Protein 6BEA (pdb70)

B-factor: mean 30.95, std 13.61, range [14.64, 114.34]

Foldseek 3Di:
DAEAQAAEEDEPVHQEQDHAYEHEEADEDARYEYEYAPPPAEGEHEDPLHEFEWEHQHAPYEWEQYEYAHAHHYEYEQANYEQEFEYEYADEYESYEYQYNYEYEYEEYEFEYEYAHAAYERYEYRHLAEYEYHYHNYEFHFYYHVVDLQRGADYHYEHQDPVAFRADEHEYEYAYALYEYAAHEHEQEGGHELHEYEYAYEYHYEHAYEYYDPVGAYEHYYEYEYEDNYETEYHYEYEHYLYEHRYEYEYEYAYYNQHATEYEYEYEHANYEYEYEYEYEYHDDRTAYEHEAEYEHQYEYEEEYDYDHAYEYEYYHAYEYEYAEEHEHAYYEEECYEYEQQHAAYEYQEYEYEVYEYEHAQQDLHAHEHAEEYEYEYEYDHEEELAAGDQPRQNYHYHPPHHYHYWYWYHHNPWIWIFDQDPNRTTGTHTDD

Sequence (433 aa):
STVSTDPVTLNTEKTTLDQDVVINGDNKITAVTIETSDSDKDLNVTFGGHDITATSTVNQDFVEGVKVSGNKNVVINATDSTITAQGEGTYVRTAMVIDSTGDVVVNGGNNFVAKNEKGSATGISLEATTGNNLTLNGTTINAQGNKSYSNGSTAIFAQKGNLLQGFDGDATDNITLADSNIINGGIETIVTAGNKTGIHTVNLNIIKDGSVIGAANNKQTIYASASAQGAGSATQNLNLSVADSTIYSDVLALSESENNSASTTTNVNMNVARSYWEGNAYTFNSGDKAGSDLDINNLSDSSVWKGKVSGAGDASVSLQNGSVWNVTGSSTVDALAVKDSTVNITKATVNTGTFASQNGTLIVDASSENTLDISGKASGDLRRVYSAGSLDLINEQTAFISTGKDSTLKATGTTEGGLYQYDLTQGADGNFYFVKNT

Organism: Escherichia coli O6:H1 (strain CFT073 / ATCC 700928 / UPEC) (NCBI:txid199310)

Nearest PDB structures (foldseek):
  6bea-assembly1_A  TM=1.002E+00  e=1.146E-70  Escherichia coli CFT073
  5awf-assembly2_E  TM=3.133E-01  e=4.970E+00  Escherichia coli K-12
  8e7f-assembly1_A  TM=2.300E-01  e=4.735E+00  Serratia marcescens

Radius of gyration: 25.15 Å; Cα contacts (8 Å, |Δi|>4): 1638; chains: 1; bounding box: 43×46×83 Å

Secondary structure (DSSP, 8-state):
--EESS-EEEBTTB-B--SEEEEEESS-EEEEEEE-TT-SS-EEEE-TT--EEEEE--SSS-EEEEEEESSS-EEEE-TT-EEEEE---SSPEEEEEE--SS-EEEES-EEEEE-SSS-EEEEEE--TT--EEEEES-EEEEE--TTSTTSEEEEEEEE--SSS---EEEEEEEEEES-EEEE-EEEEEEE-TTSEEEEEEEEEEESS-EESBTTB-EEEEEEEEEETT-EEEEEEEEEEES-EEEEEEEEEEEEETT-EEEEEEEEEEES-EEES-EEEEEESTTEEEEEEEEEESS-EEEE-EEESSEEEEEE-SS-EEEE-S-EEEEEEEEES-EEE-SS--EEEEEEEEEEEEEE--TTS---EEESS-EEEEEEEE---BSSPP-TT-EEEE--TT---EEE-EEEETTEEEEEEE-TTS-EEEEEE-

Solvent-accessible surface area: 17460 Å² total; per-residue (Å²): 129,117,67,14,98,98,86,19,69,0,39,60,155,70,44,70,5,89,38,42,0,66,19,119,32,97,103,98,11,23,0,0,33,0,62,0,52,115,10,139,170,86,6,86,0,49,1,60,37,47,53,0,30,0,35,0,91,21,59,129,47,85,0,15,0,0,49,0,15,23,73,64,51,1,42,0,38,0,84,126,1,39,0,13,0,46,9,78,0,70,79,40,0,7,0,0,8,0,58,0,64,6,54,1,41,0,43,10,9,46,0,13,0,80,0,138,102,2,26,0,8,0,0,3,0,86,0,86,78,8,3,62,0,36,0,56,40,1,31,2,27,0,78,15,33,199,101,107,126,86,1,30,5,0,0,54,0,43,6,20,62,170,168,128,17,27,96,31,104,4,60,0,52,0,26,0,13,90,5,53,0,74,28,0,8,0,23,0,29,0,15,0,16,85,81,68,0,68,0,28,0,56,1,44,0,70,80,40,0,51,0,8,42,75,145,50,92,17,51,1,53,0,6,0,26,5,85,34,100,4,37,2,38,0,33,0,59,3,48,4,19,58,6,40,5,40,0,20,0,47,1,30,0,73,9,93,117,75,1,61,0,43,0,44,0,49,3,69,0,19,124,8,64,2,40,3,21,0,62,6,113,45,43,43,123,113,12,27,3,39,2,70,0,26,0,19,54,80,0,51,0,76,2,61,0,34,38,93,14,87,6,39,1,34,1,62,71,42,0,44,0,30,0,55,15,84,1,75,7,72,32,2,40,4,91,60,3,28,2,33,0,35,100,5,26,0,60,4,21,65,3,47,6,104,66,0,19,1,44,1,50,2,72,23,136,35,15,0,45,4,93,23,101,0,31,33,43,1,69,1,102,17,90,56,22,176,102,100,8,80,74,158,14,21,0,0,28,26,18,184,109,40,88,10,103,7,60,18,83,9,104,0,24,177,83,88,1,43,15,58,99,25,125,86,18,24,6,38,0,60,62,70,144

Structure (mmCIF, N/CA/C/O backbone):
data_6BEA
#
_entry.id   6BEA
#
_cell.length_a   68.611
_cell.length_b   68.611
_cell.length_c   165.568
_cell.angle_alpha   90.000
_cell.angle_beta   90.000
_cell.angle_gamma   120.000
#
_symmetry.space_group_name_H-M   'P 31 2 1'
#
loop_
_entity.id
_entity.type
_entity.pdbx_description
1 polymer 'Autotransporter protein UpaB'
2 non-polymer GLYCEROL
3 non-polymer 'HEXAETHYLENE GLYCOL'
4 non-polymer 'SULFATE ION'
5 non-polymer 'CALCIUM ION'
6 non-polymer 'CHLORIDE ION'
7 non-polymer 'SODIUM ION'
8 water water
#
loop_
_atom_site.group_PDB
_atom_site.id
_atom_site.type_symbol
_atom_site.label_atom_id
_atom_site.label_alt_id
_atom_site.label_comp_id
_atom_site.label_asym_id
_atom_site.label_entity_id
_atom_site.label_seq_id
_atom_site.pdbx_PDB_ins_code
_atom_site.Cartn_x
_atom_site.Cartn_y
_atom_site.Cartn_z
_atom_site.occupancy
_atom_site.B_iso_or_equiv
_atom_site.auth_seq_id
_atom_site.auth_comp_id
_atom_site.auth_asym_id
_atom_site.auth_atom_id
_atom_site.pdbx_PDB_model_num
ATOM 1 N N . SER A 1 6 ? -9.486 30.465 -25.614 1.00 58.03 40 SER A N 1
ATOM 2 C CA . SER A 1 6 ? -8.351 29.651 -25.189 1.00 53.59 40 SER A CA 1
ATOM 3 C C . SER A 1 6 ? -7.870 30.001 -23.793 1.00 42.73 40 SER A C 1
ATOM 4 O O . SER A 1 6 ? -7.926 31.157 -23.383 1.00 47.06 40 SER A O 1
ATOM 7 N N . THR A 1 7 ? -7.330 29.000 -23.096 1.00 34.68 41 THR A N 1
ATOM 8 C CA . THR A 1 7 ? -7.104 29.144 -21.662 1.00 35.72 41 THR A CA 1
ATOM 9 C C . THR A 1 7 ? -5.985 30.133 -21.335 1.00 33.07 41 THR A C 1
ATOM 10 O O . THR A 1 7 ? -6.016 30.768 -20.273 1.00 39.89 41 THR A O 1
ATOM 14 N N . VAL A 1 8 ? -4.979 30.269 -22.201 1.00 29.14 42 VAL A N 1
ATOM 15 C CA . VAL A 1 8 ? -3.793 31.061 -21.872 1.00 28.01 42 VAL A CA 1
ATOM 16 C C . VAL A 1 8 ? -3.382 31.905 -23.070 1.00 30.84 42 VAL A C 1
ATOM 17 O O . VAL A 1 8 ? -3.137 31.372 -24.158 1.00 26.69 42 VAL A O 1
ATOM 21 N N . SER A 1 9 ? -3.246 33.212 -22.854 1.00 21.52 43 SER A N 1
ATOM 22 C CA . SER A 1 9 ? -2.685 34.097 -23.860 1.00 27.91 43 SER A CA 1
ATOM 23 C C . SER A 1 9 ? -1.170 34.171 -23.700 1.00 27.63 43 SER A C 1
ATOM 24 O O . SER A 1 9 ? -0.670 34.436 -22.605 1.00 23.32 43 SER A O 1
ATOM 27 N N . THR A 1 10 ? -0.439 33.943 -24.791 1.00 20.61 44 THR A N 1
ATOM 28 C CA . THR A 1 10 ? 0.990 34.219 -24.802 1.00 21.74 44 THR A CA 1
ATOM 29 C C . THR A 1 10 ? 1.304 35.557 -25.446 1.00 21.51 44 THR A C 1
ATOM 30 O O . THR A 1 10 ? 2.472 35.862 -25.694 1.00 26.54 44 THR A O 1
ATOM 34 N N . ASP A 1 11 ? 0.300 36.363 -25.689 1.00 24.86 45 ASP A N 1
ATOM 35 C CA . ASP A 1 11 ? 0.443 37.726 -26.139 1.00 24.52 45 ASP A CA 1
ATOM 36 C C . ASP A 1 11 ? -0.001 38.706 -25.054 1.00 25.25 45 ASP A C 1
ATOM 37 O O . ASP A 1 11 ? -0.921 38.408 -24.284 1.00 23.95 45 ASP A O 1
ATOM 42 N N . PRO A 1 12 ? 0.625 39.882 -24.974 1.00 24.95 46 PRO A N 1
ATOM 43 C CA . PRO A 1 12 ? 0.166 40.900 -24.019 1.00 26.48 46 PRO A CA 1
ATOM 44 C C . PRO A 1 12 ? -1.277 41.296 -24.282 1.00 23.74 46 PRO A C 1
ATOM 45 O O . PRO A 1 12 ? -1.764 41.245 -25.416 1.00 21.66 46 PRO A O 1
ATOM 49 N N . VAL A 1 13 ? -1.952 41.720 -23.212 1.00 24.55 47 VAL A N 1
ATOM 50 C CA . VAL A 1 13 ? -3.384 41.992 -23.215 1.00 31.05 47 VAL A CA 1
ATOM 51 C C . VAL A 1 13 ? -3.602 43.420 -22.736 1.00 31.55 47 VAL A C 1
ATOM 52 O O . VAL A 1 13 ? -2.964 43.865 -21.777 1.00 28.32 47 VAL A O 1
ATOM 56 N N . THR A 1 14 ? -4.523 44.129 -23.379 1.00 23.72 48 THR A N 1
ATOM 57 C CA . THR A 1 14 ? -4.937 45.450 -22.925 1.00 24.31 48 THR A CA 1
ATOM 58 C C . THR A 1 14 ? -6.362 45.394 -22.385 1.00 24.80 48 THR A C 1
ATOM 59 O O . THR A 1 14 ? -7.257 44.834 -23.028 1.00 24.77 48 THR A O 1
ATOM 63 N N . LEU A 1 15 ? -6.564 45.943 -21.190 1.00 20.86 49 LEU A N 1
ATOM 64 C CA . LEU A 1 15 ? -7.891 46.141 -20.628 1.00 20.69 49 LEU A CA 1
ATOM 65 C C . LEU A 1 15 ? -8.197 47.631 -20.663 1.00 29.43 49 LEU A C 1
ATOM 66 O O . LEU A 1 15 ? -7.301 48.459 -20.445 1.00 26.91 49 LEU A O 1
ATOM 71 N N . ASN A 1 16 ? -9.455 47.967 -20.931 1.00 24.07 50 ASN A N 1
ATOM 72 C CA . ASN A 1 16 ? -9.889 49.358 -21.043 1.00 25.56 50 ASN A CA 1
ATOM 73 C C . ASN A 1 16 ? -11.413 49.391 -20.948 1.00 28.11 50 ASN A C 1
ATOM 74 O O . ASN A 1 16 ? -12.056 48.395 -20.594 1.00 31.60 50 ASN A O 1
ATOM 79 N N . THR A 1 17 ? -11.995 50.537 -21.297 1.00 31.81 51 THR A N 1
ATOM 80 C CA . THR A 1 17 ? -13.441 50.699 -21.185 1.00 39.41 51 THR A CA 1
ATOM 81 C C . THR A 1 17 ? -14.205 49.709 -22.068 1.00 39.27 51 THR A C 1
ATOM 82 O O . THR A 1 17 ? -15.317 49.295 -21.712 1.00 35.25 51 THR A O 1
ATOM 86 N N . GLU A 1 18 ? -13.611 49.284 -23.186 1.00 32.88 52 GLU A N 1
ATOM 87 C CA . GLU A 1 18 ? -14.250 48.331 -24.083 1.00 41.46 52 GLU A CA 1
ATOM 88 C C . GLU A 1 18 ? -14.048 46.883 -23.667 1.00 37.34 52 GLU A C 1
ATOM 89 O O . GLU A 1 18 ? -14.754 46.006 -24.181 1.00 35.06 52 GLU A O 1
ATOM 95 N N . LYS A 1 19 ? -13.083 46.606 -22.793 1.00 30.65 53 LYS A N 1
ATOM 96 C CA . LYS A 1 19 ? -12.833 45.243 -22.331 1.00 27.82 53 LYS A CA 1
ATOM 97 C C . LYS A 1 19 ? -12.336 45.333 -20.886 1.00 27.29 53 LYS A C 1
ATOM 98 O O . LYS A 1 19 ? -11.152 45.591 -20.653 1.00 23.49 53 LYS A O 1
ATOM 104 N N . THR A 1 20 ? -13.243 45.128 -19.935 1.00 26.38 54 THR A N 1
ATOM 105 C CA . THR A 1 20 ? -12.925 45.290 -18.519 1.00 29.80 54 THR A CA 1
ATOM 106 C C . THR A 1 20 ? -12.650 43.965 -17.827 1.00 26.67 54 THR A C 1
ATOM 107 O O . THR A 1 20 ? -12.310 43.960 -16.644 1.00 23.36 54 THR A O 1
ATOM 111 N N . THR A 1 21 ? -12.776 42.845 -18.539 1.00 27.45 55 THR A N 1
ATOM 112 C CA . THR A 1 21 ? -12.591 41.520 -17.962 1.00 27.91 55 THR A CA 1
ATOM 113 C C . THR A 1 21 ? -11.386 40.846 -18.591 1.00 27.24 55 THR A C 1
ATOM 114 O O . THR A 1 21 ? -11.321 40.701 -19.818 1.00 27.19 55 THR A O 1
ATOM 118 N N . LEU A 1 22 ? -10.450 40.412 -17.761 1.00 20.80 56 LEU A N 1
ATOM 119 C CA . LEU A 1 22 ? -9.424 39.491 -18.218 1.00 24.35 56 LEU A CA 1
ATOM 120 C C . LEU A 1 22 ? -10.053 38.106 -18.298 1.00 29.90 56 LEU A C 1
ATOM 121 O O . LEU A 1 22 ? -10.701 37.668 -17.349 1.00 37.32 56 LEU A O 1
ATOM 126 N N . ASP A 1 23 ? -9.923 37.430 -19.443 1.00 27.72 57 ASP A N 1
ATOM 127 C CA . ASP A 1 23 ? -10.641 36.170 -19.612 1.00 37.98 57 ASP A CA 1
ATOM 128 C C . ASP A 1 23 ? -9.732 34.972 -19.856 1.00 32.03 57 ASP A C 1
ATOM 129 O O . ASP A 1 23 ? -10.238 33.865 -20.103 1.00 29.81 57 ASP A O 1
ATOM 134 N N . GLN A 1 24 ? -8.418 35.147 -19.747 1.00 24.44 58 GLN A N 1
ATOM 135 C CA . GLN A 1 24 ? -7.494 34.029 -19.822 1.00 26.82 58 GLN A CA 1
ATOM 136 C C . GLN A 1 24 ? -6.283 34.358 -18.963 1.00 28.57 58 GLN A C 1
ATOM 137 O O . GLN A 1 24 ? -6.011 35.525 -18.669 1.00 27.72 58 GLN A O 1
ATOM 143 N N . ASP A 1 25 ? -5.563 33.322 -18.550 1.00 24.26 59 ASP A N 1
ATOM 144 C CA . ASP A 1 25 ? -4.241 33.554 -17.994 1.00 23.67 59 ASP A CA 1
ATOM 145 C C . ASP A 1 25 ? -3.355 34.194 -19.055 1.00 23.91 59 ASP A C 1
ATOM 146 O O . ASP A 1 25 ? -3.536 33.983 -20.260 1.00 26.39 59 ASP A O 1
ATOM 151 N N . VAL A 1 26 ? -2.403 35.001 -18.610 1.00 18.90 60 VAL A N 1
ATOM 152 C CA . VAL A 1 26 ? -1.452 35.645 -19.505 1.00 22.76 60 VAL A CA 1
ATOM 153 C C . VAL A 1 26 ? -0.067 35.188 -19.083 1.00 24.96 60 VAL A C 1
ATOM 154 O O . VAL A 1 26 ? 0.311 35.346 -17.915 1.00 21.04 60 VAL A O 1
ATOM 158 N N . VAL A 1 27 ? 0.689 34.625 -20.027 1.00 20.70 61 VAL A N 1
ATOM 159 C CA . VAL A 1 27 ? 2.022 34.091 -19.742 1.00 19.58 61 VAL A CA 1
ATOM 160 C C . VAL A 1 27 ? 2.927 34.539 -20.880 1.00 20.37 61 VAL A C 1
ATOM 161 O O . VAL A 1 27 ? 2.813 34.029 -21.997 1.00 21.40 61 VAL A O 1
ATOM 165 N N . ILE A 1 28 ? 3.823 35.483 -20.603 1.00 20.68 62 ILE A N 1
ATOM 166 C CA . ILE A 1 28 ? 4.756 36.018 -21.591 1.00 23.13 62 ILE A CA 1
ATOM 167 C C . ILE A 1 28 ? 6.160 35.636 -21.144 1.00 22.74 62 ILE A C 1
ATOM 168 O O . ILE A 1 28 ? 6.535 35.891 -19.994 1.00 23.15 62 ILE A O 1
ATOM 173 N N . ASN A 1 29 ? 6.937 35.039 -22.047 1.00 24.05 63 ASN A N 1
ATOM 174 C CA . ASN A 1 29 ? 8.325 34.677 -21.791 1.00 20.42 63 ASN A CA 1
ATOM 175 C C . ASN A 1 29 ? 9.192 35.259 -22.897 1.00 23.49 63 ASN A C 1
ATOM 176 O O . ASN A 1 29 ? 8.751 35.334 -24.046 1.00 30.61 63 ASN A O 1
ATOM 181 N N . GLY A 1 30 ? 10.409 35.690 -22.578 1.00 20.25 64 GLY A N 1
ATOM 182 C CA . GLY A 1 30 ? 11.283 36.148 -23.652 1.00 23.24 64 GLY A CA 1
ATOM 183 C C . GLY A 1 30 ? 12.602 36.708 -23.171 1.00 24.68 64 GLY A C 1
ATOM 184 O O . GLY A 1 30 ? 13.041 36.458 -22.046 1.00 21.82 64 GLY A O 1
ATOM 185 N N . ASP A 1 31 ? 13.240 37.467 -24.058 1.00 19.77 65 ASP A N 1
ATOM 186 C CA . ASP A 1 31 ? 14.504 38.120 -23.741 1.00 24.44 65 ASP A CA 1
ATOM 187 C C . ASP A 1 31 ? 14.435 39.606 -24.045 1.00 21.41 65 ASP A C 1
ATOM 188 O O . ASP A 1 31 ? 15.470 40.256 -24.194 1.00 24.55 65 ASP A O 1
ATOM 193 N N . ASN A 1 32 ? 13.234 40.151 -24.118 1.00 26.41 66 ASN A N 1
ATOM 194 C CA . ASN A 1 32 ? 12.992 41.557 -24.377 1.00 27.24 66 ASN A CA 1
ATOM 195 C C . ASN A 1 32 ? 12.148 42.148 -23.254 1.00 28.29 66 ASN A 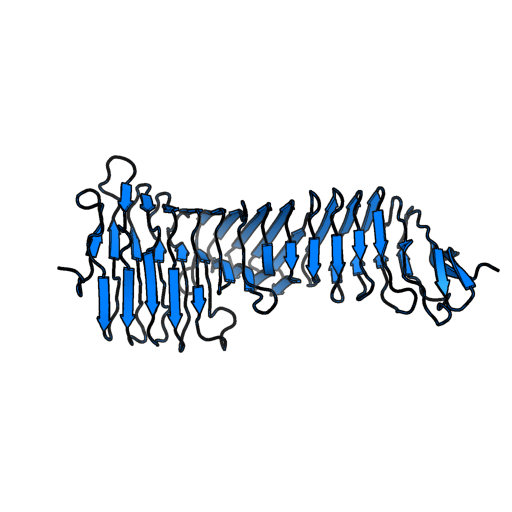C 1
ATOM 196 O O . ASN A 1 32 ? 11.742 41.461 -22.314 1.00 24.64 66 ASN A O 1
ATOM 201 N N . LYS A 1 33 ? 11.913 43.451 -23.366 1.00 25.33 67 LYS A N 1
ATOM 202 C CA . LYS A 1 33 ? 10.973 44.153 -22.511 1.00 27.11 67 LYS A CA 1
ATOM 203 C C . LYS A 1 33 ? 9.600 43.488 -22.568 1.00 25.54 67 LYS A C 1
ATOM 204 O O . LYS A 1 33 ? 9.166 43.007 -23.616 1.00 25.25 67 LYS A O 1
ATOM 210 N N . ILE A 1 34 ? 8.919 43.425 -21.423 1.00 21.92 68 ILE A N 1
ATOM 211 C CA . ILE A 1 34 ? 7.564 42.879 -21.359 1.00 24.95 68 ILE A CA 1
ATOM 212 C C . ILE A 1 34 ? 6.694 43.768 -20.476 1.00 25.21 68 ILE A C 1
ATOM 213 O O . ILE A 1 34 ? 7.133 44.226 -19.416 1.00 23.82 68 ILE A O 1
ATOM 218 N N . THR A 1 35 ? 5.462 44.017 -20.931 1.00 26.13 69 THR A N 1
ATOM 219 C CA . THR A 1 35 ? 4.352 44.475 -20.092 1.00 29.24 69 THR A CA 1
ATOM 220 C C . THR A 1 35 ? 3.210 43.519 -20.433 1.00 32.20 69 THR A C 1
ATOM 221 O O . THR A 1 35 ? 2.659 43.572 -21.537 1.00 31.61 69 THR A O 1
ATOM 225 N N . ALA A 1 36 ? 2.872 42.625 -19.503 1.00 25.84 70 ALA A N 1
ATOM 226 C CA . ALA A 1 36 ? 1.976 41.530 -19.856 1.00 25.71 70 ALA A CA 1
ATOM 227 C C . ALA A 1 36 ? 0.541 42.017 -20.010 1.00 24.38 70 ALA A C 1
ATOM 228 O O . ALA A 1 36 ? -0.169 41.605 -20.934 1.00 26.22 70 ALA A O 1
ATOM 230 N N . VAL A 1 37 ? 0.091 42.891 -19.116 1.00 21.92 71 VAL A N 1
ATOM 231 C CA . VAL A 1 37 ? -1.274 43.402 -19.143 1.00 25.92 71 VAL A CA 1
ATOM 232 C C . VAL A 1 37 ? -1.217 44.908 -18.940 1.00 24.71 71 VAL A C 1
ATOM 233 O O . VAL A 1 37 ? -0.573 45.384 -18.003 1.00 25.03 71 VAL A O 1
ATOM 237 N N . THR A 1 38 ? -1.867 45.656 -19.823 1.00 22.50 72 THR A N 1
ATOM 238 C CA . THR A 1 38 ? -1.941 47.109 -19.718 1.00 22.98 72 THR A CA 1
ATOM 239 C C . THR A 1 38 ? -3.381 47.482 -19.417 1.00 23.41 72 THR A C 1
ATOM 240 O O . THR A 1 38 ? -4.295 47.001 -20.093 1.00 25.91 72 THR A O 1
ATOM 244 N N . ILE A 1 39 ? -3.583 48.304 -18.391 1.00 25.10 73 ILE A N 1
ATOM 245 C CA . ILE A 1 39 ? -4.898 48.841 -18.052 1.00 22.25 73 ILE A CA 1
ATOM 246 C C . ILE A 1 39 ? -4.907 50.311 -18.454 1.00 25.83 73 ILE A C 1
ATOM 247 O O . ILE A 1 39 ? -4.212 51.134 -17.846 1.00 25.66 73 ILE A O 1
ATOM 252 N N . GLU A 1 40 ? -5.695 50.650 -19.481 1.00 24.87 74 GLU A N 1
ATOM 253 C CA . GLU A 1 40 ? -5.803 52.021 -19.984 1.00 30.80 74 GLU A CA 1
ATOM 254 C C . GLU A 1 40 ? -7.131 52.607 -19.521 1.00 31.83 74 GLU A C 1
ATOM 255 O O . GLU A 1 40 ? -8.200 52.131 -19.917 1.00 31.87 74 GLU A O 1
ATOM 261 N N . THR A 1 41 ? -7.063 53.655 -18.704 1.00 31.87 75 THR A N 1
ATOM 262 C CA . THR A 1 41 ? -8.255 54.196 -18.068 1.00 34.12 75 THR A CA 1
ATOM 263 C C . THR A 1 41 ? -8.823 55.422 -18.767 1.00 36.64 75 THR A C 1
ATOM 264 O O . THR A 1 41 ? -9.927 55.847 -18.418 1.00 45.39 75 THR A O 1
ATOM 268 N N . SER A 1 42 ? -8.118 55.993 -19.746 1.00 40.89 76 SER A N 1
ATOM 269 C CA . SER A 1 42 ? -8.347 57.398 -20.068 1.00 49.29 76 SER A CA 1
ATOM 270 C C . SER A 1 42 ? -9.645 57.633 -20.844 1.00 62.21 76 SER A C 1
ATOM 271 O O . SER A 1 42 ? -10.229 58.719 -20.743 1.00 56.75 76 SER A O 1
ATOM 274 N N . ASP A 1 43 ? -10.138 56.644 -21.589 1.00 64.61 77 ASP A N 1
ATOM 275 C CA . ASP A 1 43 ? -11.385 56.828 -22.326 1.00 73.43 77 ASP A CA 1
ATOM 276 C C . ASP A 1 43 ? -12.623 56.455 -21.518 1.00 77.20 77 ASP A C 1
ATOM 277 O O . ASP A 1 43 ? -13.742 56.661 -22.000 1.00 75.38 77 ASP A O 1
ATOM 282 N N . SER A 1 44 ? -12.450 55.919 -20.311 1.00 80.57 78 SER A N 1
ATOM 283 C CA . SER A 1 44 ? -13.558 55.753 -19.375 1.00 83.51 78 SER A CA 1
ATOM 284 C C . SER A 1 44 ? -14.264 57.085 -19.136 1.00 87.13 78 SER A C 1
ATOM 285 O O . SER A 1 44 ? -13.620 58.097 -18.841 1.00 82.77 78 SER A O 1
ATOM 288 N N . ASP A 1 45 ? -15.595 57.091 -19.269 1.00 101.64 79 ASP A N 1
ATOM 289 C CA . ASP A 1 45 ? -16.334 58.317 -18.973 1.00 110.70 79 ASP A CA 1
ATOM 290 C C . ASP A 1 45 ? -16.453 58.538 -17.467 1.00 112.10 79 ASP A C 1
ATOM 291 O O . ASP A 1 45 ? -16.344 59.675 -16.994 1.00 114.34 79 ASP A O 1
ATOM 296 N N . LYS A 1 46 ? -16.647 57.472 -16.690 1.00 105.75 80 LYS A N 1
ATOM 297 C CA . LYS A 1 46 ? -16.439 57.606 -15.251 1.00 99.04 80 LYS A CA 1
ATOM 298 C C . LYS A 1 46 ? -15.243 56.765 -14.841 1.00 87.34 80 LYS A C 1
ATOM 299 O O . LYS A 1 46 ? -14.297 56.591 -15.614 1.00 101.16 80 LYS A O 1
ATOM 305 N N . ASP A 1 47 ? -15.282 56.233 -13.628 1.00 75.02 81 ASP A N 1
ATOM 306 C CA . ASP A 1 47 ? -14.243 55.319 -13.203 1.00 58.00 81 ASP A CA 1
ATOM 307 C C . ASP A 1 47 ? -14.299 54.034 -14.036 1.00 54.27 81 ASP A C 1
ATOM 308 O O . ASP A 1 47 ? -15.300 53.724 -14.693 1.00 56.02 81 ASP A O 1
ATOM 313 N N . LEU A 1 48 ? -13.188 53.302 -14.038 1.00 40.49 82 LEU A N 1
ATOM 314 C CA . LEU A 1 48 ? -13.087 52.017 -14.715 1.00 32.97 82 LEU A CA 1
ATOM 315 C C . LEU A 1 48 ? -13.047 50.914 -13.660 1.00 33.63 82 LEU A C 1
ATOM 316 O O . LEU A 1 48 ? -12.295 51.014 -12.687 1.00 37.04 82 LEU A O 1
ATOM 321 N N . ASN A 1 49 ? -13.868 49.878 -13.839 1.00 24.26 83 ASN A N 1
ATOM 322 C CA . ASN A 1 49 ? -13.909 48.727 -12.938 1.00 26.75 83 ASN A CA 1
ATOM 323 C C . ASN A 1 49 ? -13.466 47.494 -13.719 1.00 25.26 83 ASN A C 1
ATOM 324 O O . ASN A 1 49 ? -14.149 47.072 -14.659 1.00 31.09 83 ASN A O 1
ATOM 329 N N . VAL A 1 50 ? -12.327 46.925 -13.339 1.00 22.43 84 VAL A N 1
ATOM 330 C CA . VAL A 1 50 ? -11.690 45.833 -14.065 1.00 24.56 84 VAL A CA 1
ATOM 331 C C . VAL A 1 50 ? -11.678 44.567 -13.210 1.00 24.90 84 VAL A C 1
ATOM 332 O O . VAL A 1 50 ? -11.457 44.616 -11.995 1.00 19.60 84 VAL A O 1
ATOM 336 N N . THR A 1 51 ? -11.911 43.420 -13.845 1.00 21.87 85 THR A N 1
ATOM 337 C CA . THR A 1 51 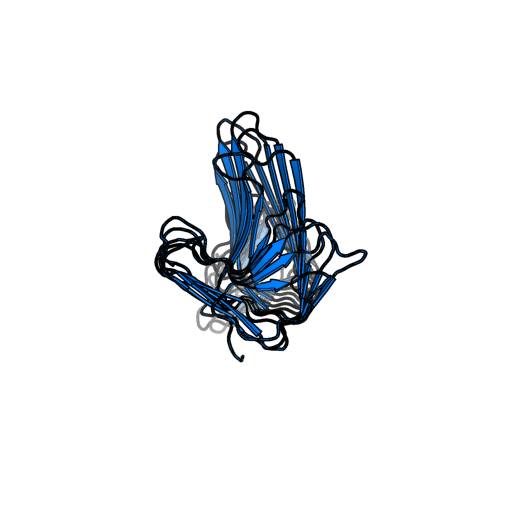? -11.862 42.149 -13.127 1.00 24.71 85 THR A CA 1
ATOM 338 C C . THR A 1 51 ? -10.855 41.232 -13.795 1.00 24.90 85 THR A C 1
ATOM 339 O O . THR A 1 51 ? -10.863 41.080 -15.024 1.00 23.44 85 THR A O 1
ATOM 343 N N . PHE A 1 52 ? -9.994 40.609 -12.982 1.00 22.30 86 PHE A N 1
ATOM 344 C CA . PHE A 1 52 ? -9.055 39.620 -13.501 1.00 23.67 86 PHE A CA 1
ATOM 345 C C . PHE A 1 52 ? -9.650 38.219 -13.536 1.00 26.48 86 PHE A C 1
ATOM 346 O O . PHE A 1 52 ? -8.998 37.301 -14.046 1.00 27.43 86 PHE A O 1
ATOM 354 N N . GLY A 1 53 ? -10.856 38.031 -13.002 1.00 25.35 87 GLY A N 1
ATOM 355 C CA . GLY A 1 53 ? -11.537 36.746 -13.070 1.00 31.76 87 GLY A CA 1
ATOM 356 C C . GLY A 1 53 ? -10.796 35.574 -12.458 1.00 39.12 87 GLY A C 1
ATOM 357 O O . GLY A 1 53 ? -11.029 34.425 -12.858 1.00 32.29 87 GLY A O 1
ATOM 358 N N . GLY A 1 54 ? -9.898 35.827 -11.507 1.00 28.59 88 GLY A N 1
ATOM 359 C CA . GLY A 1 54 ? -9.063 34.782 -10.952 1.00 25.62 88 GLY A CA 1
ATOM 360 C C . GLY A 1 54 ? -7.908 34.349 -11.827 1.00 25.39 88 GLY A C 1
ATOM 361 O O . GLY A 1 54 ? -7.177 33.424 -11.453 1.00 27.23 88 GLY A O 1
ATOM 362 N N . HIS A 1 55 ? -7.704 34.994 -12.971 1.00 21.72 89 HIS A N 1
ATOM 363 C CA . HIS A 1 55 ? -6.644 34.593 -13.879 1.00 22.13 89 HIS A CA 1
ATOM 364 C C . HIS A 1 55 ? -5.292 35.123 -13.428 1.00 23.19 89 HIS A C 1
ATOM 365 O O . HIS A 1 55 ? -5.182 36.214 -12.860 1.00 22.47 89 HIS A O 1
ATOM 372 N N . ASP A 1 56 ? -4.255 34.337 -13.691 1.00 22.04 90 ASP A N 1
ATOM 373 C CA . ASP A 1 56 ? -2.902 34.743 -13.358 1.00 17.58 90 ASP A CA 1
ATOM 374 C C . ASP A 1 56 ? -2.252 35.470 -14.526 1.00 20.63 90 ASP A C 1
ATOM 375 O O . ASP A 1 56 ? -2.653 35.323 -15.686 1.00 20.19 90 ASP A O 1
ATOM 380 N N . ILE A 1 57 ? -1.243 36.271 -14.198 1.00 20.40 91 ILE A N 1
ATOM 381 C CA . ILE A 1 57 ? -0.540 37.124 -15.144 1.00 19.92 91 ILE A CA 1
ATOM 382 C C . ILE A 1 57 ? 0.943 36.966 -14.840 1.00 25.09 91 ILE A C 1
ATOM 383 O O . ILE A 1 57 ? 1.363 37.187 -13.700 1.00 21.70 91 ILE A O 1
ATOM 388 N N . THR A 1 58 ? 1.731 36.570 -15.837 1.00 20.43 92 THR A N 1
ATOM 389 C CA . THR A 1 58 ? 3.145 36.273 -15.611 1.00 21.32 92 THR A CA 1
ATOM 390 C C . THR A 1 58 ? 3.987 36.829 -16.749 1.00 26.35 92 THR A C 1
ATOM 391 O O . THR A 1 58 ? 3.765 36.489 -17.919 1.00 27.10 92 THR A O 1
ATOM 395 N N . ALA A 1 59 ? 4.953 37.674 -16.399 1.00 20.83 93 ALA A N 1
ATOM 396 C CA . ALA A 1 59 ? 5.929 38.213 -17.334 1.00 23.31 93 ALA A CA 1
ATOM 397 C C . ALA A 1 59 ? 7.309 37.760 -16.876 1.00 20.67 93 ALA A C 1
ATOM 398 O O . ALA A 1 59 ? 7.716 38.052 -15.747 1.00 23.03 93 ALA A O 1
ATOM 400 N N . THR A 1 60 ? 8.016 37.041 -17.744 1.00 16.96 94 THR A N 1
ATOM 401 C CA . THR A 1 60 ? 9.341 36.501 -17.451 1.00 18.10 94 THR A CA 1
ATOM 402 C C . THR A 1 60 ? 10.276 36.883 -18.582 1.00 20.72 94 THR A C 1
ATOM 403 O O . THR A 1 60 ? 10.000 36.559 -19.742 1.00 21.67 94 THR A O 1
ATOM 407 N N . SER A 1 61 ? 11.379 37.557 -18.262 1.00 23.07 95 SER A N 1
ATOM 408 C CA . SER A 1 61 ? 12.315 37.917 -19.317 1.00 24.10 95 SER A CA 1
ATOM 409 C C . SER A 1 61 ? 13.738 37.906 -18.787 1.00 27.46 95 SER A C 1
ATOM 410 O O . SER A 1 61 ? 13.988 38.219 -17.616 1.00 27.39 95 SER A O 1
ATOM 413 N N . THR A 1 62 ? 14.670 37.564 -19.675 1.00 21.94 96 THR A N 1
ATOM 414 C CA . THR A 1 62 ? 16.091 37.660 -19.385 1.00 25.16 96 THR A CA 1
ATOM 415 C C . THR A 1 62 ? 16.693 38.958 -19.900 1.00 22.31 96 THR A C 1
ATOM 416 O O . THR A 1 62 ? 17.917 39.087 -19.934 1.00 26.11 96 THR A O 1
ATOM 420 N N . VAL A 1 63 ? 15.866 39.933 -20.272 1.00 22.00 97 VAL A N 1
ATOM 421 C CA . VAL A 1 63 ? 16.395 41.174 -20.821 1.00 22.68 97 VAL A CA 1
ATOM 422 C C . VAL A 1 63 ? 17.182 41.901 -19.737 1.00 25.87 97 VAL A C 1
ATOM 423 O O . VAL A 1 63 ? 16.743 42.000 -18.584 1.00 24.37 97 VAL A O 1
ATOM 427 N N . ASN A 1 64 ? 18.370 42.388 -20.095 1.00 26.22 98 ASN A N 1
ATOM 428 C CA . ASN A 1 64 ? 19.254 42.971 -19.085 1.00 29.60 98 ASN A CA 1
ATOM 429 C C . ASN A 1 64 ? 18.912 44.436 -18.816 1.00 29.22 98 ASN A C 1
ATOM 430 O O . ASN A 1 64 ? 18.682 44.834 -17.664 1.00 31.39 98 ASN A O 1
ATOM 435 N N . GLN A 1 65 ? 18.866 45.248 -19.867 1.00 26.77 99 GLN A N 1
ATOM 436 C CA . GLN A 1 65 ? 18.663 46.683 -19.717 1.00 33.24 99 GLN A CA 1
ATOM 437 C C . GLN A 1 65 ? 17.327 47.114 -20.303 1.00 34.34 99 GLN A C 1
ATOM 438 O O . GLN A 1 65 ? 17.253 48.087 -21.060 1.00 34.88 99 GLN A O 1
ATOM 444 N N . ASP A 1 66 ? 16.270 46.390 -19.960 1.00 31.94 100 ASP A N 1
ATOM 445 C CA . ASP A 1 66 ? 14.923 46.883 -20.163 1.00 29.17 100 ASP A CA 1
ATOM 446 C C . ASP A 1 66 ? 14.035 46.268 -19.096 1.00 29.43 100 ASP A C 1
ATOM 447 O O . ASP A 1 66 ? 14.444 45.365 -18.365 1.00 26.16 100 ASP A O 1
ATOM 452 N N . PHE A 1 67 ? 12.803 46.757 -19.036 1.00 29.89 101 PHE A N 1
ATOM 453 C CA . PHE A 1 67 ? 11.929 46.523 -17.899 1.00 37.17 101 PHE A CA 1
ATOM 454 C C . PHE A 1 67 ? 11.012 45.326 -18.129 1.00 30.61 101 PHE A C 1
ATOM 455 O O . PHE A 1 67 ? 10.647 44.997 -19.262 1.00 26.09 101 PHE A O 1
ATOM 463 N N . VAL A 1 68 ? 10.683 44.647 -17.034 1.00 22.81 102 VAL A N 1
ATOM 464 C CA . VAL A 1 68 ? 9.750 43.528 -17.037 1.00 23.53 102 VAL A CA 1
ATOM 465 C C . VAL A 1 68 ? 8.608 43.910 -16.114 1.00 21.43 102 VAL A C 1
ATOM 466 O O . VAL A 1 68 ? 8.826 44.147 -14.920 1.00 20.02 102 VAL A O 1
ATOM 470 N N . GLU A 1 69 ? 7.400 43.986 -16.665 1.00 21.32 103 GLU A N 1
ATOM 471 C CA . GLU A 1 69 ? 6.242 44.479 -15.933 1.00 25.43 103 GLU A CA 1
ATOM 472 C C . GLU A 1 69 ? 5.099 43.485 -16.072 1.00 21.56 103 GLU A C 1
ATOM 473 O O . GLU A 1 69 ? 4.813 43.011 -17.181 1.00 20.71 103 GLU A O 1
ATOM 479 N N . GLY A 1 70 ? 4.462 43.160 -14.943 1.00 18.67 104 GLY A N 1
ATOM 480 C CA . GLY A 1 70 ? 3.275 42.326 -14.960 1.00 22.50 104 GLY A CA 1
ATOM 481 C C . GLY A 1 70 ? 2.067 43.091 -15.457 1.00 22.09 104 GLY A C 1
ATOM 482 O O . GLY A 1 70 ? 1.481 42.751 -16.491 1.00 22.57 104 GLY A O 1
ATOM 483 N N . VAL A 1 71 ? 1.728 44.168 -14.752 1.00 21.33 105 VAL A N 1
ATOM 484 C CA . VAL A 1 71 ? 0.582 45.013 -15.063 1.00 22.47 105 VAL A CA 1
ATOM 485 C C . VAL A 1 71 ? 1.055 46.459 -15.124 1.00 23.01 105 VAL A C 1
ATOM 486 O O . VAL A 1 71 ? 1.830 46.901 -14.268 1.00 22.93 105 VAL A O 1
ATOM 490 N N . LYS A 1 72 ? 0.606 47.203 -16.135 1.00 21.29 106 LYS A N 1
ATOM 491 C CA . LYS A 1 72 ? 0.822 48.644 -16.131 1.00 21.38 106 LYS A CA 1
ATOM 492 C C . LYS A 1 72 ? -0.529 49.331 -16.170 1.00 24.19 106 LYS A C 1
ATOM 493 O O . LYS A 1 72 ? -1.396 48.946 -16.957 1.00 27.77 106 LYS A O 1
ATOM 499 N N . VAL A 1 73 ? -0.708 50.336 -15.315 1.00 23.85 107 VAL A N 1
ATOM 500 C CA . VAL A 1 73 ? -1.949 51.098 -15.213 1.00 23.92 107 VAL A CA 1
ATOM 501 C C . VAL A 1 73 ? -1.651 52.509 -15.699 1.00 29.05 107 VAL A C 1
ATOM 502 O O . VAL A 1 73 ? -0.826 53.212 -15.106 1.00 29.43 107 VAL A O 1
ATOM 506 N N . SER A 1 74 ? -2.309 52.922 -16.782 1.00 26.49 108 SER A N 1
ATOM 507 C CA . SER A 1 74 ? -2.063 54.224 -17.385 1.00 27.30 108 SER A CA 1
ATOM 508 C C . SER A 1 74 ? -3.381 54.958 -17.592 1.00 29.49 108 SER A C 1
ATOM 509 O O . SER A 1 74 ? -4.470 54.391 -17.448 1.00 29.19 108 SER A O 1
ATOM 512 N N . GLY A 1 75 ? -3.267 56.239 -17.939 1.00 31.22 109 GLY A N 1
ATOM 513 C CA . GLY A 1 75 ? -4.433 57.065 -18.180 1.00 32.79 109 GLY A CA 1
ATOM 514 C C . GLY A 1 75 ? -4.676 58.099 -17.104 1.00 34.95 109 GLY A C 1
ATOM 515 O O . GLY A 1 75 ? -3.769 58.446 -16.340 1.00 34.82 109 GLY A O 1
ATOM 516 N N . ASN A 1 76 ? -5.913 58.594 -17.024 1.00 34.06 110 ASN A N 1
ATOM 517 C CA . ASN A 1 76 ? -6.224 59.688 -16.116 1.00 32.34 110 ASN A CA 1
ATOM 518 C C . ASN A 1 76 ? -7.574 59.529 -15.424 1.00 33.08 110 ASN A C 1
ATOM 519 O O . ASN A 1 76 ? -8.064 60.495 -14.827 1.00 34.68 110 ASN A O 1
ATOM 523 N N . LYS A 1 77 ? -8.183 58.351 -15.462 1.00 31.42 111 LYS A N 1
ATOM 524 C CA . LYS A 1 77 ? -9.411 58.095 -14.727 1.00 30.40 111 LYS A CA 1
ATOM 525 C C . LYS A 1 77 ? -9.134 57.135 -13.573 1.00 30.62 111 LYS A C 1
ATOM 526 O O . LYS A 1 77 ? -8.134 56.414 -13.564 1.00 32.04 111 LYS A O 1
ATOM 532 N N . ASN A 1 78 ? -10.028 57.144 -12.587 1.00 26.62 112 ASN A N 1
ATOM 533 C CA . ASN A 1 78 ? -9.927 56.214 -11.470 1.00 26.26 112 ASN A CA 1
ATOM 534 C C . ASN A 1 78 ? -10.200 54.795 -11.953 1.00 27.74 112 ASN A C 1
ATOM 535 O O . ASN A 1 78 ? -11.011 54.574 -12.859 1.00 28.96 112 ASN A O 1
ATOM 540 N N . VAL A 1 79 ? -9.518 53.824 -11.345 1.00 25.82 113 VAL A N 1
ATOM 541 C CA . VAL A 1 79 ? -9.729 52.416 -11.661 1.00 26.06 113 VAL A CA 1
ATOM 542 C C . VAL A 1 79 ? -9.815 51.598 -10.379 1.00 26.90 113 VAL A C 1
ATOM 543 O O . VAL A 1 79 ? -9.146 51.894 -9.380 1.00 25.32 113 VAL A O 1
ATOM 547 N N . VAL A 1 80 ? -10.682 50.590 -10.397 1.00 23.62 114 VAL A N 1
ATOM 548 C CA . VAL A 1 80 ? -10.747 49.574 -9.354 1.00 20.70 114 VAL A CA 1
ATOM 549 C C . VAL A 1 80 ? -10.326 48.271 -10.007 1.00 24.51 114 VAL A C 1
ATOM 550 O O . VAL A 1 80 ? -10.881 47.887 -11.041 1.00 25.86 114 VAL A O 1
ATOM 554 N N . ILE A 1 81 ? -9.326 47.614 -9.438 1.00 22.16 115 ILE A N 1
ATOM 555 C CA . ILE A 1 81 ? -8.816 46.365 -9.984 1.00 18.53 115 ILE A CA 1
ATOM 556 C C . ILE A 1 81 ? -9.262 45.250 -9.066 1.00 17.68 115 ILE A C 1
ATOM 557 O O . ILE A 1 81 ? -8.857 45.191 -7.897 1.00 21.71 115 ILE A O 1
ATOM 562 N N . ASN A 1 82 ? -10.092 44.375 -9.580 1.00 18.46 116 ASN A N 1
ATOM 563 C CA . ASN A 1 82 ? -10.583 43.246 -8.808 1.00 19.58 116 ASN A CA 1
ATOM 564 C C . ASN A 1 82 ? -9.697 42.058 -9.157 1.00 22.30 116 ASN A C 1
ATOM 565 O O . ASN A 1 82 ? -9.868 41.429 -10.207 1.00 19.48 116 ASN A O 1
ATOM 570 N N . ALA A 1 83 ? -8.738 41.775 -8.270 1.00 19.20 117 ALA A N 1
ATOM 571 C CA . ALA A 1 83 ? -7.669 40.809 -8.496 1.00 19.58 117 ALA A CA 1
ATOM 572 C C . ALA A 1 83 ? -7.752 39.593 -7.582 1.00 21.44 117 ALA A C 1
ATOM 573 O O . ALA A 1 83 ? -6.770 38.853 -7.459 1.00 20.27 117 ALA A O 1
ATOM 575 N N . THR A 1 84 ? -8.894 39.370 -6.935 1.00 20.57 118 THR A N 1
ATOM 576 C CA . THR A 1 84 ? -9.020 38.282 -5.975 1.00 28.96 118 THR A CA 1
ATOM 577 C C . THR A 1 84 ? -8.631 36.946 -6.603 1.00 24.92 118 THR A C 1
ATOM 578 O O . THR A 1 84 ? -9.103 36.599 -7.687 1.00 27.54 118 THR A O 1
ATOM 582 N N . ASP A 1 85 ? -7.753 36.213 -5.916 1.00 24.45 119 ASP A N 1
ATOM 583 C CA . ASP A 1 85 ? -7.240 34.902 -6.313 1.00 31.38 119 ASP A CA 1
ATOM 584 C C . ASP A 1 85 ? -6.341 34.961 -7.544 1.00 27.92 119 ASP A C 1
ATOM 585 O O . ASP A 1 85 ? -6.010 33.916 -8.101 1.00 29.00 119 ASP A O 1
ATOM 590 N N . SER A 1 86 ? -5.934 36.145 -7.983 1.00 19.44 120 SER A N 1
ATOM 591 C CA . SER A 1 86 ? -5.003 36.283 -9.094 1.00 24.52 120 SER A CA 1
ATOM 592 C C . SER A 1 86 ? -3.588 36.499 -8.569 1.00 23.89 120 SER A C 1
ATOM 593 O O . SER A 1 86 ? -3.386 37.166 -7.549 1.00 22.27 120 SER A O 1
ATOM 596 N N . THR A 1 87 ? -2.614 35.903 -9.244 1.00 21.52 121 THR A N 1
ATOM 597 C CA . THR A 1 87 ? -1.206 36.163 -8.975 1.00 19.26 121 THR A CA 1
ATOM 598 C C . THR A 1 87 ? -0.604 36.880 -10.172 1.00 21.13 121 THR A C 1
ATOM 599 O O . THR A 1 87 ? -0.722 36.414 -11.309 1.00 22.78 121 THR A O 1
ATOM 603 N N . ILE A 1 88 ? 0.020 38.016 -9.911 1.00 18.98 122 ILE A N 1
ATOM 604 C CA . ILE A 1 88 ? 0.580 38.883 -10.930 1.00 22.81 122 ILE A CA 1
ATOM 605 C C . ILE A 1 88 ? 2.081 38.845 -10.694 1.00 24.62 122 ILE A C 1
ATOM 606 O O . ILE A 1 88 ? 2.545 39.263 -9.624 1.00 20.80 122 ILE A O 1
ATOM 611 N N . THR A 1 89 ? 2.832 38.299 -11.652 1.00 17.72 123 THR A N 1
ATOM 612 C CA . THR A 1 89 ? 4.252 38.014 -11.471 1.00 18.88 123 THR A CA 1
ATOM 613 C C . THR A 1 89 ? 5.087 38.716 -12.531 1.00 21.88 123 THR A C 1
ATOM 614 O O . THR A 1 89 ? 4.772 38.638 -13.728 1.00 21.46 123 THR A O 1
ATOM 618 N N . ALA A 1 90 ? 6.154 39.387 -12.093 1.00 18.16 124 ALA A N 1
ATOM 619 C CA . ALA A 1 90 ? 7.213 39.874 -12.978 1.00 20.81 124 ALA A CA 1
ATOM 620 C C . ALA A 1 90 ? 8.526 39.258 -12.510 1.00 22.49 124 ALA A C 1
ATOM 621 O O . ALA A 1 90 ? 8.883 39.391 -11.336 1.00 19.13 124 ALA A O 1
ATOM 623 N N . GLN A 1 91 ? 9.243 38.581 -13.408 1.00 22.08 125 GLN A N 1
ATOM 624 C CA . GLN A 1 91 ? 10.432 37.847 -12.986 1.00 21.16 125 GLN A CA 1
ATOM 625 C C . GLN A 1 91 ? 11.388 37.646 -14.161 1.00 23.94 125 GLN A C 1
ATOM 626 O O . GLN A 1 91 ? 11.120 38.043 -15.301 1.00 23.22 125 GLN A O 1
ATOM 632 N N . GLY A 1 92 ? 12.487 36.976 -13.873 1.00 27.86 126 GLY A N 1
ATOM 633 C CA . GLY A 1 92 ? 13.574 36.760 -14.796 1.00 26.38 126 GLY A CA 1
ATOM 634 C C . GLY A 1 92 ? 14.777 37.595 -14.400 1.00 25.08 126 GLY A C 1
ATOM 635 O O . GLY A 1 92 ? 14.650 38.723 -13.913 1.00 24.01 126 GLY A O 1
ATOM 636 N N . GLU A 1 93 ? 15.958 37.036 -14.616 1.00 23.37 127 GLU A N 1
ATOM 637 C CA . GLU A 1 93 ? 17.194 37.679 -14.180 1.00 23.39 127 GLU A CA 1
ATOM 638 C C . GLU A 1 93 ? 17.612 38.759 -15.174 1.00 29.06 127 GLU A C 1
ATOM 639 O O . GLU A 1 93 ? 17.771 38.488 -16.370 1.00 28.98 127 GLU A O 1
ATOM 645 N N . GLY A 1 94 ? 17.780 39.982 -14.678 1.00 26.01 128 GLY A N 1
ATOM 646 C CA . GLY A 1 94 ? 18.261 41.082 -15.492 1.00 24.91 128 GLY A CA 1
ATOM 647 C C . GLY A 1 94 ? 18.671 42.216 -14.583 1.00 30.62 128 GLY A C 1
ATOM 648 O O . GLY A 1 94 ? 18.284 42.262 -13.413 1.00 31.70 128 GLY A O 1
ATOM 649 N N . THR A 1 95 ? 19.472 43.135 -15.126 1.00 30.97 129 THR A N 1
ATOM 650 C CA . THR A 1 95 ? 19.937 44.265 -14.325 1.00 32.59 129 THR A CA 1
ATOM 651 C C . THR A 1 95 ? 18.793 45.208 -13.971 1.00 31.49 129 THR A C 1
ATOM 652 O O . THR A 1 95 ? 18.701 45.682 -12.830 1.00 29.33 129 THR A O 1
ATOM 656 N N . TYR A 1 96 ? 17.914 45.491 -14.930 1.00 30.07 130 TYR A N 1
ATOM 657 C CA . TYR A 1 96 ? 16.816 46.421 -14.707 1.00 28.26 130 TYR A CA 1
ATOM 658 C C . TYR A 1 96 ? 15.714 45.772 -13.873 1.00 30.00 130 TYR A C 1
ATOM 659 O O . TYR A 1 96 ? 15.554 44.545 -13.856 1.00 24.76 130 TYR A O 1
ATOM 668 N N . VAL A 1 97 ? 14.944 46.620 -13.180 1.00 26.98 131 VAL A N 1
ATOM 669 C CA . VAL A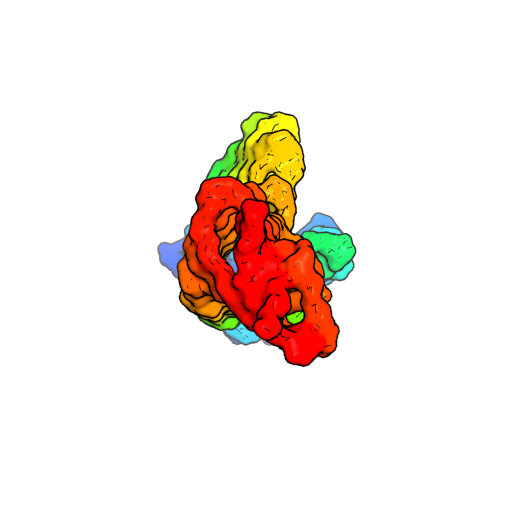 1 97 ? 14.025 46.123 -12.161 1.00 20.38 131 VAL A CA 1
ATOM 670 C C . VAL A 1 97 ? 12.888 45.345 -12.810 1.00 18.53 131 VAL A C 1
ATOM 671 O O . VAL A 1 97 ? 12.444 45.651 -13.932 1.00 17.75 131 VAL A O 1
ATOM 675 N N . ARG A 1 98 ? 12.446 44.300 -12.116 1.00 23.75 132 ARG A N 1
ATOM 676 C CA . ARG A 1 98 ? 11.221 43.580 -12.436 1.00 20.43 132 ARG A CA 1
ATOM 677 C C . ARG A 1 98 ? 10.125 44.111 -11.523 1.00 20.19 132 ARG A C 1
ATOM 678 O O . ARG A 1 98 ? 10.297 44.125 -10.298 1.00 21.42 132 ARG A O 1
ATOM 686 N N . THR A 1 99 ? 9.009 44.553 -12.102 1.00 20.61 133 THR A N 1
ATOM 687 C CA . THR A 1 99 ? 7.945 45.169 -11.313 1.00 19.73 133 THR A CA 1
ATOM 688 C C . THR A 1 99 ? 6.629 44.464 -11.590 1.00 18.82 133 THR A C 1
ATOM 689 O O . THR A 1 99 ? 6.206 44.360 -12.749 1.00 17.93 133 THR A O 1
ATOM 693 N N . ALA A 1 100 ? 5.975 43.992 -10.527 1.00 18.05 134 ALA A N 1
ATOM 694 C CA . ALA A 1 100 ? 4.723 43.268 -10.726 1.00 17.10 134 ALA A CA 1
ATOM 695 C C . ALA A 1 100 ? 3.643 44.196 -11.258 1.00 18.75 134 ALA A C 1
ATOM 696 O O . ALA A 1 100 ? 2.900 43.828 -12.174 1.00 22.61 134 ALA A O 1
ATOM 698 N N . MET A 1 101 ? 3.553 45.417 -10.727 1.00 18.23 135 MET A N 1
ATOM 699 C CA . MET A 1 101 ? 2.585 46.373 -11.254 1.00 18.37 135 MET A CA 1
ATOM 700 C C . MET A 1 101 ? 3.156 47.778 -11.210 1.00 19.29 135 MET A C 1
ATOM 701 O O . MET A 1 101 ? 3.607 48.234 -10.152 1.00 19.64 135 MET A O 1
ATOM 706 N N . VAL A 1 102 ? 3.111 48.462 -12.353 1.00 18.57 136 VAL A N 1
ATOM 707 C CA . VAL A 1 102 ? 3.548 49.849 -12.479 1.00 22.72 136 VAL A CA 1
ATOM 708 C C . VAL A 1 102 ? 2.310 50.717 -12.655 1.00 26.46 136 VAL A C 1
ATOM 709 O O . VAL A 1 102 ? 1.430 50.401 -13.466 1.00 27.05 136 VAL A O 1
ATOM 713 N N . ILE A 1 103 ? 2.237 51.807 -11.901 1.00 23.34 137 ILE A N 1
ATOM 714 C CA . ILE A 1 103 ? 1.129 52.745 -12.009 1.00 20.92 137 ILE A CA 1
ATOM 715 C C . ILE A 1 103 ? 1.695 54.097 -12.415 1.00 24.44 137 ILE A C 1
ATOM 716 O O . ILE A 1 103 ? 2.358 54.764 -11.613 1.00 26.31 137 ILE A O 1
ATOM 721 N N . ASP A 1 104 ? 1.427 54.519 -13.652 1.00 26.08 138 ASP A N 1
ATOM 722 C CA . ASP A 1 104 ? 1.662 55.910 -14.009 1.00 33.67 138 ASP A CA 1
ATOM 723 C C . ASP A 1 104 ? 0.374 56.654 -14.330 1.00 34.73 138 ASP A C 1
ATOM 724 O O . ASP A 1 104 ? 0.430 57.818 -14.744 1.00 43.28 138 ASP A O 1
ATOM 729 N N . SER A 1 105 ? -0.778 56.010 -14.153 1.00 27.60 139 SER A N 1
ATOM 730 C CA . SER A 1 105 ? -2.060 56.697 -14.182 1.00 27.73 139 SER A CA 1
ATOM 731 C C . SER A 1 105 ? -2.100 57.837 -13.171 1.00 32.05 139 SER A C 1
ATOM 732 O O . SER A 1 105 ? -1.582 57.725 -12.057 1.00 32.51 139 SER A O 1
ATOM 735 N N . THR A 1 106 ? -2.728 58.940 -13.563 1.00 33.43 140 THR A N 1
ATOM 736 C CA . THR A 1 106 ? -2.984 60.023 -12.628 1.00 32.46 140 THR A CA 1
ATOM 737 C C . THR A 1 106 ? -4.271 59.834 -11.841 1.00 36.20 140 THR A C 1
ATOM 738 O O . THR A 1 106 ? -4.523 60.600 -10.906 1.00 40.80 140 THR A O 1
ATOM 742 N N . GLY A 1 107 ? -5.087 58.835 -12.179 1.00 34.03 141 GLY A N 1
ATOM 743 C CA . GLY A 1 107 ? -6.287 58.578 -11.410 1.00 33.30 141 GLY A CA 1
ATOM 744 C C . GLY A 1 107 ? -6.024 57.703 -10.186 1.00 28.21 141 GLY A C 1
ATOM 745 O O . GLY A 1 107 ? -4.943 57.143 -10.014 1.00 31.42 141 GLY A O 1
ATOM 746 N N . ASP A 1 108 ? -7.044 57.593 -9.333 1.00 28.39 142 ASP A N 1
ATOM 747 C CA . ASP A 1 108 ? -6.974 56.686 -8.189 1.00 26.80 142 ASP A CA 1
ATOM 748 C C . ASP A 1 108 ? -6.851 55.241 -8.656 1.00 28.05 142 ASP A C 1
ATOM 749 O O . ASP A 1 108 ? -7.297 54.879 -9.748 1.00 26.65 142 ASP A O 1
ATOM 754 N N . VAL A 1 109 ? -6.259 54.401 -7.806 1.00 20.23 143 VAL A N 1
ATOM 755 C CA . VAL A 1 109 ? -6.182 52.962 -8.051 1.00 20.80 143 VAL A CA 1
ATOM 756 C C . VAL A 1 109 ? -6.575 52.246 -6.765 1.00 24.94 143 VAL A C 1
ATOM 757 O O . VAL A 1 109 ? -5.910 52.407 -5.732 1.00 22.03 143 VAL A O 1
ATOM 761 N N . VAL A 1 110 ? -7.657 51.470 -6.816 1.00 22.54 144 VAL A N 1
ATOM 762 C CA . VAL A 1 110 ? -8.058 50.589 -5.727 1.00 16.02 144 VAL A CA 1
ATOM 763 C C . VAL A 1 110 ? -7.801 49.166 -6.194 1.00 20.67 144 VAL A C 1
ATOM 764 O O . VAL A 1 110 ? -8.249 48.788 -7.278 1.00 23.22 144 VAL A O 1
ATOM 768 N N . VAL A 1 111 ? -7.083 48.381 -5.392 1.00 18.99 145 VAL A N 1
ATOM 769 C CA . VAL A 1 111 ? -6.835 46.971 -5.696 1.00 18.05 145 VAL A CA 1
ATOM 770 C C . VAL A 1 111 ? -7.562 46.125 -4.663 1.00 18.89 145 VAL A C 1
ATOM 771 O O . VAL A 1 111 ? -7.293 46.227 -3.459 1.00 19.69 145 VAL A O 1
ATOM 775 N N . ASN A 1 112 ? -8.465 45.275 -5.124 1.00 18.36 146 ASN A N 1
ATOM 776 C CA . ASN A 1 112 ? -9.145 44.325 -4.251 1.00 19.99 146 ASN A CA 1
ATOM 777 C C . ASN A 1 112 ? -8.502 42.949 -4.443 1.00 20.46 146 ASN A C 1
ATOM 778 O O . ASN A 1 112 ? -8.582 42.366 -5.531 1.00 21.38 146 ASN A O 1
ATOM 783 N N . GLY A 1 113 ? -7.845 42.438 -3.390 1.00 18.19 147 GLY A N 1
ATOM 784 C CA . GLY A 1 113 ? -7.203 41.138 -3.492 1.00 16.27 147 GLY A CA 1
ATOM 785 C C . GLY A 1 113 ? -5.956 41.172 -4.374 1.00 19.57 147 GLY A C 1
ATOM 786 O O . GLY A 1 113 ? -5.337 42.221 -4.610 1.00 20.89 147 GLY A O 1
ATOM 787 N N . GLY A 1 114 ? -5.571 39.990 -4.839 1.00 24.43 148 GLY A N 1
ATOM 788 C CA . GLY A 1 114 ? -4.377 39.891 -5.678 1.00 21.50 148 GLY A CA 1
ATOM 789 C C . GLY A 1 114 ? -3.130 39.514 -4.899 1.00 25.27 148 GLY A C 1
ATOM 790 O O . GLY A 1 114 ? -2.964 39.833 -3.717 1.00 23.65 148 GLY A O 1
ATOM 791 N N A ASN A 1 115 ? -2.247 38.791 -5.576 0.58 20.82 149 ASN A N 1
ATOM 792 N N B ASN A 1 115 ? -2.211 38.835 -5.596 0.42 19.05 149 ASN A N 1
ATOM 793 C CA A ASN A 1 115 ? -0.937 38.433 -5.051 0.58 19.02 149 ASN A CA 1
ATOM 794 C CA B ASN A 1 115 ? -0.924 38.393 -5.050 0.42 18.91 149 ASN A CA 1
ATOM 795 C C A ASN A 1 115 ? 0.074 38.966 -6.054 0.58 24.46 149 ASN A C 1
ATOM 796 C C B ASN A 1 115 ? 0.183 38.868 -5.990 0.42 23.41 149 ASN A C 1
ATOM 797 O O A ASN A 1 115 ? 0.128 38.493 -7.197 0.58 20.00 149 ASN A O 1
ATOM 798 O O B ASN A 1 115 ? 0.469 38.209 -6.995 0.42 23.48 149 ASN A O 1
ATOM 807 N N . PHE A 1 116 ? 0.827 39.987 -5.660 1.00 20.81 150 PHE A N 1
ATOM 808 C CA . PHE A 1 116 ? 1.802 40.609 -6.546 1.00 19.48 150 PHE A CA 1
ATOM 809 C C . PHE A 1 116 ? 3.200 40.105 -6.206 1.00 22.93 150 PHE A C 1
ATOM 810 O O . PHE A 1 116 ? 3.676 40.271 -5.078 1.00 23.35 150 PHE A O 1
ATOM 818 N N . VAL A 1 117 ? 3.843 39.474 -7.180 1.00 19.30 151 VAL A N 1
ATOM 819 C CA . VAL A 1 117 ? 5.106 38.770 -6.988 1.00 18.72 151 VAL A CA 1
ATOM 820 C C . VAL A 1 117 ? 6.128 39.363 -7.945 1.00 21.06 151 VAL A C 1
ATOM 821 O O . VAL A 1 117 ? 5.849 39.524 -9.141 1.00 21.72 151 VAL A O 1
ATOM 825 N N . ALA A 1 118 ? 7.303 39.701 -7.427 1.00 24.21 152 ALA A N 1
ATOM 826 C CA . ALA A 1 118 ? 8.397 40.135 -8.282 1.00 23.39 152 ALA A CA 1
ATOM 827 C C . ALA A 1 118 ? 9.650 39.391 -7.856 1.00 23.34 152 ALA A C 1
ATOM 828 O O . ALA A 1 118 ? 9.956 39.335 -6.666 1.00 21.71 152 ALA A O 1
ATOM 830 N N . LYS A 1 119 ? 10.362 38.814 -8.819 1.00 20.36 153 LYS A N 1
ATOM 831 C CA . LYS A 1 119 ? 11.586 38.072 -8.549 1.00 22.39 153 LYS A CA 1
ATOM 832 C C . LYS A 1 119 ? 12.670 38.512 -9.518 1.00 26.70 153 LYS A C 1
ATOM 833 O O . LYS A 1 119 ? 12.419 38.647 -10.720 1.00 25.04 153 LYS A O 1
ATOM 839 N N . ASN A 1 120 ? 13.877 38.726 -8.998 1.00 26.99 154 ASN A N 1
ATOM 840 C CA . ASN A 1 120 ? 15.016 39.053 -9.857 1.00 27.72 154 ASN A CA 1
ATOM 841 C C . ASN A 1 120 ? 16.270 38.747 -9.056 1.00 32.68 154 ASN A C 1
ATOM 842 O O . ASN A 1 120 ? 16.617 39.495 -8.134 1.00 28.82 154 ASN A O 1
ATOM 847 N N . GLU A 1 121 ? 16.938 37.648 -9.393 1.00 27.61 155 GLU A N 1
ATOM 848 C CA . GLU A 1 121 ? 18.120 37.299 -8.626 1.00 32.30 155 GLU A CA 1
ATOM 849 C C . GLU A 1 121 ? 19.333 38.136 -8.995 1.00 32.59 155 GLU A C 1
ATOM 850 O O . GLU A 1 121 ? 20.317 38.124 -8.249 1.00 37.60 155 GLU A O 1
ATOM 856 N N . LYS A 1 122 ? 19.272 38.897 -10.085 1.00 28.06 156 LYS A N 1
ATOM 857 C CA . LYS A 1 122 ? 20.406 39.683 -10.547 1.00 25.07 156 LYS A CA 1
ATOM 858 C C . LYS A 1 122 ? 20.269 41.159 -10.211 1.00 29.42 156 LYS A C 1
ATOM 859 O O . LYS A 1 122 ? 21.201 41.755 -9.657 1.00 31.05 156 LYS A O 1
ATOM 865 N N . GLY A 1 123 ? 19.120 41.763 -10.515 1.00 28.40 157 GLY A N 1
ATOM 866 C CA . GLY A 1 123 ? 18.862 43.144 -10.144 1.00 23.77 157 GLY A CA 1
ATOM 867 C C . GLY A 1 123 ? 17.756 43.279 -9.113 1.00 28.89 157 GLY A C 1
ATOM 868 O O . GLY A 1 123 ? 17.561 42.386 -8.284 1.00 28.11 157 GLY A O 1
ATOM 869 N N . SER A 1 124 ? 17.021 44.387 -9.159 1.00 28.19 158 SER A N 1
ATOM 870 C CA . SER A 1 124 ? 15.980 44.686 -8.188 1.00 26.91 158 SER A CA 1
ATOM 871 C C . SER A 1 124 ? 14.660 44.024 -8.564 1.00 22.77 158 SER A C 1
ATOM 872 O O . SER A 1 124 ? 14.394 43.716 -9.732 1.00 19.81 158 SER A O 1
ATOM 875 N N . ALA A 1 125 ? 13.811 43.851 -7.553 1.00 21.35 159 ALA A N 1
ATOM 876 C CA . ALA A 1 125 ? 12.438 43.422 -7.753 1.00 21.22 159 ALA A CA 1
ATOM 877 C C . ALA A 1 125 ? 11.518 44.320 -6.935 1.00 23.40 159 ALA A C 1
ATOM 878 O O . ALA A 1 125 ? 11.774 44.577 -5.749 1.00 20.98 159 ALA A O 1
ATOM 880 N N . THR A 1 126 ? 10.434 44.767 -7.562 1.00 22.84 160 THR A N 1
ATOM 881 C CA . THR A 1 126 ? 9.504 45.697 -6.931 1.00 24.06 160 THR A CA 1
ATOM 882 C C . THR A 1 126 ? 8.083 45.191 -7.110 1.00 20.98 160 THR A C 1
ATOM 883 O O . THR A 1 126 ? 7.717 44.762 -8.206 1.00 17.31 160 THR A O 1
ATOM 887 N N . GLY A 1 127 ? 7.293 45.217 -6.034 1.00 16.79 161 GLY A N 1
ATOM 888 C CA . GLY A 1 127 ? 5.912 44.780 -6.119 1.00 21.70 161 GLY A CA 1
ATOM 889 C C . GLY A 1 127 ? 5.038 45.764 -6.878 1.00 25.01 161 GLY A C 1
ATOM 890 O O . GLY A 1 127 ? 4.479 45.454 -7.945 1.00 18.37 161 GLY A O 1
ATOM 891 N N . ILE A 1 128 ? 4.922 46.973 -6.341 1.00 21.12 162 ILE A N 1
ATOM 892 C CA . ILE A 1 128 ? 4.092 48.008 -6.949 1.00 21.81 162 ILE A CA 1
ATOM 893 C C . ILE A 1 128 ? 4.892 49.299 -6.980 1.00 23.05 162 ILE A C 1
ATOM 894 O O . ILE A 1 128 ? 5.450 49.707 -5.958 1.00 21.09 162 ILE A O 1
ATOM 899 N N . SER A 1 129 ? 4.951 49.944 -8.146 1.00 20.45 163 SER A N 1
ATOM 900 C CA . SER A 1 129 ? 5.639 51.219 -8.282 1.00 27.50 163 SER A CA 1
ATOM 901 C C . SER A 1 129 ? 4.619 52.301 -8.621 1.00 25.18 163 SER A C 1
ATOM 902 O O . SER A 1 129 ? 3.800 52.129 -9.534 1.00 25.79 163 SER A O 1
ATOM 905 N N . LEU A 1 130 ? 4.674 53.406 -7.892 1.00 18.43 164 LEU A N 1
ATOM 906 C CA . LEU A 1 130 ? 3.784 54.546 -8.084 1.00 23.12 164 LEU A CA 1
ATOM 907 C C . LEU A 1 130 ? 4.553 55.629 -8.821 1.00 25.74 164 LEU A C 1
ATOM 908 O O . LEU A 1 130 ? 5.435 56.274 -8.241 1.00 27.32 164 LEU A O 1
ATOM 913 N N . GLU A 1 131 ? 4.219 55.839 -10.095 1.00 25.24 165 GLU A N 1
ATOM 914 C CA . GLU A 1 131 ? 5.039 56.687 -10.947 1.00 32.94 165 GLU A CA 1
ATOM 915 C C . GLU A 1 131 ? 4.280 57.817 -11.624 1.00 34.58 165 GLU A C 1
ATOM 916 O O . GLU A 1 131 ? 4.839 58.460 -12.515 1.00 40.04 165 GLU A O 1
ATOM 922 N N . ALA A 1 132 ? 3.037 58.086 -11.237 1.00 39.41 166 ALA A N 1
ATOM 923 C CA . ALA A 1 132 ? 2.360 59.267 -11.763 1.00 41.37 166 ALA A CA 1
ATOM 924 C C . ALA A 1 132 ? 3.124 60.524 -11.371 1.00 45.00 166 ALA A C 1
ATOM 925 O O . ALA A 1 132 ? 3.506 60.692 -10.209 1.00 51.62 166 ALA A O 1
ATOM 927 N N . THR A 1 133 ? 3.339 61.408 -12.347 1.00 39.13 167 THR A N 1
ATOM 928 C CA . THR A 1 133 ? 4.095 62.634 -12.107 1.00 40.04 167 THR A CA 1
ATOM 929 C C . THR A 1 133 ? 3.552 63.391 -10.905 1.00 40.07 167 THR A C 1
ATOM 930 O O . THR A 1 133 ? 4.313 63.917 -10.082 1.00 40.44 167 THR A O 1
ATOM 933 N N . THR A 1 134 ? 2.236 63.425 -10.769 1.00 36.74 168 THR A N 1
ATOM 934 C CA . THR A 1 134 ? 1.576 64.240 -9.767 1.00 50.48 168 THR A CA 1
ATOM 935 C C . THR A 1 134 ? 1.223 63.478 -8.493 1.00 49.00 168 THR A C 1
ATOM 936 O O . THR A 1 134 ? 0.688 64.082 -7.557 1.00 57.86 168 THR A O 1
ATOM 940 N N . GLY A 1 135 ? 1.510 62.185 -8.420 1.00 34.37 169 GLY A N 1
ATOM 941 C CA . GLY A 1 135 ? 1.136 61.420 -7.249 1.00 33.37 169 GLY A CA 1
ATOM 942 C C . GLY A 1 135 ? -0.171 60.674 -7.456 1.00 39.15 169 GLY A C 1
ATOM 943 O O . GLY A 1 135 ? -1.013 61.042 -8.276 1.00 39.37 169 GLY A O 1
ATOM 944 N N . ASN A 1 136 ? -0.337 59.597 -6.693 1.00 38.82 170 ASN A N 1
ATOM 945 C CA . ASN A 1 136 ? -1.470 58.692 -6.825 1.00 35.11 170 ASN A CA 1
ATOM 946 C C . ASN A 1 136 ? -2.114 58.475 -5.467 1.00 34.38 170 ASN A C 1
ATOM 947 O O . ASN A 1 136 ? -1.471 58.602 -4.424 1.00 26.31 170 ASN A O 1
ATOM 952 N N . ASN A 1 137 ? -3.382 58.084 -5.493 1.00 26.55 171 ASN A N 1
ATOM 953 C CA . ASN A 1 137 ? -4.013 57.417 -4.363 1.00 25.62 171 ASN A CA 1
ATOM 954 C C . ASN A 1 137 ? -4.029 55.932 -4.697 1.00 26.18 171 ASN A C 1
ATOM 955 O O . ASN A 1 137 ? -4.536 55.542 -5.755 1.00 25.52 171 ASN A O 1
ATOM 960 N N . LEU A 1 138 ? -3.432 55.117 -3.834 1.00 19.12 172 LEU A N 1
ATOM 961 C CA . LEU A 1 138 ? -3.384 53.673 -4.022 1.00 15.87 172 LEU A CA 1
ATOM 962 C C . LEU A 1 138 ? -3.988 53.017 -2.793 1.00 21.10 172 LEU A C 1
ATOM 963 O O . LEU A 1 138 ? -3.581 53.316 -1.661 1.00 19.74 172 LEU A O 1
ATOM 968 N N . THR A 1 139 ? -4.971 52.149 -3.002 1.00 21.45 173 THR A N 1
ATOM 969 C CA . THR A 1 139 ? -5.572 51.414 -1.900 1.00 25.15 173 THR A CA 1
ATOM 970 C C . THR A 1 139 ? -5.489 49.922 -2.184 1.00 21.67 173 THR A C 1
ATOM 971 O O . THR A 1 139 ? -5.862 49.473 -3.271 1.00 21.74 173 THR A O 1
ATOM 975 N N . LEU A 1 140 ? -5.002 49.163 -1.202 1.00 17.96 174 LEU A N 1
ATOM 976 C CA . LEU A 1 140 ? -4.824 47.717 -1.315 1.00 16.74 174 LEU A CA 1
ATOM 977 C C . LEU A 1 140 ? -5.718 47.066 -0.273 1.00 21.42 174 LEU A C 1
ATOM 978 O O . LEU A 1 140 ? -5.443 47.170 0.928 1.00 20.36 174 LEU A O 1
ATOM 983 N N . ASN A 1 141 ? -6.781 46.393 -0.723 1.00 19.09 175 ASN A N 1
ATOM 984 C CA . ASN A 1 141 ? -7.736 45.730 0.165 1.00 19.01 175 ASN A CA 1
ATOM 985 C C . ASN A 1 141 ? -7.552 44.216 0.053 1.00 21.50 175 ASN A C 1
ATOM 986 O O . ASN A 1 141 ? -7.972 43.610 -0.940 1.00 21.57 175 ASN A O 1
ATOM 991 N N . GLY A 1 142 ? -6.968 43.601 1.080 1.00 21.01 176 GLY A N 1
ATOM 992 C CA . GLY A 1 142 ? -6.781 42.160 1.044 1.00 19.45 176 GLY A CA 1
ATOM 993 C C . GLY A 1 142 ? -5.734 41.680 0.063 1.00 21.36 176 GLY A C 1
ATOM 994 O O . GLY A 1 142 ? -5.811 40.544 -0.415 1.00 20.31 176 GLY A O 1
ATOM 995 N N . THR A 1 143 ? -4.741 42.508 -0.224 1.00 22.10 177 THR A N 1
ATOM 996 C CA . THR A 1 143 ? -3.718 42.259 -1.225 1.00 19.60 177 THR A CA 1
ATOM 997 C C . THR A 1 143 ? -2.463 41.690 -0.571 1.00 21.62 177 THR A C 1
ATOM 998 O O . THR A 1 143 ? -2.195 41.926 0.612 1.00 23.66 177 THR A O 1
ATOM 1002 N N . THR A 1 144 ? -1.709 40.910 -1.337 1.00 20.03 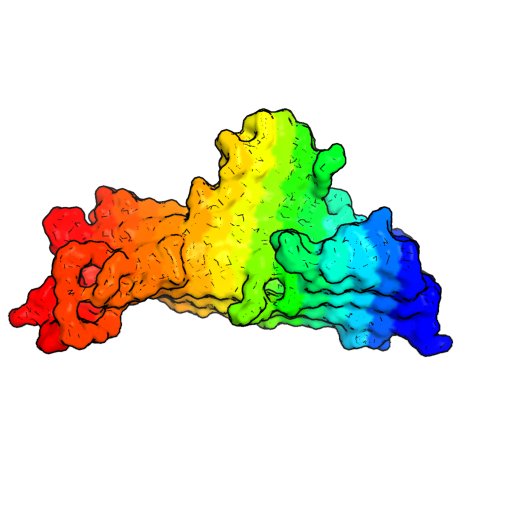178 THR A N 1
ATOM 1003 C CA . THR A 1 144 ? -0.434 40.363 -0.897 1.00 16.06 178 THR A CA 1
ATOM 1004 C C . THR A 1 144 ? 0.677 40.811 -1.837 1.00 19.73 178 THR A C 1
ATOM 1005 O O . THR A 1 144 ? 0.503 40.794 -3.060 1.00 17.58 178 THR A O 1
ATOM 1009 N N . ILE A 1 145 ? 1.822 41.206 -1.274 1.00 20.03 179 ILE A N 1
ATOM 1010 C CA . ILE A 1 145 ? 2.982 41.613 -2.066 1.00 22.82 179 ILE A CA 1
ATOM 1011 C C . ILE A 1 145 ? 4.203 40.798 -1.641 1.00 23.53 179 ILE A C 1
ATOM 1012 O O . ILE A 1 145 ? 4.474 40.647 -0.444 1.00 17.31 179 ILE A O 1
ATOM 1017 N N . ASN A 1 146 ? 4.958 40.308 -2.630 1.00 18.47 180 ASN A N 1
ATOM 1018 C CA . ASN A 1 146 ? 6.105 39.425 -2.400 1.00 22.30 180 ASN A CA 1
ATOM 1019 C C . ASN A 1 146 ? 7.197 39.791 -3.408 1.00 23.48 180 ASN A C 1
ATOM 1020 O O . ASN A 1 146 ? 7.209 39.292 -4.537 1.00 19.82 180 ASN A O 1
ATOM 1025 N N . ALA A 1 147 ? 8.103 40.678 -3.000 1.00 25.06 181 ALA A N 1
ATOM 1026 C CA . ALA A 1 147 ? 9.175 41.179 -3.855 1.00 21.73 181 ALA A CA 1
ATOM 1027 C C . ALA A 1 147 ? 10.516 40.624 -3.383 1.00 22.74 181 ALA A C 1
ATOM 1028 O O . ALA A 1 147 ? 10.879 40.787 -2.212 1.00 19.67 181 ALA A O 1
ATOM 1030 N N . GLN A 1 148 ? 11.257 39.981 -4.300 1.00 21.23 182 GLN A N 1
ATOM 1031 C CA . GLN A 1 148 ? 12.530 39.325 -3.960 1.00 24.90 182 GLN A CA 1
ATOM 1032 C C . GLN A 1 148 ? 13.555 39.642 -5.043 1.00 19.79 182 GLN A C 1
ATOM 1033 O O . GLN A 1 148 ? 13.643 38.976 -6.081 1.00 21.27 182 GLN A O 1
ATOM 1039 N N . GLY A 1 149 ? 14.345 40.674 -4.804 1.00 23.26 183 GLY A N 1
ATOM 1040 C CA . GLY A 1 149 ? 15.481 40.963 -5.648 1.00 23.08 183 GLY A CA 1
ATOM 1041 C C . GLY A 1 149 ? 16.768 40.397 -5.067 1.00 28.96 183 GLY A C 1
ATOM 1042 O O . GLY A 1 149 ? 16.781 39.604 -4.123 1.00 28.38 183 GLY A O 1
ATOM 1043 N N . ASN A 1 150 ? 17.875 40.863 -5.633 1.00 28.42 184 ASN A N 1
ATOM 1044 C CA . ASN A 1 150 ? 19.209 40.598 -5.102 1.00 36.94 184 ASN A CA 1
ATOM 1045 C C . ASN A 1 150 ? 19.405 41.264 -3.735 1.00 27.50 184 ASN A C 1
ATOM 1046 O O . ASN A 1 150 ? 19.305 42.495 -3.619 1.00 37.95 184 ASN A O 1
ATOM 1051 N N . LYS A 1 151 ? 19.634 40.425 -2.715 1.00 44.46 185 LYS A N 1
ATOM 1052 C CA . LYS A 1 151 ? 19.841 40.853 -1.326 1.00 58.27 185 LYS A CA 1
ATOM 1053 C C . LYS A 1 151 ? 21.240 41.447 -1.101 1.00 52.81 185 LYS A C 1
ATOM 1054 O O . LYS A 1 151 ? 21.461 42.245 -0.173 1.00 58.93 185 LYS A O 1
ATOM 1060 N N . SER A 1 152 ? 22.165 41.172 -2.020 1.00 46.76 186 SER A N 1
ATOM 1061 C CA . SER A 1 152 ? 23.391 41.967 -2.052 1.00 49.32 186 SER A CA 1
ATOM 1062 C C . SER A 1 152 ? 23.112 43.464 -2.153 1.00 56.22 186 SER A C 1
ATOM 1063 O O . SER A 1 152 ? 23.984 44.274 -1.815 1.00 59.19 186 SER A O 1
ATOM 1066 N N . TYR A 1 153 ? 21.908 43.842 -2.560 1.00 53.83 187 TYR A N 1
ATOM 1067 C CA . TYR A 1 153 ? 21.478 45.228 -2.634 1.00 60.16 187 TYR A CA 1
ATOM 1068 C C . TYR A 1 153 ? 20.583 45.533 -1.439 1.00 55.86 187 TYR A C 1
ATOM 1069 O O . TYR A 1 153 ? 19.654 44.773 -1.139 1.00 51.21 187 TYR A O 1
ATOM 1078 N N . SER A 1 154 ? 20.848 46.654 -0.763 1.00 56.78 188 SER A N 1
ATOM 1079 C CA . SER A 1 154 ? 19.987 47.039 0.355 1.00 62.00 188 SER A CA 1
ATOM 1080 C C . SER A 1 154 ? 18.587 47.375 -0.133 1.00 52.21 188 SER A C 1
ATOM 1081 O O . SER A 1 154 ? 17.595 47.062 0.532 1.00 60.93 188 SER A O 1
ATOM 1084 N N . ASN A 1 155 ? 18.497 48.000 -1.304 1.00 41.08 189 ASN A N 1
ATOM 1085 C CA . ASN A 1 155 ? 17.244 48.436 -1.897 1.00 43.98 189 ASN A CA 1
ATOM 1086 C C . ASN A 1 155 ? 16.691 47.416 -2.887 1.00 35.83 189 ASN A C 1
ATOM 1087 O O . ASN A 1 155 ? 15.865 47.769 -3.732 1.00 40.20 189 ASN A O 1
ATOM 1092 N N . GLY A 1 156 ? 17.140 46.159 -2.810 1.00 28.72 190 GLY A N 1
ATOM 1093 C CA . GLY A 1 156 ? 16.892 45.216 -3.891 1.00 31.35 190 GLY A CA 1
ATOM 1094 C C . GLY A 1 156 ? 15.480 44.672 -3.970 1.00 24.89 190 GLY A C 1
ATOM 1095 O O . GLY A 1 156 ? 15.018 44.301 -5.053 1.00 23.39 190 GLY A O 1
ATOM 1096 N N . SER A 1 157 ? 14.788 44.599 -2.843 1.00 19.48 191 SER A N 1
ATOM 1097 C CA . SER A 1 157 ? 13.468 43.984 -2.740 1.00 21.66 191 SER A CA 1
ATOM 1098 C C . SER A 1 157 ? 12.547 45.051 -2.163 1.00 22.55 191 SER A C 1
ATOM 1099 O O . SER A 1 157 ? 12.637 45.370 -0.972 1.00 25.60 191 SER A O 1
ATOM 1102 N N . THR A 1 158 ? 11.666 45.608 -2.982 1.00 22.64 192 THR A N 1
ATOM 1103 C CA . THR A 1 158 ? 10.805 46.705 -2.553 1.00 20.32 192 THR A CA 1
ATOM 1104 C C . THR A 1 158 ? 9.364 46.325 -2.853 1.00 22.35 192 THR A C 1
ATOM 1105 O O . THR A 1 158 ? 8.983 46.217 -4.020 1.00 22.99 192 THR A O 1
ATOM 1109 N N . ALA A 1 159 ? 8.571 46.116 -1.803 1.00 17.02 193 ALA A N 1
ATOM 1110 C CA . ALA A 1 159 ? 7.149 45.834 -1.980 1.00 16.57 193 ALA A CA 1
ATOM 1111 C C . ALA A 1 159 ? 6.433 47.002 -2.644 1.00 17.69 193 ALA A C 1
ATOM 1112 O O . ALA A 1 159 ? 5.635 46.821 -3.568 1.00 21.63 193 ALA A O 1
ATOM 1114 N N . ILE A 1 160 ? 6.675 48.211 -2.157 1.00 18.49 194 ILE A N 1
ATOM 1115 C CA . ILE A 1 160 ? 5.973 49.384 -2.657 1.00 20.84 194 ILE A CA 1
ATOM 1116 C C . ILE A 1 160 ? 7.000 50.486 -2.826 1.00 23.42 194 ILE A C 1
ATOM 1117 O O . ILE A 1 160 ? 7.636 50.891 -1.851 1.00 18.57 194 ILE A O 1
ATOM 1122 N N . PHE A 1 161 ? 7.155 50.967 -4.063 1.00 19.16 195 PHE A N 1
ATOM 1123 C CA . PHE A 1 161 ? 8.177 51.937 -4.433 1.00 22.31 195 PHE A CA 1
ATOM 1124 C C . PHE A 1 161 ? 7.479 53.223 -4.852 1.00 21.21 195 PHE A C 1
ATOM 1125 O O . PHE A 1 161 ? 6.732 53.230 -5.834 1.00 25.33 195 PHE A O 1
ATOM 1133 N N . ALA A 1 162 ? 7.722 54.308 -4.115 1.00 19.72 196 ALA A N 1
ATOM 1134 C CA . ALA A 1 162 ? 7.082 55.605 -4.377 1.00 22.17 196 ALA A CA 1
ATOM 1135 C C . ALA A 1 162 ? 8.183 56.656 -4.446 1.00 21.91 196 ALA A C 1
ATOM 1136 O O . ALA A 1 162 ? 8.502 57.301 -3.449 1.00 22.64 196 ALA A O 1
ATOM 1138 N N . GLN A 1 163 ? 8.776 56.832 -5.627 1.00 19.76 197 GLN A N 1
ATOM 1139 C CA . GLN A 1 163 ? 9.851 57.797 -5.795 1.00 28.01 197 GLN A CA 1
ATOM 1140 C C . GLN A 1 163 ? 9.413 58.927 -6.711 1.00 27.43 197 GLN A C 1
ATOM 1141 O O . GLN A 1 163 ? 8.793 58.693 -7.750 1.00 25.67 197 GLN A O 1
ATOM 1147 N N . LYS A 1 164 ? 9.765 60.149 -6.334 1.00 23.55 198 LYS A N 1
ATOM 1148 C CA . LYS A 1 164 ? 9.573 61.313 -7.183 1.00 22.84 198 LYS A CA 1
ATOM 1149 C C . LYS A 1 164 ? 10.944 61.825 -7.601 1.00 26.17 198 LYS A C 1
ATOM 1150 O O . LYS A 1 164 ? 11.826 62.007 -6.758 1.00 24.29 198 LYS A O 1
ATOM 1156 N N . GLY A 1 165 ? 11.139 61.994 -8.906 1.00 27.06 199 GLY A N 1
ATOM 1157 C CA . GLY A 1 165 ? 12.430 62.370 -9.438 1.00 31.17 199 GLY A CA 1
ATOM 1158 C C . GLY A 1 165 ? 13.375 61.191 -9.604 1.00 32.68 199 GLY A C 1
ATOM 1159 O O . GLY A 1 165 ? 13.081 60.048 -9.246 1.00 30.65 199 GLY A O 1
ATOM 1160 N N . ASN A 1 166 ? 14.531 61.482 -10.198 1.00 35.49 200 ASN A N 1
ATOM 1161 C CA . ASN A 1 166 ? 15.605 60.505 -10.334 1.00 42.77 200 ASN A CA 1
ATOM 1162 C C . ASN A 1 166 ? 16.920 61.253 -10.520 1.00 40.64 200 ASN A C 1
ATOM 1163 O O . ASN A 1 166 ? 16.956 62.487 -10.542 1.00 38.43 200 ASN A O 1
ATOM 1168 N N . LEU A 1 167 ? 18.011 60.492 -10.643 1.00 50.22 201 LEU A N 1
ATOM 1169 C CA . LEU A 1 167 ? 19.336 61.102 -10.743 1.00 56.82 201 LEU A CA 1
ATOM 1170 C C . LEU A 1 167 ? 19.466 61.959 -11.998 1.00 55.93 201 LEU A C 1
ATOM 1171 O O . LEU A 1 167 ? 20.081 63.031 -11.965 1.00 53.19 201 LEU A O 1
ATOM 1176 N N . LEU A 1 168 ? 18.895 61.499 -13.116 1.00 57.08 202 LEU A N 1
ATOM 1177 C CA . LEU A 1 168 ? 18.975 62.252 -14.366 1.00 67.46 202 LEU A CA 1
ATOM 1178 C C . LEU A 1 168 ? 18.262 63.593 -14.251 1.00 63.64 202 LEU A C 1
ATOM 1179 O O . LEU A 1 168 ? 18.843 64.650 -14.525 1.00 64.36 202 LEU A O 1
ATOM 1184 N N . GLN A 1 169 ? 16.987 63.566 -13.872 1.00 49.74 203 GLN A N 1
ATOM 1185 C CA . GLN A 1 169 ? 16.179 64.768 -13.731 1.00 49.19 203 GLN A CA 1
ATOM 1186 C C . GLN A 1 169 ? 15.628 64.821 -12.316 1.00 47.32 203 GLN A C 1
ATOM 1187 O O . GLN A 1 169 ? 14.811 63.976 -11.932 1.00 55.14 203 GLN A O 1
ATOM 1193 N N . GLY A 1 170 ? 16.057 65.817 -11.553 1.00 35.60 204 GLY A N 1
ATOM 1194 C CA . GLY A 1 170 ? 15.431 66.070 -10.272 1.00 33.30 204 GLY A CA 1
ATOM 1195 C C . GLY A 1 170 ? 13.937 66.278 -10.412 1.00 33.87 204 GLY A C 1
ATOM 1196 O O . GLY A 1 170 ? 13.404 66.530 -11.496 1.00 46.26 204 GLY A O 1
ATOM 1197 N N . PHE A 1 171 ? 13.240 66.152 -9.298 1.00 28.46 205 PHE A N 1
ATOM 1198 C CA . PHE A 1 171 ? 11.800 66.330 -9.296 1.00 25.66 205 PHE A CA 1
ATOM 1199 C C . PHE A 1 171 ? 11.501 67.775 -8.932 1.00 27.57 205 PHE A C 1
ATOM 1200 O O . PHE A 1 171 ? 11.900 68.240 -7.863 1.00 26.09 205 PHE A O 1
ATOM 1208 N N . ASP A 1 172 ? 10.834 68.491 -9.833 1.00 29.42 206 ASP A N 1
ATOM 1209 C CA . ASP A 1 172 ? 10.462 69.883 -9.600 1.00 28.61 206 ASP A CA 1
ATOM 1210 C C . ASP A 1 172 ? 8.962 69.924 -9.377 1.00 29.54 206 ASP A C 1
ATOM 1211 O O . ASP A 1 172 ? 8.189 69.714 -10.317 1.00 33.68 206 ASP A O 1
ATOM 1216 N N . GLY A 1 173 ? 8.555 70.195 -8.142 1.00 23.09 207 GLY A N 1
ATOM 1217 C CA . GLY A 1 173 ? 7.159 70.343 -7.824 1.00 28.13 207 GLY A CA 1
ATOM 1218 C C . GLY A 1 173 ? 6.809 69.620 -6.549 1.00 31.21 207 GLY A C 1
ATOM 1219 O O . GLY A 1 173 ? 7.669 69.271 -5.736 1.00 29.61 207 GLY A O 1
ATOM 1220 N N . ASP A 1 174 ? 5.521 69.382 -6.370 1.00 29.03 208 ASP A N 1
ATOM 1221 C CA . ASP A 1 174 ? 5.026 68.753 -5.163 1.00 28.02 208 ASP A CA 1
ATOM 1222 C C . ASP A 1 174 ? 4.057 67.658 -5.567 1.00 36.53 208 ASP A C 1
ATOM 1223 O O . ASP A 1 174 ? 3.347 67.779 -6.566 1.00 44.45 208 ASP A O 1
ATOM 1228 N N . ALA A 1 175 ? 4.057 66.574 -4.799 1.00 31.19 209 ALA A N 1
ATOM 1229 C CA . ALA A 1 175 ? 3.212 65.432 -5.098 1.00 27.76 209 ALA A CA 1
ATOM 1230 C C . ALA A 1 175 ? 2.838 64.770 -3.788 1.00 28.04 209 ALA A C 1
ATOM 1231 O O . ALA A 1 175 ? 3.622 64.773 -2.838 1.00 23.47 209 ALA A O 1
ATOM 1233 N N . THR A 1 176 ? 1.630 64.223 -3.741 1.00 25.14 210 THR A N 1
ATOM 1234 C CA . THR A 1 176 ? 1.153 63.470 -2.590 1.00 25.81 210 THR A CA 1
ATOM 1235 C C . THR A 1 176 ? 0.753 62.083 -3.071 1.00 33.76 210 THR A C 1
ATOM 1236 O O . THR A 1 176 ? -0.014 61.954 -4.038 1.00 29.77 210 THR A O 1
ATOM 1240 N N . ASP A 1 177 ? 1.322 61.057 -2.443 1.00 24.34 211 ASP A N 1
ATOM 1241 C CA . ASP A 1 177 ? 0.905 59.676 -2.639 1.00 25.93 211 ASP A CA 1
ATOM 1242 C C . ASP A 1 177 ? 0.194 59.223 -1.372 1.00 30.28 211 ASP A C 1
ATOM 1243 O O . ASP A 1 177 ? 0.783 59.228 -0.287 1.00 21.07 211 ASP A O 1
ATOM 1248 N N . ASN A 1 178 ? -1.071 58.853 -1.507 1.00 24.20 212 ASN A N 1
ATOM 1249 C CA . ASN A 1 178 ? -1.851 58.329 -0.401 1.00 26.65 212 ASN A CA 1
ATOM 1250 C C . ASN A 1 178 ? -1.905 56.818 -0.585 1.00 22.82 212 ASN A C 1
ATOM 1251 O O . ASN A 1 178 ? -2.487 56.326 -1.553 1.00 26.29 212 ASN A O 1
ATOM 1256 N N . ILE A 1 179 ? -1.245 56.090 0.307 1.00 18.29 213 ILE A N 1
ATOM 1257 C CA . ILE A 1 179 ? -1.087 54.645 0.186 1.00 19.70 213 ILE A CA 1
ATOM 1258 C C . ILE A 1 179 ? -1.754 54.005 1.392 1.00 24.50 213 ILE A C 1
ATOM 1259 O O . ILE A 1 179 ? -1.389 54.300 2.538 1.00 21.98 213 ILE A O 1
ATOM 1264 N N . THR A 1 180 ? -2.733 53.143 1.139 1.00 20.87 214 THR A N 1
ATOM 1265 C CA . THR A 1 180 ? -3.482 52.478 2.195 1.00 20.53 214 THR A CA 1
ATOM 1266 C C . THR A 1 180 ? -3.347 50.976 2.012 1.00 21.50 214 THR A C 1
ATOM 1267 O O . THR A 1 180 ? -3.609 50.453 0.926 1.00 18.73 214 THR A O 1
ATOM 1271 N N . LEU A 1 181 ? -2.921 50.297 3.069 1.00 15.95 215 LEU A N 1
ATOM 1272 C CA . LEU A 1 181 ? -2.936 48.843 3.146 1.00 19.64 215 LEU A CA 1
ATOM 1273 C C . LEU A 1 181 ? -4.024 48.487 4.137 1.00 21.76 215 LEU A C 1
ATOM 1274 O O . LEU A 1 181 ? -3.909 48.805 5.325 1.00 22.21 215 LEU A O 1
ATOM 1279 N N . ALA A 1 182 ? -5.084 47.851 3.654 1.00 21.81 216 ALA A N 1
ATOM 1280 C CA . ALA A 1 182 ? -6.203 47.450 4.497 1.00 21.40 216 ALA A CA 1
ATOM 1281 C C . ALA A 1 182 ? -6.306 45.934 4.424 1.00 23.57 216 ALA A C 1
ATOM 1282 O O . ALA A 1 182 ? -6.615 45.384 3.360 1.00 21.18 216 ALA A O 1
ATOM 1284 N N . ASP A 1 183 ? -6.033 45.269 5.552 1.00 24.31 217 ASP A N 1
ATOM 1285 C CA . ASP A 1 183 ? -5.985 43.810 5.614 1.00 25.45 217 ASP A CA 1
ATOM 1286 C C . ASP A 1 183 ? -5.110 43.246 4.494 1.00 22.71 217 ASP A C 1
ATOM 1287 O O . ASP A 1 183 ? -5.467 42.288 3.815 1.00 23.33 217 ASP A O 1
ATOM 1292 N N . SER A 1 184 ? -3.944 43.848 4.302 1.00 22.47 218 SER A N 1
ATOM 1293 C CA . SER A 1 184 ? -3.017 43.413 3.273 1.00 22.56 218 SER A CA 1
ATOM 1294 C C . SER A 1 184 ? -1.720 42.910 3.904 1.00 23.20 218 SER A C 1
ATOM 1295 O O . SER A 1 184 ? -1.405 43.205 5.064 1.00 23.92 218 SER A O 1
ATOM 1298 N N . ASN A 1 185 ? -0.958 42.140 3.127 1.00 20.98 219 ASN A N 1
ATOM 1299 C CA . ASN A 1 185 ? 0.206 41.423 3.641 1.00 20.95 219 ASN A CA 1
ATOM 1300 C C . ASN A 1 185 ? 1.399 41.652 2.731 1.00 23.50 219 ASN A C 1
ATOM 1301 O O . ASN A 1 185 ? 1.388 41.232 1.569 1.00 22.36 219 ASN A O 1
ATOM 1306 N N . ILE A 1 186 ? 2.437 42.286 3.258 1.00 22.34 220 ILE A N 1
ATOM 1307 C CA . ILE A 1 186 ? 3.712 42.345 2.561 1.00 19.41 220 ILE A CA 1
ATOM 1308 C C . ILE A 1 186 ? 4.556 41.187 3.075 1.00 21.51 220 ILE A C 1
ATOM 1309 O O . ILE A 1 186 ? 5.030 41.199 4.214 1.00 22.65 220 ILE A O 1
ATOM 1314 N N . ILE A 1 187 ? 4.715 40.171 2.238 1.00 19.22 221 ILE A N 1
ATOM 1315 C CA . ILE A 1 187 ? 5.474 38.988 2.621 1.00 21.47 221 ILE A CA 1
ATOM 1316 C C . ILE A 1 187 ? 6.966 39.263 2.537 1.00 20.85 221 ILE A C 1
ATOM 1317 O O . ILE A 1 187 ? 7.744 38.816 3.392 1.00 24.42 221 ILE A O 1
ATOM 1322 N N . ASN A 1 188 ? 7.385 40.016 1.525 1.00 20.05 222 ASN A N 1
ATOM 1323 C CA . ASN A 1 188 ? 8.781 40.391 1.368 1.00 27.02 222 ASN A CA 1
ATOM 1324 C C . ASN A 1 188 ? 8.888 41.684 0.573 1.00 20.62 222 ASN A C 1
ATOM 1325 O O . ASN A 1 188 ? 8.057 41.968 -0.294 1.00 24.30 222 ASN A O 1
ATOM 1330 N N . GLY A 1 189 ? 9.941 42.435 0.848 1.00 20.92 223 GLY A N 1
ATOM 1331 C CA . GLY A 1 189 ? 10.170 43.740 0.263 1.00 20.20 223 GLY A CA 1
ATOM 1332 C C . GLY A 1 189 ? 9.768 44.851 1.210 1.00 18.38 223 GLY A C 1
ATOM 1333 O O . GLY A 1 189 ? 8.828 44.729 2.003 1.00 19.01 223 GLY A O 1
ATOM 1334 N N . GLY A 1 190 ? 10.501 45.962 1.147 1.00 22.48 224 GLY A N 1
ATOM 1335 C CA . GLY A 1 190 ? 10.237 47.109 1.974 1.00 24.69 224 GLY A CA 1
ATOM 1336 C C . GLY A 1 190 ? 9.346 48.126 1.282 1.00 26.33 224 GLY A C 1
ATOM 1337 O O . GLY A 1 190 ? 8.733 47.870 0.242 1.00 22.23 224 GLY A O 1
ATOM 1338 N N . ILE A 1 191 ? 9.277 49.305 1.885 1.00 18.53 225 ILE A N 1
ATOM 1339 C CA . ILE A 1 191 ? 8.511 50.414 1.346 1.00 19.53 225 ILE A CA 1
ATOM 1340 C C . ILE A 1 191 ? 9.436 51.608 1.266 1.00 20.32 225 ILE A C 1
ATOM 1341 O O . ILE A 1 191 ? 10.075 51.970 2.264 1.00 23.99 225 ILE A O 1
ATOM 1346 N N . GLU A 1 192 ? 9.518 52.213 0.084 1.00 21.06 226 GLU A N 1
ATOM 1347 C CA . GLU A 1 192 ? 10.398 53.342 -0.155 1.00 23.22 226 GLU A CA 1
ATOM 1348 C C . GLU A 1 192 ? 9.574 54.544 -0.585 1.00 21.79 226 GLU A C 1
ATOM 1349 O O . GLU A 1 192 ? 8.821 54.482 -1.567 1.00 20.73 226 GLU A O 1
ATOM 1355 N N . THR A 1 193 ? 9.749 55.637 0.139 1.00 21.17 227 THR A N 1
ATOM 1356 C CA . THR A 1 193 ? 9.065 56.900 -0.114 1.00 22.51 227 THR A CA 1
ATOM 1357 C C . THR A 1 193 ? 10.201 57.909 -0.218 1.00 21.95 227 THR A C 1
ATOM 1358 O O . THR A 1 193 ? 10.802 58.290 0.790 1.00 21.70 227 THR A O 1
ATOM 1362 N N . ILE A 1 194 ? 10.509 58.327 -1.437 1.00 19.54 228 ILE A N 1
ATOM 1363 C CA . ILE A 1 194 ? 11.742 59.045 -1.721 1.00 21.53 228 ILE A CA 1
ATOM 1364 C C . ILE A 1 194 ? 11.444 60.185 -2.685 1.00 23.55 228 ILE A C 1
ATOM 1365 O O . ILE A 1 194 ? 10.600 60.066 -3.578 1.00 23.28 228 ILE A O 1
ATOM 1370 N N . VAL A 1 195 ? 12.159 61.295 -2.505 1.00 22.23 229 VAL A N 1
ATOM 1371 C CA . VAL A 1 195 ? 12.189 62.369 -3.490 1.00 19.57 229 VAL A CA 1
ATOM 1372 C C . VAL A 1 195 ? 13.648 62.674 -3.825 1.00 20.65 229 VAL A C 1
ATOM 1373 O O . VAL A 1 195 ? 14.484 62.821 -2.929 1.00 23.32 229 VAL A O 1
ATOM 1377 N N . THR A 1 196 ? 13.955 62.711 -5.117 1.00 20.20 230 THR A N 1
ATOM 1378 C CA . THR A 1 196 ? 15.273 63.081 -5.618 1.00 27.63 230 THR A CA 1
ATOM 1379 C C . THR A 1 196 ? 15.072 64.387 -6.377 1.00 26.61 230 THR A C 1
ATOM 1380 O O . THR A 1 196 ? 14.626 64.375 -7.531 1.00 24.59 230 THR A O 1
ATOM 1384 N N . ALA A 1 197 ? 15.366 65.510 -5.727 1.00 23.81 231 ALA A N 1
ATOM 1385 C CA . ALA A 1 197 ? 15.057 66.808 -6.314 1.00 24.86 231 ALA A CA 1
ATOM 1386 C C . ALA A 1 197 ? 16.141 67.336 -7.244 1.00 25.29 231 ALA A C 1
ATOM 1387 O O . ALA A 1 197 ? 15.867 68.258 -8.021 1.00 25.50 231 ALA A O 1
ATOM 1389 N N . GLY A 1 198 ? 17.353 66.796 -7.170 1.00 26.32 232 GLY A N 1
ATOM 1390 C CA . GLY A 1 198 ? 18.454 67.392 -7.906 1.00 28.11 232 GLY A CA 1
ATOM 1391 C C . GLY A 1 198 ? 18.576 68.853 -7.536 1.00 26.02 232 GLY A C 1
ATOM 1392 O O . GLY A 1 198 ? 18.579 69.222 -6.355 1.00 22.94 232 GLY A O 1
ATOM 1393 N N . ASN A 1 199 ? 18.644 69.711 -8.548 1.00 23.35 233 ASN A N 1
ATOM 1394 C CA . ASN A 1 199 ? 18.686 71.146 -8.332 1.00 26.11 233 ASN A CA 1
ATOM 1395 C C . ASN A 1 199 ? 17.304 71.778 -8.382 1.00 26.56 233 ASN A C 1
ATOM 1396 O O . ASN A 1 199 ? 17.192 73.005 -8.346 1.00 26.38 233 ASN A O 1
ATOM 1401 N N . LYS A 1 200 ? 16.255 70.971 -8.474 1.00 22.17 234 LYS A N 1
ATOM 1402 C CA . LYS A 1 200 ? 14.886 71.465 -8.477 1.00 24.45 234 LYS A CA 1
ATOM 1403 C C . LYS A 1 200 ? 14.353 71.587 -7.043 1.00 25.36 234 LYS A C 1
ATOM 1404 O O . LYS A 1 200 ? 15.035 71.265 -6.073 1.00 26.52 234 LYS A O 1
ATOM 1410 N N . THR A 1 201 ? 13.108 72.052 -6.911 1.00 23.64 235 THR A N 1
ATOM 1411 C CA . THR A 1 201 ? 12.393 72.055 -5.633 1.00 23.58 235 THR A CA 1
ATOM 1412 C C . THR A 1 201 ? 11.435 70.873 -5.638 1.00 28.53 235 THR A C 1
ATOM 1413 O O . THR A 1 201 ? 10.391 70.920 -6.294 1.00 27.38 235 THR A O 1
ATOM 1417 N N . GLY A 1 202 ? 11.787 69.818 -4.906 1.00 24.19 236 GLY A N 1
ATOM 1418 C CA . GLY A 1 202 ? 10.966 68.627 -4.884 1.00 23.28 236 GLY A CA 1
ATOM 1419 C C . GLY A 1 202 ? 10.325 68.408 -3.534 1.00 28.07 236 GLY A C 1
ATOM 1420 O O . GLY A 1 202 ? 11.009 68.410 -2.507 1.00 22.40 236 GLY A O 1
ATOM 1421 N N . ILE A 1 203 ? 9.007 68.251 -3.509 1.00 23.62 237 ILE A N 1
ATOM 1422 C CA . ILE A 1 203 ? 8.270 68.083 -2.263 1.00 22.36 237 ILE A CA 1
ATOM 1423 C C . ILE A 1 203 ? 7.406 66.849 -2.435 1.00 23.88 237 ILE A C 1
ATOM 1424 O O . ILE A 1 203 ? 6.613 66.773 -3.377 1.00 22.61 237 ILE A O 1
ATOM 1429 N N . HIS A 1 204 ? 7.586 65.869 -1.562 1.00 20.77 238 HIS A N 1
ATOM 1430 C CA . HIS A 1 204 ? 6.882 64.599 -1.676 1.00 20.47 238 HIS A CA 1
ATOM 1431 C C . HIS A 1 204 ? 6.286 64.270 -0.317 1.00 21.19 238 HIS A C 1
ATOM 1432 O O . HIS A 1 204 ? 7.021 64.141 0.662 1.00 21.45 238 HIS A O 1
ATOM 1439 N N . THR A 1 205 ? 4.964 64.140 -0.247 1.00 19.93 239 THR A N 1
ATOM 1440 C CA . THR A 1 205 ? 4.297 63.731 0.988 1.00 18.60 239 THR A CA 1
ATOM 1441 C C . THR A 1 205 ? 3.654 62.377 0.747 1.00 21.23 239 THR A C 1
ATOM 1442 O O . THR A 1 205 ? 2.954 62.188 -0.253 1.00 20.22 239 THR A O 1
ATOM 1446 N N . VAL A 1 206 ? 3.928 61.415 1.616 1.00 19.90 240 VAL A N 1
ATOM 1447 C CA . VAL A 1 206 ? 3.283 60.114 1.514 1.00 22.41 240 VAL A CA 1
ATOM 1448 C C . VAL A 1 206 ? 2.492 59.903 2.789 1.00 23.28 240 VAL A C 1
ATOM 1449 O O . VAL A 1 206 ? 3.047 59.986 3.893 1.00 21.24 240 VAL A O 1
ATOM 1453 N N . ASN A 1 207 ? 1.190 59.690 2.646 1.00 20.23 241 ASN A N 1
ATOM 1454 C CA . ASN A 1 207 ? 0.348 59.300 3.767 1.00 19.95 241 ASN A CA 1
ATOM 1455 C C . ASN A 1 207 ? 0.165 57.791 3.679 1.00 21.35 241 ASN A C 1
ATOM 1456 O O . ASN A 1 207 ? -0.586 57.297 2.831 1.00 24.54 241 ASN A O 1
ATOM 1461 N N . LEU A 1 208 ? 0.879 57.066 4.531 1.00 19.04 242 LEU A N 1
ATOM 1462 C CA . LEU A 1 208 ? 0.932 55.612 4.475 1.00 15.27 242 LEU A CA 1
ATOM 1463 C C . LEU A 1 208 ? 0.090 55.078 5.623 1.00 20.15 242 LEU A C 1
ATOM 1464 O O . LEU A 1 208 ? 0.448 55.248 6.795 1.00 21.24 242 LEU A O 1
ATOM 1469 N N . ASN A 1 209 ? -1.029 54.449 5.282 1.00 17.68 243 ASN A N 1
ATOM 1470 C CA . ASN A 1 209 ? -2.009 53.971 6.247 1.00 22.99 243 ASN A CA 1
ATOM 1471 C C . ASN A 1 209 ? -1.987 52.448 6.208 1.00 25.39 243 ASN A C 1
ATOM 1472 O O . ASN A 1 209 ? -2.318 51.845 5.183 1.00 23.96 243 ASN A O 1
ATOM 1477 N N . ILE A 1 210 ? -1.557 51.836 7.304 1.00 20.14 244 ILE A N 1
ATOM 1478 C CA A ILE A 1 210 ? -1.457 50.386 7.436 0.50 20.18 244 ILE A CA 1
ATOM 1479 C CA B ILE A 1 210 ? -1.459 50.385 7.434 0.50 20.14 244 ILE A CA 1
ATOM 1480 C C . ILE A 1 210 ? -2.502 49.990 8.469 1.00 24.67 244 ILE A C 1
ATOM 1481 O O . ILE A 1 210 ? -2.311 50.222 9.672 1.00 24.12 244 ILE A O 1
ATOM 1490 N N . LYS A 1 211 ? -3.610 49.398 8.024 1.00 17.06 245 LYS A N 1
ATOM 1491 C CA . LYS A 1 211 ? -4.736 49.231 8.934 1.00 17.78 245 LYS A CA 1
ATOM 1492 C C . LYS A 1 211 ? -5.451 47.897 8.735 1.00 21.07 245 LYS A C 1
ATOM 1493 O O . LYS A 1 211 ? -5.159 47.124 7.816 1.00 18.86 245 LYS A O 1
ATOM 1499 N N . ASP A 1 212 ? -6.383 47.635 9.654 1.00 17.48 246 ASP A N 1
ATOM 1500 C CA . ASP A 1 212 ? -7.346 46.535 9.566 1.00 21.86 246 ASP A CA 1
ATOM 1501 C C . ASP A 1 212 ? -6.675 45.179 9.335 1.00 26.75 246 ASP A C 1
ATOM 1502 O O . ASP A 1 212 ? -6.995 44.452 8.391 1.00 21.76 246 ASP A O 1
ATOM 1507 N N . GLY A 1 213 ? -5.753 44.822 10.231 1.00 23.04 247 GLY A N 1
ATOM 1508 C CA . GLY A 1 213 ? -5.164 43.492 10.204 1.00 21.18 247 GLY A CA 1
ATOM 1509 C C . GLY A 1 213 ? -4.047 43.301 9.200 1.00 24.97 247 GLY A C 1
ATOM 1510 O O . GLY A 1 213 ? -3.752 42.164 8.821 1.00 21.71 247 GLY A O 1
ATOM 1511 N N . SER A 1 214 ? -3.408 44.377 8.762 1.00 21.04 248 SER A N 1
ATOM 1512 C CA . SER A 1 214 ? -2.318 44.242 7.809 1.00 23.52 248 SER A CA 1
ATOM 1513 C C . SER A 1 214 ? -1.078 43.674 8.502 1.00 21.57 248 SER A C 1
ATOM 1514 O O . SER A 1 214 ? -0.931 43.737 9.728 1.00 19.28 248 SER A O 1
ATOM 1517 N N . VAL A 1 215 ? -0.191 43.093 7.703 1.00 18.23 249 VAL A N 1
ATOM 1518 C CA . VAL A 1 215 ? 1.052 42.507 8.200 1.00 22.68 249 VAL A CA 1
ATOM 1519 C C . VAL A 1 215 ? 2.173 42.919 7.264 1.00 25.18 249 VAL A C 1
ATOM 1520 O O . VAL A 1 215 ? 2.036 42.819 6.038 1.00 20.67 249 VAL A O 1
ATOM 1524 N N . ILE A 1 216 ? 3.304 43.332 7.836 1.00 22.56 250 ILE A N 1
ATOM 1525 C CA . ILE A 1 216 ? 4.524 43.524 7.061 1.00 26.04 250 ILE A CA 1
ATOM 1526 C C . ILE A 1 216 ? 5.601 42.592 7.605 1.00 22.91 250 ILE A C 1
ATOM 1527 O O . ILE A 1 216 ? 5.960 42.668 8.786 1.00 20.38 250 ILE A O 1
ATOM 1532 N N . GLY A 1 217 ? 6.115 41.721 6.743 1.00 22.01 251 GLY A N 1
ATOM 1533 C CA . GLY A 1 217 ? 7.245 40.913 7.169 1.00 21.12 251 GLY A CA 1
ATOM 1534 C C . GLY A 1 217 ? 6.871 39.828 8.171 1.00 22.06 251 GLY A C 1
ATOM 1535 O O . GLY A 1 217 ? 5.713 39.433 8.328 1.00 22.12 251 GLY A O 1
ATOM 1536 N N . ALA A 1 218 ? 7.899 39.328 8.843 1.00 25.60 252 ALA A N 1
ATOM 1537 C CA . ALA A 1 218 ? 7.729 38.340 9.900 1.00 22.90 252 ALA A CA 1
ATOM 1538 C C . ALA A 1 218 ? 8.884 38.492 10.874 1.00 23.29 252 ALA A C 1
ATOM 1539 O O . ALA A 1 218 ? 9.839 39.234 10.621 1.00 22.57 252 ALA A O 1
ATOM 1541 N N . ALA A 1 219 ? 8.778 37.777 12.008 1.00 24.86 253 ALA A N 1
ATOM 1542 C CA . ALA A 1 219 ? 9.800 37.846 13.050 1.00 25.84 253 ALA A CA 1
ATOM 1543 C C . ALA A 1 219 ? 11.191 37.557 12.505 1.00 26.13 253 ALA A C 1
ATOM 1544 O O . ALA A 1 219 ? 12.159 38.240 12.854 1.00 29.91 253 ALA A O 1
ATOM 1546 N N . ASN A 1 220 ? 11.316 36.550 11.648 1.00 25.73 254 ASN A N 1
ATOM 1547 C CA . ASN A 1 220 ? 12.598 36.203 11.048 1.00 31.54 254 ASN A CA 1
ATOM 1548 C C . ASN A 1 220 ? 12.788 36.836 9.675 1.00 33.24 254 ASN A C 1
ATOM 1549 O O . ASN A 1 220 ? 13.666 36.408 8.923 1.00 29.83 254 ASN A O 1
ATOM 1554 N N . ASN A 1 221 ? 11.982 37.843 9.336 1.00 26.03 255 ASN A N 1
ATOM 1555 C CA . ASN A 1 221 ? 12.023 38.469 8.020 1.00 24.07 255 ASN A CA 1
ATOM 1556 C C . ASN A 1 221 ? 11.611 39.930 8.137 1.00 27.30 255 ASN A C 1
ATOM 1557 O O . ASN A 1 221 ? 10.550 40.328 7.642 1.00 23.33 255 ASN A O 1
ATOM 1562 N N . LYS A 1 222 ? 12.441 40.727 8.805 1.00 23.12 256 LYS A N 1
ATOM 1563 C CA . LYS A 1 222 ? 12.156 42.137 9.022 1.00 24.26 256 LYS A CA 1
ATOM 1564 C C . LYS A 1 222 ? 12.430 42.927 7.748 1.00 24.37 256 LYS A C 1
ATOM 1565 O O . LYS A 1 222 ? 13.433 42.703 7.069 1.00 22.55 256 LYS A O 1
ATOM 1571 N N . GLN A 1 223 ? 11.535 43.854 7.429 1.00 18.03 257 GLN A N 1
ATOM 1572 C CA . GLN A 1 223 ? 11.658 44.683 6.242 1.00 19.42 257 GLN A CA 1
ATOM 1573 C C . GLN A 1 223 ? 12.191 46.055 6.629 1.00 22.79 257 GLN A C 1
ATOM 1574 O O . GLN A 1 223 ? 12.577 46.292 7.780 1.00 21.03 257 GLN A O 1
ATOM 1580 N N . THR A 1 224 ? 12.224 46.972 5.660 1.00 19.91 258 THR A N 1
ATOM 1581 C CA . THR A 1 224 ? 12.620 48.354 5.912 1.00 23.72 258 THR A CA 1
ATOM 1582 C C . THR A 1 224 ? 11.595 49.287 5.288 1.00 22.39 258 THR A C 1
ATOM 1583 O O . THR A 1 224 ? 11.253 49.137 4.116 1.00 22.97 258 THR A O 1
ATOM 1587 N N . ILE A 1 225 ? 11.091 50.233 6.070 1.00 22.24 259 ILE A N 1
ATOM 1588 C CA . ILE A 1 225 ? 10.339 51.355 5.532 1.00 21.56 259 ILE A CA 1
ATOM 1589 C C . ILE A 1 225 ? 11.313 52.520 5.449 1.00 25.19 259 ILE A C 1
ATOM 1590 O O . ILE A 1 225 ? 11.882 52.939 6.465 1.00 22.66 259 ILE A O 1
ATOM 1595 N N . TYR A 1 226 ? 11.525 53.022 4.237 1.00 17.73 260 TYR A N 1
ATOM 1596 C CA . TYR A 1 226 ? 12.665 53.862 3.908 1.00 25.36 260 TYR A CA 1
ATOM 1597 C C . TYR A 1 226 ? 12.155 55.188 3.356 1.00 26.46 260 TYR A C 1
ATOM 1598 O O . TYR A 1 226 ? 11.554 55.219 2.276 1.00 28.49 260 TYR A O 1
ATOM 1607 N N . ALA A 1 227 ? 12.385 56.277 4.086 1.00 20.65 261 ALA A N 1
ATOM 1608 C CA . ALA A 1 227 ? 12.000 57.605 3.620 1.00 19.77 261 ALA A CA 1
ATOM 1609 C C . ALA A 1 227 ? 13.255 58.433 3.399 1.00 22.93 261 ALA A C 1
ATOM 1610 O O . ALA A 1 227 ? 14.113 58.512 4.282 1.00 20.80 261 ALA A O 1
ATOM 1612 N N . SER A 1 228 ? 13.364 59.050 2.221 1.00 22.29 262 SER A N 1
ATOM 1613 C CA . SER A 1 228 ? 14.612 59.702 1.862 1.00 23.42 262 SER A CA 1
ATOM 1614 C C . SER A 1 228 ? 14.356 60.943 1.012 1.00 25.94 262 SER A C 1
ATOM 1615 O O . SER A 1 228 ? 13.508 60.938 0.123 1.00 17.81 262 SER A O 1
ATOM 1618 N N . ALA A 1 229 ? 15.137 61.991 1.275 1.00 19.85 263 ALA A N 1
ATOM 1619 C CA . ALA A 1 229 ? 15.120 63.227 0.508 1.00 20.80 263 ALA A CA 1
ATOM 1620 C C . ALA A 1 229 ? 16.548 63.581 0.115 1.00 25.84 263 ALA A C 1
ATOM 1621 O O . ALA A 1 229 ? 17.446 63.548 0.963 1.00 29.46 263 ALA A O 1
ATOM 1623 N N . SER A 1 230 ? 16.757 63.959 -1.150 1.00 19.07 264 SER A N 1
ATOM 1624 C CA . SER A 1 230 ? 18.069 64.428 -1.564 1.00 22.01 264 SER A CA 1
ATOM 1625 C C . SER A 1 230 ? 17.937 65.608 -2.518 1.00 21.47 264 SER A C 1
ATOM 1626 O O . SER A 1 230 ? 16.962 65.723 -3.268 1.00 23.15 264 SER A O 1
ATOM 1629 N N . ALA A 1 231 ? 18.936 66.483 -2.493 1.00 20.61 265 ALA A N 1
ATOM 1630 C CA . ALA A 1 231 ? 18.919 67.648 -3.364 1.00 24.76 265 ALA A CA 1
ATOM 1631 C C . ALA A 1 231 ? 20.331 68.200 -3.448 1.00 21.85 265 ALA A C 1
ATOM 1632 O O . ALA A 1 231 ? 21.169 67.927 -2.591 1.00 26.39 265 ALA A O 1
ATOM 1634 N N . GLN A 1 232 ? 20.591 68.989 -4.491 1.00 25.23 266 GLN A N 1
ATOM 1635 C CA . GLN A 1 232 ? 21.908 69.593 -4.619 1.00 32.54 266 GLN A CA 1
ATOM 1636 C C . GLN A 1 232 ? 21.792 71.042 -5.065 1.00 33.94 266 GLN A C 1
ATOM 1637 O O . GLN A 1 232 ? 20.843 71.426 -5.755 1.00 30.50 266 GLN A O 1
ATOM 1643 N N . GLY A 1 233 ? 22.761 71.843 -4.618 1.00 37.64 267 GLY A N 1
ATOM 1644 C CA . GLY A 1 233 ? 22.905 73.236 -4.995 1.00 36.03 267 GLY A CA 1
ATOM 1645 C C . GLY A 1 233 ? 21.703 74.103 -4.693 1.00 36.85 267 GLY A C 1
ATOM 1646 O O . GLY A 1 233 ? 21.304 74.266 -3.531 1.00 41.54 267 GLY A O 1
ATOM 1647 N N . ALA A 1 234 ? 21.118 74.666 -5.748 1.00 35.08 268 ALA A N 1
ATOM 1648 C CA . ALA A 1 234 ? 19.920 75.481 -5.622 1.00 36.22 268 ALA A CA 1
ATOM 1649 C C . ALA A 1 234 ? 18.687 74.655 -5.293 1.00 33.84 268 ALA A C 1
ATOM 1650 O O . ALA A 1 234 ? 17.650 75.228 -4.942 1.00 27.28 268 ALA A O 1
ATOM 1652 N N . GLY A 1 235 ? 18.771 73.338 -5.410 1.00 30.61 269 GLY A N 1
ATOM 1653 C CA . GLY A 1 235 ? 17.621 72.499 -5.184 1.00 26.75 269 GLY A CA 1
ATOM 1654 C C . GLY A 1 235 ? 17.239 72.453 -3.719 1.00 28.81 269 GLY A C 1
ATOM 1655 O O . GLY A 1 235 ? 17.943 72.939 -2.840 1.00 23.71 269 GLY A O 1
ATOM 1656 N N . SER A 1 236 ? 16.075 71.869 -3.469 1.00 22.48 270 SER A N 1
ATOM 1657 C CA . SER A 1 236 ? 15.546 71.692 -2.123 1.00 22.14 270 SER A CA 1
ATOM 1658 C C . SER A 1 236 ? 14.686 70.443 -2.126 1.00 20.60 270 SER A C 1
ATOM 1659 O O . SER A 1 236 ? 14.000 70.171 -3.110 1.00 19.27 270 SER A O 1
ATOM 1662 N N . ALA A 1 237 ? 14.685 69.701 -1.013 1.00 20.73 271 ALA A N 1
ATOM 1663 C CA . ALA A 1 237 ? 13.909 68.466 -0.977 1.00 24.59 271 ALA A CA 1
ATOM 1664 C C . ALA A 1 237 ? 13.244 68.284 0.378 1.00 17.31 271 ALA A C 1
ATOM 1665 O O . ALA A 1 237 ? 13.898 68.393 1.416 1.00 20.25 271 ALA A O 1
ATOM 1667 N N . THR A 1 238 ? 11.951 67.976 0.350 1.00 21.35 272 THR A N 1
ATOM 1668 C CA . THR A 1 238 ? 11.184 67.666 1.548 1.00 20.85 272 THR A CA 1
ATOM 1669 C C . THR A 1 238 ? 10.507 66.326 1.320 1.00 19.10 272 THR A C 1
ATOM 1670 O O . THR A 1 238 ? 9.716 66.186 0.385 1.00 21.51 272 THR A O 1
ATOM 1674 N N . GLN A 1 239 ? 10.819 65.338 2.154 1.00 20.02 273 GLN A N 1
ATOM 1675 C CA . GLN A 1 239 ? 10.110 64.065 2.116 1.00 19.44 273 GLN A CA 1
ATOM 1676 C C . GLN A 1 239 ? 9.315 63.941 3.400 1.00 24.49 273 GLN A C 1
ATOM 1677 O O . GLN A 1 239 ? 9.898 63.869 4.489 1.00 22.65 273 GLN A O 1
ATOM 1683 N N . ASN A 1 240 ? 7.995 63.927 3.284 1.00 20.81 274 ASN A N 1
ATOM 1684 C CA . ASN A 1 240 ? 7.142 63.686 4.440 1.00 22.56 274 ASN A CA 1
ATOM 1685 C C . ASN A 1 240 ? 6.606 62.273 4.331 1.00 22.30 274 ASN A C 1
ATOM 1686 O O . ASN A 1 240 ? 6.167 61.854 3.255 1.00 22.51 274 ASN A O 1
ATOM 1691 N N . LEU A 1 241 ? 6.672 61.535 5.434 1.00 20.20 275 LEU A N 1
ATOM 1692 C CA . LEU A 1 241 ? 6.052 60.219 5.534 1.00 21.28 275 LEU A CA 1
ATOM 1693 C C . LEU A 1 241 ? 5.184 60.242 6.776 1.00 17.62 275 LEU A C 1
ATOM 1694 O O . LEU A 1 241 ? 5.706 60.299 7.891 1.00 20.99 275 LEU A O 1
ATOM 1699 N N . ASN A 1 242 ? 3.874 60.212 6.590 1.00 20.66 276 ASN A N 1
ATOM 1700 C CA . ASN A 1 242 ? 2.933 60.140 7.704 1.00 21.10 276 ASN A CA 1
ATOM 1701 C C . ASN A 1 242 ? 2.464 58.697 7.775 1.00 20.92 276 ASN A C 1
ATOM 1702 O O . ASN A 1 242 ? 1.659 58.246 6.952 1.00 19.54 276 ASN A O 1
ATOM 1707 N N . LEU A 1 243 ? 3.014 57.967 8.726 1.00 17.78 277 LEU A N 1
ATOM 1708 C CA . LEU A 1 243 ? 2.833 56.527 8.817 1.00 21.43 277 LEU A CA 1
ATOM 1709 C C . LEU A 1 243 ? 1.852 56.276 9.950 1.00 22.81 277 LEU A C 1
ATOM 1710 O O . LEU A 1 243 ? 2.152 56.544 11.124 1.00 18.78 277 LEU A O 1
ATOM 1715 N N . SER A 1 244 ? 0.662 55.818 9.582 1.00 22.81 278 SER A N 1
ATOM 1716 C CA . SER A 1 244 ? -0.386 55.494 10.534 1.00 23.86 278 SER A CA 1
ATOM 1717 C C . SER A 1 244 ? -0.580 53.988 10.507 1.00 20.22 278 SER A C 1
ATOM 1718 O O . SER A 1 244 ? -0.771 53.406 9.437 1.00 21.33 278 SER A O 1
ATOM 1721 N N . VAL A 1 245 ? -0.499 53.356 11.676 1.00 15.03 279 VAL A N 1
ATOM 1722 C CA . VAL A 1 245 ? -0.622 51.910 11.806 1.00 14.64 279 VAL A CA 1
ATOM 1723 C C . VAL A 1 245 ? -1.750 51.633 12.788 1.00 22.68 279 VAL A C 1
ATOM 1724 O O . VAL A 1 245 ? -1.759 52.182 13.895 1.00 23.61 279 VAL A O 1
ATOM 1728 N N . ALA A 1 246 ? -2.708 50.803 12.385 1.00 22.03 280 ALA A N 1
ATOM 1729 C CA . ALA A 1 246 ? -3.841 50.525 13.260 1.00 23.35 280 ALA A CA 1
ATOM 1730 C C . ALA A 1 246 ? -4.227 49.063 13.130 1.00 19.80 280 ALA A C 1
ATOM 1731 O O . ALA A 1 246 ? -4.381 48.566 12.014 1.00 18.75 280 ALA A O 1
ATOM 1733 N N . ASP A 1 247 ? -4.365 48.386 14.275 1.00 19.03 281 ASP A N 1
ATOM 1734 C CA . ASP A 1 247 ? -4.812 46.997 14.329 1.00 22.08 281 ASP A CA 1
ATOM 1735 C C . ASP A 1 247 ? -3.972 46.093 13.430 1.00 23.01 281 ASP A C 1
ATOM 1736 O O . ASP A 1 247 ? -4.496 45.195 12.773 1.00 22.42 281 ASP A O 1
ATOM 1741 N N . SER A 1 248 ? -2.652 46.312 13.410 1.00 21.05 282 SER A N 1
ATOM 1742 C CA . SER A 1 248 ? -1.797 45.675 12.413 1.00 25.38 282 SER A CA 1
ATOM 1743 C C . SER A 1 248 ? -0.507 45.205 13.063 1.00 17.89 282 SER A C 1
ATOM 1744 O O . SER A 1 248 ? -0.257 45.444 14.246 1.00 19.45 282 SER A O 1
ATOM 1747 N N . THR A 1 249 ? 0.340 44.563 12.259 1.00 21.48 283 THR A N 1
ATOM 1748 C CA . THR A 1 249 ? 1.575 43.946 12.738 1.00 21.68 283 THR A CA 1
ATOM 1749 C C . THR A 1 249 ? 2.681 44.286 11.752 1.00 23.84 283 THR A C 1
ATOM 1750 O O . THR A 1 249 ? 2.567 43.975 10.558 1.00 20.78 283 THR A O 1
ATOM 1754 N N . ILE A 1 250 ? 3.744 44.921 12.243 1.00 19.82 284 ILE A N 1
ATOM 1755 C CA . ILE A 1 250 ? 4.826 45.426 11.405 1.00 25.70 284 ILE A CA 1
ATOM 1756 C C . ILE A 1 250 ? 6.157 44.888 11.916 1.00 22.18 284 ILE A C 1
ATOM 1757 O O . ILE A 1 250 ? 6.575 45.233 13.027 1.00 24.10 284 ILE A O 1
ATOM 1762 N N . TYR A 1 251 ? 6.834 44.079 11.096 1.00 19.16 285 TYR A N 1
ATOM 1763 C CA . TYR A 1 251 ? 8.224 43.668 11.326 1.00 17.82 285 TYR A CA 1
ATOM 1764 C C . TYR A 1 251 ? 9.062 44.474 10.339 1.00 20.73 285 TYR A C 1
ATOM 1765 O O . TYR A 1 251 ? 9.277 44.050 9.199 1.00 19.12 285 TYR A O 1
ATOM 1774 N N . SER A 1 252 ? 9.515 45.653 10.766 1.00 20.90 286 SER A N 1
ATOM 1775 C CA . SER A 1 252 ? 10.164 46.549 9.818 1.00 21.32 286 SER A CA 1
ATOM 1776 C C . SER A 1 252 ? 10.952 47.617 10.551 1.00 21.69 286 SER A C 1
ATOM 1777 O O . SER A 1 252 ? 10.452 48.230 11.499 1.00 21.44 286 SER A O 1
ATOM 1780 N N . ASP A 1 253 ? 12.171 47.854 10.080 1.00 19.95 287 ASP A N 1
ATOM 1781 C CA . ASP A 1 253 ? 12.873 49.072 10.438 1.00 18.62 287 ASP A CA 1
ATOM 1782 C C . ASP A 1 253 ? 12.199 50.281 9.782 1.00 22.55 287 ASP A C 1
ATOM 1783 O O . ASP A 1 253 ? 11.480 50.168 8.786 1.00 21.65 287 ASP A O 1
ATOM 1788 N N . VAL A 1 254 ? 12.475 51.457 10.326 1.00 19.54 288 VAL A N 1
ATOM 1789 C CA . VAL A 1 254 ? 11.970 52.710 9.779 1.00 21.08 288 VAL A CA 1
ATOM 1790 C C . VAL A 1 254 ? 13.152 53.660 9.700 1.00 25.89 288 VAL A C 1
ATOM 1791 O O . VAL A 1 254 ? 13.743 53.997 10.730 1.00 21.15 288 VAL A O 1
ATOM 1795 N N . LEU A 1 255 ? 13.509 54.079 8.486 1.00 20.29 289 LEU A N 1
ATOM 1796 C CA . LEU A 1 255 ? 14.686 54.908 8.264 1.00 23.08 289 LEU A CA 1
ATOM 1797 C C . LEU A 1 255 ? 14.276 56.245 7.680 1.00 27.27 289 LEU A C 1
ATOM 1798 O O . LEU A 1 255 ? 13.517 56.295 6.704 1.00 28.11 289 LEU A O 1
ATOM 1803 N N . ALA A 1 256 ? 14.804 57.320 8.250 1.00 22.81 290 ALA A N 1
ATOM 1804 C CA . ALA A 1 256 ? 14.654 58.654 7.683 1.00 20.06 290 ALA A CA 1
ATOM 1805 C C . ALA A 1 256 ? 16.042 59.117 7.276 1.00 24.27 290 ALA A C 1
ATOM 1806 O O . ALA A 1 256 ? 16.884 59.383 8.139 1.00 21.54 290 ALA A O 1
ATOM 1808 N N . LEU A 1 257 ? 16.283 59.199 5.967 1.00 22.15 291 LEU A N 1
ATOM 1809 C CA . LEU A 1 257 ? 17.578 59.598 5.437 1.00 22.38 291 LEU A CA 1
ATOM 1810 C C . LEU A 1 257 ? 17.446 60.911 4.675 1.00 25.50 291 LEU A C 1
ATOM 1811 O O . LEU A 1 257 ? 16.554 61.068 3.834 1.00 26.41 291 LEU A O 1
ATOM 1816 N N . SER A 1 258 ? 18.349 61.840 4.952 1.00 24.22 292 SER A N 1
ATOM 1817 C CA . SER A 1 258 ? 18.344 63.149 4.314 1.00 22.87 292 SER A CA 1
ATOM 1818 C C . SER A 1 258 ? 19.746 63.421 3.787 1.00 25.10 292 SER A C 1
ATOM 1819 O O . SER A 1 258 ? 20.713 63.367 4.550 1.00 31.18 292 SER A O 1
ATOM 1822 N N . GLU A 1 259 ? 19.865 63.706 2.490 1.00 25.96 293 GLU A N 1
ATOM 1823 C CA . GLU A 1 259 ? 21.168 63.729 1.826 1.00 26.17 293 GLU A CA 1
ATOM 1824 C C . GLU A 1 259 ? 21.282 64.996 0.991 1.00 22.57 293 GLU A C 1
ATOM 1825 O O . GLU A 1 259 ? 20.630 65.121 -0.047 1.00 23.35 293 GLU A O 1
ATOM 1831 N N . SER A 1 260 ? 22.111 65.923 1.448 1.00 22.89 294 SER A N 1
ATOM 1832 C CA . SER A 1 260 ? 22.262 67.239 0.848 1.00 29.25 294 SER A CA 1
ATOM 1833 C C . SER A 1 260 ? 23.663 67.382 0.263 1.00 30.56 294 SER A C 1
ATOM 1834 O O . SER A 1 260 ? 24.650 67.043 0.923 1.00 30.56 294 SER A O 1
ATOM 1837 N N . GLU A 1 261 ? 23.752 67.889 -0.967 1.00 34.42 295 GLU A N 1
ATOM 1838 C CA . GLU A 1 261 ? 25.026 68.308 -1.529 1.00 37.71 295 GLU A CA 1
ATOM 1839 C C . GLU A 1 261 ? 25.005 69.803 -1.804 1.00 39.12 295 GLU A C 1
ATOM 1840 O O . GLU A 1 261 ? 23.948 70.393 -2.053 1.00 35.37 295 GLU A O 1
ATOM 1846 N N A ASN A 1 262 ? 26.197 70.403 -1.765 0.52 37.42 296 ASN A N 1
ATOM 1847 N N B ASN A 1 262 ? 26.190 70.409 -1.744 0.48 38.23 296 ASN A N 1
ATOM 1848 C CA A ASN A 1 262 ? 26.390 71.820 -2.072 0.52 39.70 296 ASN A CA 1
ATOM 1849 C CA B ASN A 1 262 ? 26.369 71.817 -2.088 0.48 40.05 296 ASN A CA 1
ATOM 1850 C C A ASN A 1 262 ? 25.380 72.690 -1.327 0.52 39.80 296 ASN A C 1
ATOM 1851 C C B ASN A 1 262 ? 25.378 72.696 -1.327 0.48 40.03 296 ASN A C 1
ATOM 1852 O O A ASN A 1 262 ? 24.800 73.624 -1.885 0.52 38.58 296 ASN A O 1
ATOM 1853 O O B ASN A 1 262 ? 24.803 73.639 -1.875 0.48 39.34 296 ASN A O 1
ATOM 1862 N N . SER A 1 263 ? 25.155 72.350 -0.054 1.00 36.76 297 SER A N 1
ATOM 1863 C CA . SER A 1 263 ? 24.326 73.110 0.887 1.00 39.95 297 SER A CA 1
ATOM 1864 C C . SER A 1 263 ? 22.848 73.200 0.499 1.00 40.24 297 SER A C 1
ATOM 1865 O O . SER A 1 263 ? 22.148 74.113 0.953 1.00 40.86 297 SER A O 1
ATOM 1868 N N . ALA A 1 264 ? 22.333 72.279 -0.309 1.00 33.89 298 ALA A N 1
ATOM 1869 C CA . ALA A 1 264 ? 20.897 72.248 -0.551 1.00 29.91 298 ALA A CA 1
ATOM 1870 C C . ALA A 1 264 ? 20.169 71.798 0.715 1.00 30.44 298 ALA A C 1
ATOM 1871 O O . ALA A 1 264 ? 20.620 70.895 1.421 1.00 28.09 298 ALA A O 1
ATOM 1873 N N . SER A 1 265 ? 19.045 72.438 1.012 1.00 27.94 299 SER A N 1
ATOM 1874 C CA . SER A 1 265 ? 18.275 72.079 2.198 1.00 25.74 299 SER A CA 1
ATOM 1875 C C . SER A 1 265 ? 17.438 70.851 1.879 1.00 28.09 299 SER A C 1
ATOM 1876 O O . SER A 1 265 ? 16.714 70.832 0.877 1.00 25.71 299 SER A O 1
ATOM 1879 N N . THR A 1 266 ? 17.582 69.812 2.695 1.00 24.13 300 THR A N 1
ATOM 1880 C CA . THR A 1 266 ? 16.849 68.568 2.534 1.00 22.73 300 THR A CA 1
ATOM 1881 C C . THR A 1 266 ? 16.327 68.157 3.899 1.00 24.29 300 THR A C 1
ATOM 1882 O O . THR A 1 266 ? 17.057 68.207 4.891 1.00 23.14 300 THR A O 1
ATOM 1886 N N . THR A 1 267 ? 15.061 67.759 3.951 1.00 21.00 301 THR A N 1
ATOM 1887 C CA . THR A 1 267 ? 14.443 67.372 5.212 1.00 17.64 301 THR A CA 1
ATOM 1888 C C . THR A 1 267 ? 13.603 66.129 4.988 1.00 21.31 301 THR A C 1
ATOM 1889 O O . THR A 1 267 ? 12.839 66.061 4.025 1.00 22.86 301 THR A O 1
ATOM 1893 N N . THR A 1 268 ? 13.743 65.150 5.873 1.00 20.12 302 THR A N 1
ATOM 1894 C CA . THR A 1 268 ? 12.894 63.966 5.869 1.00 22.15 302 THR A CA 1
ATOM 1895 C C . THR A 1 268 ? 12.150 63.941 7.200 1.00 24.50 302 THR A C 1
ATOM 1896 O O . THR A 1 268 ? 12.771 63.783 8.262 1.00 18.67 302 THR A O 1
ATOM 1900 N N . ASN A 1 269 ? 10.825 64.115 7.142 1.00 22.61 303 ASN A N 1
ATOM 1901 C CA . ASN A 1 269 ? 9.959 64.180 8.322 1.00 19.27 303 ASN A CA 1
ATOM 1902 C C . ASN A 1 269 ? 9.126 62.904 8.396 1.00 25.59 303 ASN A C 1
ATOM 1903 O O . ASN A 1 269 ? 8.210 62.720 7.590 1.00 19.34 303 ASN A O 1
ATOM 1908 N N . VAL A 1 270 ? 9.409 62.037 9.369 1.00 22.21 304 VAL A N 1
ATOM 1909 C CA . VAL A 1 270 ? 8.633 60.812 9.570 1.00 19.35 304 VAL A CA 1
ATOM 1910 C C . VAL A 1 270 ? 7.777 60.989 10.817 1.00 22.01 304 VAL A C 1
ATOM 1911 O O . VAL A 1 270 ? 8.300 61.195 11.921 1.00 21.15 304 VAL A O 1
ATOM 1915 N N . ASN A 1 271 ? 6.463 60.899 10.633 1.00 19.84 305 ASN A N 1
ATOM 1916 C CA . ASN A 1 271 ? 5.478 61.046 11.698 1.00 22.58 305 ASN A CA 1
ATOM 1917 C C . ASN A 1 271 ? 4.737 59.716 11.813 1.00 24.50 305 ASN A C 1
ATOM 1918 O O . ASN A 1 271 ? 3.990 59.335 10.901 1.00 23.22 305 ASN A O 1
ATOM 1922 N N . MET A 1 272 ? 4.979 58.986 12.903 1.00 19.85 306 MET A N 1
ATOM 1923 C CA . MET A 1 272 ? 4.405 57.662 13.111 1.00 19.93 306 MET A CA 1
ATOM 1924 C C . MET A 1 272 ? 3.335 57.706 14.191 1.00 26.47 306 MET A C 1
ATOM 1925 O O . MET A 1 272 ? 3.582 58.186 15.310 1.00 21.68 306 MET A O 1
ATOM 1930 N N . ASN A 1 273 ? 2.171 57.149 13.878 1.00 22.69 307 ASN A N 1
ATOM 1931 C CA . ASN A 1 273 ? 1.121 56.919 14.861 1.00 20.10 307 ASN A CA 1
ATOM 1932 C C . ASN A 1 273 ? 0.779 55.435 14.833 1.00 25.42 307 ASN A C 1
ATOM 1933 O O . ASN A 1 273 ? 0.445 54.890 13.774 1.00 20.63 307 ASN A O 1
ATOM 1938 N N . VAL A 1 274 ? 0.900 54.779 15.983 1.00 19.73 308 VAL A N 1
ATOM 1939 C CA . VAL A 1 274 ? 0.758 53.332 16.095 1.00 21.46 308 VAL A CA 1
ATOM 1940 C C . VAL A 1 274 ? -0.336 53.062 17.117 1.00 25.77 308 VAL A C 1
ATOM 1941 O O . VAL A 1 274 ? -0.175 53.390 18.299 1.00 23.83 308 VAL A O 1
ATOM 1945 N N . ALA A 1 275 ? -1.447 52.476 16.667 1.00 22.54 309 ALA A N 1
ATOM 1946 C CA . ALA A 1 275 ? -2.608 52.267 17.522 1.00 26.18 309 ALA A CA 1
ATOM 1947 C C . ALA A 1 275 ? -3.026 50.803 17.478 1.00 21.25 309 ALA A C 1
ATOM 1948 O O . ALA A 1 275 ? -3.183 50.238 16.390 1.00 20.05 309 ALA A O 1
ATOM 1950 N N . ARG A 1 276 ? -3.210 50.196 18.663 1.00 19.29 310 ARG A N 1
ATOM 1951 C CA . ARG A 1 276 ? -3.606 48.785 18.780 1.00 22.19 310 ARG A CA 1
ATOM 1952 C C . ARG A 1 276 ? -2.790 47.881 17.846 1.00 26.38 310 ARG A C 1
ATOM 1953 O O . ARG A 1 276 ? -3.316 46.964 17.211 1.00 20.10 310 ARG A O 1
ATOM 1961 N N . SER A 1 277 ? -1.483 48.117 17.777 1.00 22.33 311 SER A N 1
ATOM 1962 C CA . SER A 1 277 ? -0.640 47.415 16.823 1.00 20.30 311 SER A CA 1
ATOM 1963 C C . SER A 1 277 ? 0.628 46.893 17.483 1.00 22.64 311 SER A C 1
ATOM 1964 O O . SER A 1 277 ? 1.000 47.295 18.591 1.00 19.40 311 SER A O 1
ATOM 1967 N N . TYR A 1 278 ? 1.284 45.971 16.786 1.00 22.91 312 TYR A N 1
ATOM 1968 C CA . TYR A 1 278 ? 2.588 45.456 17.183 1.00 17.90 312 TYR A CA 1
ATOM 1969 C C . TYR A 1 278 ? 3.614 45.897 16.155 1.00 22.74 312 TYR A C 1
ATOM 1970 O O . TYR A 1 278 ? 3.469 45.600 14.955 1.00 19.50 312 TYR A O 1
ATOM 1979 N N . TRP A 1 279 ? 4.649 46.597 16.610 1.00 21.76 313 TRP A N 1
ATOM 1980 C CA . TRP A 1 279 ? 5.732 46.999 15.718 1.00 20.49 313 TRP A CA 1
ATOM 1981 C C . TRP A 1 279 ? 7.034 46.454 16.281 1.00 23.05 313 TRP A C 1
ATOM 1982 O O . TRP A 1 279 ? 7.391 46.744 17.432 1.00 25.43 313 TRP A O 1
ATOM 1993 N N . GLU A 1 280 ? 7.715 45.635 15.489 1.00 18.04 314 GLU A N 1
ATOM 1994 C CA . GLU A 1 280 ? 9.032 45.120 15.828 1.00 17.19 314 GLU A CA 1
ATOM 1995 C C . GLU A 1 280 ? 10.018 45.628 14.789 1.00 24.31 314 GLU A C 1
ATOM 1996 O O . GLU A 1 280 ? 9.868 45.348 13.591 1.00 23.93 314 GLU A O 1
ATOM 2002 N N . GLY A 1 281 ? 11.003 46.389 15.238 1.00 21.50 315 GLY A N 1
ATOM 2003 C CA . GLY A 1 281 ? 11.930 47.001 14.310 1.00 23.22 315 GLY A CA 1
ATOM 2004 C C . GLY A 1 281 ? 12.504 48.263 14.898 1.00 23.11 315 GLY A C 1
ATOM 2005 O O . GLY A 1 281 ? 12.049 48.761 15.921 1.00 22.53 315 GLY A O 1
ATOM 2006 N N . ASN A 1 282 ? 13.537 48.770 14.230 1.00 21.55 316 ASN A N 1
ATOM 2007 C CA . ASN A 1 282 ? 14.329 49.878 14.741 1.00 23.21 316 ASN A CA 1
ATOM 2008 C C . ASN A 1 282 ? 14.099 51.137 13.917 1.00 24.57 316 ASN A C 1
ATOM 2009 O O . ASN A 1 282 ? 13.854 51.077 12.710 1.00 24.09 316 ASN A O 1
ATOM 2014 N N . ALA A 1 283 ? 14.170 52.287 14.578 1.00 18.55 317 ALA A N 1
ATOM 2015 C CA . ALA A 1 283 ? 14.009 53.562 13.898 1.00 20.58 317 ALA A CA 1
ATOM 2016 C C . ALA A 1 283 ? 15.352 54.273 13.861 1.00 21.31 317 ALA A C 1
ATOM 2017 O O . ALA A 1 283 ? 16.070 54.292 14.862 1.00 19.34 317 ALA A O 1
ATOM 2019 N N . TYR A 1 284 ? 15.701 54.842 12.706 1.00 19.20 318 TYR A N 1
ATOM 2020 C CA . TYR A 1 284 ? 16.959 55.567 12.572 1.00 22.60 318 TYR A CA 1
ATOM 2021 C C . TYR A 1 284 ? 16.762 56.862 11.804 1.00 23.87 318 TYR A C 1
ATOM 2022 O O . TYR A 1 284 ? 15.989 56.923 10.842 1.00 26.46 318 TYR A O 1
ATOM 2031 N N . THR A 1 285 ? 17.536 57.871 12.184 1.00 18.58 319 THR A N 1
ATOM 2032 C CA . THR A 1 285 ? 17.734 59.056 11.361 1.00 22.63 319 THR A CA 1
ATOM 2033 C C . THR A 1 285 ? 19.164 59.075 10.836 1.00 22.05 319 THR A C 1
ATOM 2034 O O . THR A 1 285 ? 20.085 58.601 11.505 1.00 26.59 319 THR A O 1
ATOM 2038 N N . PHE A 1 286 ? 19.358 59.608 9.629 1.00 23.59 320 PHE A N 1
ATOM 2039 C CA . PHE A 1 286 ? 20.704 59.775 9.087 1.00 21.31 320 PHE A CA 1
ATOM 2040 C C . PHE A 1 286 ? 20.753 61.037 8.240 1.00 24.24 320 PHE A C 1
ATOM 2041 O O . PHE A 1 286 ? 19.960 61.187 7.312 1.00 24.31 320 PHE A O 1
ATOM 2049 N N . ASN A 1 287 ? 21.677 61.939 8.564 1.00 22.81 321 ASN A N 1
ATOM 2050 C CA . ASN A 1 287 ? 21.884 63.176 7.823 1.00 22.20 321 ASN A CA 1
ATOM 2051 C C . ASN A 1 287 ? 23.244 63.136 7.147 1.00 27.64 321 ASN A C 1
ATOM 2052 O O . ASN A 1 287 ? 24.253 62.848 7.798 1.00 31.94 321 ASN A O 1
ATOM 2057 N N . SER A 1 288 ? 23.273 63.452 5.856 1.00 23.83 322 SER A N 1
ATOM 2058 C CA . SER A 1 288 ? 24.518 63.577 5.113 1.00 27.68 322 SER A CA 1
ATOM 2059 C C . SER A 1 288 ? 24.570 64.985 4.544 1.00 32.22 322 SER A C 1
ATOM 2060 O O . SER A 1 288 ? 23.727 65.353 3.718 1.00 30.36 322 SER A O 1
ATOM 2063 N N . GLY A 1 289 ? 25.529 65.770 4.995 1.00 28.81 323 GLY A N 1
ATOM 2064 C CA . GLY A 1 289 ? 25.613 67.120 4.474 1.00 31.97 323 GLY A CA 1
ATOM 2065 C C . GLY A 1 289 ? 25.131 68.152 5.476 1.00 38.87 323 GLY A C 1
ATOM 2066 O O . GLY A 1 289 ? 24.249 67.898 6.304 1.00 34.29 323 GLY A O 1
ATOM 2067 N N . ASP A 1 290 ? 25.700 69.358 5.372 1.00 49.37 324 ASP A N 1
ATOM 2068 C CA . ASP A 1 290 ? 25.502 70.387 6.388 1.00 53.87 324 ASP A CA 1
ATOM 2069 C C . ASP A 1 290 ? 24.029 70.734 6.572 1.00 46.71 324 ASP A C 1
ATOM 2070 O O . ASP A 1 290 ? 23.560 70.888 7.708 1.00 48.45 324 ASP A O 1
ATOM 2075 N N . LYS A 1 291 ? 23.288 70.877 5.472 1.00 31.72 325 LYS A N 1
ATOM 2076 C CA . LYS A 1 291 ? 21.916 71.363 5.523 1.00 30.59 325 LYS A CA 1
ATOM 2077 C C . LYS A 1 291 ? 20.888 70.243 5.433 1.00 24.70 325 LYS A C 1
ATOM 2078 O O . LYS A 1 291 ? 19.729 70.503 5.094 1.00 23.33 325 LYS A O 1
ATOM 2084 N N . ALA A 1 292 ? 21.286 69.007 5.713 1.00 24.42 326 ALA A N 1
ATOM 2085 C CA . ALA A 1 292 ? 20.358 67.889 5.786 1.00 23.82 326 ALA A CA 1
ATOM 2086 C C . ALA A 1 292 ? 19.804 67.768 7.206 1.00 24.94 326 ALA A C 1
ATOM 2087 O O . ALA A 1 292 ? 20.563 67.735 8.180 1.00 24.52 326 ALA A O 1
ATOM 2089 N N . GLY A 1 293 ? 18.482 67.726 7.319 1.00 26.41 327 GLY A N 1
ATOM 2090 C CA . GLY A 1 293 ? 17.848 67.448 8.593 1.00 20.53 327 GLY A CA 1
ATOM 2091 C C . GLY A 1 293 ? 16.893 66.285 8.439 1.00 20.73 327 GLY A C 1
ATOM 2092 O O . GLY A 1 293 ? 16.434 66.005 7.327 1.00 21.98 327 GLY A O 1
ATOM 2093 N N . SER A 1 294 ? 16.583 65.603 9.538 1.00 19.64 328 SER A N 1
ATOM 2094 C CA . SER A 1 294 ? 15.662 64.474 9.535 1.00 19.91 328 SER A CA 1
ATOM 2095 C C . SER A 1 294 ? 15.058 64.351 10.927 1.00 27.09 328 SER A C 1
ATOM 2096 O O . SER A 1 294 ? 15.676 64.729 11.926 1.00 22.32 328 SER A O 1
ATOM 2099 N N . ASP A 1 295 ? 13.842 63.824 10.992 1.00 26.43 329 ASP A N 1
ATOM 2100 C CA . ASP A 1 295 ? 13.195 63.705 12.287 1.00 23.83 329 ASP A CA 1
ATOM 2101 C C . ASP A 1 295 ? 12.257 62.515 12.287 1.00 22.80 329 ASP A C 1
ATOM 2102 O O . ASP A 1 295 ? 11.734 62.104 11.245 1.00 21.10 329 ASP A O 1
ATOM 2107 N N . LEU A 1 296 ? 12.057 61.968 13.479 1.00 21.40 330 LEU A N 1
ATOM 2108 C CA . LEU A 1 296 ? 11.152 60.860 13.717 1.00 23.13 330 LEU A CA 1
ATOM 2109 C C . LEU A 1 296 ? 10.240 61.272 14.857 1.00 26.56 330 LEU A C 1
ATOM 2110 O O . LEU A 1 296 ? 10.727 61.618 15.939 1.00 24.35 330 LEU A O 1
ATOM 2115 N N . ASP A 1 297 ? 8.936 61.257 14.622 1.00 20.01 331 ASP A N 1
ATOM 2116 C CA . ASP A 1 297 ? 7.976 61.530 15.686 1.00 24.78 331 ASP A CA 1
ATOM 2117 C C . ASP A 1 297 ? 7.148 60.266 15.869 1.00 26.70 331 ASP A C 1
ATOM 2118 O O . ASP A 1 297 ? 6.287 59.961 15.037 1.00 24.62 331 ASP A O 1
ATOM 2123 N N . ILE A 1 298 ? 7.415 59.532 16.949 1.00 22.53 332 ILE A N 1
ATOM 2124 C CA . ILE A 1 298 ? 6.845 58.208 17.186 1.00 22.09 332 ILE A CA 1
ATOM 2125 C C . ILE A 1 298 ? 5.835 58.313 18.319 1.00 25.17 332 ILE A C 1
ATOM 2126 O O . ILE A 1 298 ? 6.178 58.729 19.436 1.00 22.15 332 ILE A O 1
ATOM 2131 N N . ASN A 1 299 ? 4.591 57.938 18.036 1.00 19.31 333 ASN A N 1
ATOM 2132 C CA A ASN A 1 299 ? 3.537 57.965 19.043 0.51 21.66 333 ASN A CA 1
ATOM 2133 C CA B ASN A 1 299 ? 3.490 58.002 18.997 0.49 21.47 333 ASN A CA 1
ATOM 2134 C C . ASN A 1 299 ? 2.837 56.622 19.052 1.00 19.62 333 ASN A C 1
ATOM 2135 O O . ASN A 1 299 ? 2.283 56.184 18.042 1.00 21.02 333 ASN A O 1
ATOM 2144 N N . LEU A 1 300 ? 2.879 55.959 20.208 1.00 18.19 334 LEU A N 1
ATOM 2145 C CA . LEU A 1 300 ? 2.141 54.724 20.416 1.00 19.99 334 LEU A CA 1
ATOM 2146 C C . LEU A 1 300 ? 0.910 55.004 21.270 1.00 23.07 334 LEU A C 1
ATOM 2147 O O . LEU A 1 300 ? 1.001 55.671 22.311 1.00 21.37 334 LEU A O 1
ATOM 2152 N N . SER A 1 301 ? -0.229 54.455 20.864 1.00 16.15 335 SER A N 1
ATOM 2153 C CA . SER A 1 301 ? -1.446 54.660 21.631 1.00 20.23 335 SER A CA 1
ATOM 2154 C C . SER A 1 301 ? -2.232 53.363 21.619 1.00 22.85 335 SER A C 1
ATOM 2155 O O . SER A 1 301 ? -1.909 52.428 20.880 1.00 20.98 335 SER A O 1
ATOM 2158 N N . ASP A 1 302 ? -3.290 53.333 22.425 1.00 19.76 336 ASP A N 1
ATOM 2159 C CA . ASP A 1 302 ? -4.267 52.247 22.434 1.00 20.07 336 ASP A CA 1
ATOM 2160 C C . ASP A 1 302 ? -3.597 50.877 22.515 1.00 22.89 336 ASP A C 1
ATOM 2161 O O . ASP A 1 302 ? -3.757 50.034 21.632 1.00 22.78 336 ASP A O 1
ATOM 2166 N N . SER A 1 303 ? -2.831 50.668 23.597 1.00 24.15 337 SER A N 1
ATOM 2167 C CA . SER A 1 303 ? -2.258 49.354 23.919 1.00 22.12 337 SER A CA 1
ATOM 2168 C C . SER A 1 303 ? -1.363 48.811 22.800 1.00 24.24 337 SER A C 1
ATOM 2169 O O . SER A 1 303 ? -1.374 47.612 22.498 1.00 23.81 337 SER A O 1
ATOM 2172 N N . SER A 1 304 ? -0.573 49.687 22.185 1.00 20.40 338 SER A N 1
ATOM 2173 C CA . SER A 1 304 ? 0.406 49.252 21.194 1.00 19.92 338 SER A CA 1
ATOM 2174 C C . SER A 1 304 ? 1.695 48.774 21.861 1.00 19.95 338 SER A C 1
ATOM 2175 O O . SER A 1 304 ? 2.027 49.168 22.983 1.00 19.43 338 SER A O 1
ATOM 2178 N N . VAL A 1 305 ? 2.423 47.907 21.161 1.00 16.20 339 VAL A N 1
ATOM 2179 C CA . VAL A 1 305 ? 3.714 47.416 21.626 1.00 16.21 339 VAL A CA 1
ATOM 2180 C C . VAL A 1 305 ? 4.756 47.694 20.555 1.00 19.72 339 VAL A C 1
ATOM 2181 O O . VAL A 1 305 ? 4.542 47.364 19.381 1.00 19.03 339 VAL A O 1
ATOM 2185 N N . TRP A 1 306 ? 5.861 48.320 20.955 1.00 18.71 340 TRP A N 1
ATOM 2186 C CA . TRP A 1 306 ? 7.027 48.550 20.106 1.00 21.04 340 TRP A CA 1
ATOM 2187 C C . TRP A 1 306 ? 8.221 47.814 20.697 1.00 17.86 340 TRP A C 1
ATOM 2188 O O . TRP A 1 306 ? 8.629 48.086 21.833 1.00 18.33 340 TRP A O 1
ATOM 2199 N N . LYS A 1 307 ? 8.764 46.874 19.942 1.00 19.65 341 LYS A N 1
ATOM 2200 C CA . LYS A 1 307 ? 9.968 46.159 20.347 1.00 19.76 341 LYS A CA 1
ATOM 2201 C C . LYS A 1 307 ? 11.078 46.571 19.391 1.00 23.06 341 LYS A C 1
ATOM 2202 O O . LYS A 1 307 ? 11.110 46.145 18.229 1.00 19.21 341 LYS A O 1
ATOM 2208 N N . GLY A 1 308 ? 11.987 47.410 19.870 1.00 18.66 342 GLY A N 1
ATOM 2209 C CA . GLY A 1 308 ? 13.041 47.882 19.001 1.00 17.04 342 GLY A CA 1
ATOM 2210 C C . GLY A 1 308 ? 13.803 49.008 19.664 1.00 25.14 342 GLY A C 1
ATOM 2211 O O . GLY A 1 308 ? 13.658 49.270 20.861 1.00 22.00 342 GLY A O 1
ATOM 2212 N N . LYS A 1 309 ? 14.622 49.665 18.862 1.00 21.46 343 LYS A N 1
ATOM 2213 C CA . LYS A 1 309 ? 15.466 50.735 19.357 1.00 25.56 343 LYS A CA 1
ATOM 2214 C C . LYS A 1 309 ? 15.414 51.904 18.384 1.00 23.69 343 LYS A C 1
ATOM 2215 O O . LYS A 1 309 ? 14.936 51.779 17.249 1.00 19.79 343 LYS A O 1
ATOM 2221 N N . VAL A 1 310 ? 15.920 53.052 18.827 1.00 21.03 344 VAL A N 1
ATOM 2222 C CA . VAL A 1 310 ? 15.931 54.246 17.990 1.00 19.10 344 VAL A CA 1
ATOM 2223 C C . VAL A 1 310 ? 17.235 54.999 18.225 1.00 21.29 344 VAL A C 1
ATOM 2224 O O . VAL A 1 310 ? 17.673 55.171 19.367 1.00 22.24 344 VAL A O 1
ATOM 2228 N N . SER A 1 311 ? 17.873 55.428 17.137 1.00 20.21 345 SER A N 1
ATOM 2229 C CA . SER A 1 311 ? 19.139 56.139 17.234 1.00 22.78 345 SER A CA 1
ATOM 2230 C C . SER A 1 311 ? 19.345 56.929 15.949 1.00 21.66 345 SER A C 1
ATOM 2231 O O . SER A 1 311 ? 18.567 56.815 15.003 1.00 22.64 345 SER A O 1
ATOM 2234 N N . GLY A 1 312 ? 20.396 57.738 15.936 1.00 27.62 346 GLY A N 1
ATOM 2235 C CA . GLY A 1 312 ? 20.748 58.556 14.791 1.00 28.24 346 GLY A CA 1
ATOM 2236 C C . GLY A 1 312 ? 20.912 60.018 15.168 1.00 32.89 346 GLY A C 1
ATOM 2237 O O . GLY A 1 312 ? 20.478 60.480 16.222 1.00 28.88 346 GLY A O 1
ATOM 2238 N N . ALA A 1 313 ? 21.554 60.749 14.255 1.00 28.92 347 ALA A N 1
ATOM 2239 C CA . ALA A 1 313 ? 21.891 62.135 14.538 1.00 28.25 347 ALA A CA 1
ATOM 2240 C C . ALA A 1 313 ? 20.754 63.096 14.229 1.00 25.91 347 ALA A C 1
ATOM 2241 O O . ALA A 1 313 ? 20.891 64.290 14.503 1.00 34.87 347 ALA A O 1
ATOM 2243 N N . GLY A 1 314 ? 19.633 62.614 13.698 1.00 21.02 348 GLY A N 1
ATOM 2244 C CA . GLY A 1 314 ? 18.466 63.449 13.513 1.00 19.50 348 GLY A CA 1
ATOM 2245 C C . GLY A 1 314 ? 17.693 63.623 14.810 1.00 22.17 348 GLY A C 1
ATOM 2246 O O . GLY A 1 314 ? 18.134 63.245 15.890 1.00 23.89 348 GLY A O 1
ATOM 2247 N N . ASP A 1 315 ? 16.516 64.234 14.686 1.00 26.53 349 ASP A N 1
ATOM 2248 C CA . ASP A 1 315 ? 15.668 64.522 15.837 1.00 26.20 349 ASP A CA 1
ATOM 2249 C C . ASP A 1 315 ? 14.666 63.393 16.027 1.00 25.44 349 ASP A C 1
ATOM 2250 O O . ASP A 1 315 ? 14.033 62.956 15.066 1.00 30.36 349 ASP A O 1
ATOM 2255 N N . ALA A 1 316 ? 14.509 62.922 17.263 1.00 22.86 350 ALA A N 1
ATOM 2256 C CA . ALA A 1 316 ? 13.573 61.836 17.500 1.00 21.35 350 ALA A CA 1
ATOM 2257 C C . ALA A 1 316 ? 12.807 62.073 18.791 1.00 23.98 350 ALA A C 1
ATOM 2258 O O . ALA A 1 316 ? 13.372 62.500 19.803 1.00 21.53 350 ALA A O 1
ATOM 2260 N N . SER A 1 317 ? 11.515 61.778 18.744 1.00 23.25 351 SER A N 1
ATOM 2261 C CA . SER A 1 317 ? 10.617 61.971 19.872 1.00 21.96 351 SER A CA 1
ATOM 2262 C C . SER A 1 317 ? 9.743 60.734 19.997 1.00 27.16 351 SER A C 1
ATOM 2263 O O . SER A 1 317 ? 9.245 60.221 18.992 1.00 23.11 351 SER A O 1
ATOM 2266 N N . VAL A 1 318 ? 9.563 60.239 21.219 1.00 20.76 352 VAL A N 1
ATOM 2267 C CA . VAL A 1 318 ? 8.759 59.048 21.450 1.00 20.78 352 VAL A CA 1
ATOM 2268 C C . VAL A 1 318 ? 7.698 59.374 22.492 1.00 24.22 352 VAL A C 1
ATOM 2269 O O . VAL A 1 318 ? 8.005 59.933 23.552 1.00 23.06 352 VAL A O 1
ATOM 2273 N N . SER A 1 319 ? 6.446 59.043 22.186 1.00 19.41 353 SER A N 1
ATOM 2274 C CA . SER A 1 319 ? 5.357 59.250 23.123 1.00 24.15 353 SER A CA 1
ATOM 2275 C C . SER A 1 319 ? 4.542 57.964 23.221 1.00 21.92 353 SER A C 1
ATOM 2276 O O . SER A 1 319 ? 4.298 57.315 22.208 1.00 21.16 353 SER A O 1
ATOM 2279 N N . LEU A 1 320 ? 4.144 57.588 24.441 1.00 16.29 354 LEU A N 1
ATOM 2280 C CA . LEU A 1 320 ? 3.399 56.364 24.706 1.00 20.29 354 LEU A CA 1
ATOM 2281 C C . LEU A 1 320 ? 2.160 56.693 25.527 1.00 22.25 354 LEU A C 1
ATOM 2282 O O . LEU A 1 320 ? 2.268 57.354 26.567 1.00 23.31 354 LEU A O 1
ATOM 2287 N N . GLN A 1 321 ? 0.996 56.196 25.089 1.00 19.54 355 GLN A N 1
ATOM 2288 C CA . GLN A 1 321 ? -0.249 56.382 25.834 1.00 24.00 355 GLN A CA 1
ATOM 2289 C C . GLN A 1 321 ? -1.066 55.093 25.860 1.00 21.83 355 GLN A C 1
ATOM 2290 O O . GLN A 1 321 ? -0.841 54.181 25.061 1.00 20.80 355 GLN A O 1
ATOM 2296 N N . ASN A 1 322 ? -2.051 55.050 26.774 1.00 15.96 356 ASN A N 1
ATOM 2297 C CA . ASN A 1 322 ? -3.086 54.006 26.800 1.00 21.59 356 ASN A CA 1
ATOM 2298 C C . ASN A 1 322 ? -2.473 52.613 26.980 1.00 22.60 356 ASN A C 1
ATOM 2299 O O . ASN A 1 322 ? -2.794 51.686 26.230 1.00 21.69 356 ASN A O 1
ATOM 2304 N N . GLY A 1 323 ? -1.602 52.450 27.978 1.00 20.87 357 GLY A N 1
ATOM 2305 C CA . GLY A 1 323 ? -1.031 51.137 28.242 1.00 24.00 357 GLY A CA 1
ATOM 2306 C C . GLY A 1 323 ? -0.148 50.596 27.137 1.00 24.99 357 GLY A C 1
ATOM 2307 O O . GLY A 1 323 ? -0.035 49.378 26.985 1.00 20.82 357 GLY A O 1
ATOM 2308 N N . SER A 1 324 ? 0.476 51.470 26.355 1.00 22.29 358 SER A N 1
ATOM 2309 C CA . SER A 1 324 ? 1.430 51.023 25.357 1.00 23.92 358 SER A CA 1
ATOM 2310 C C . SER A 1 324 ? 2.730 50.607 26.036 1.00 21.19 358 SER A C 1
ATOM 2311 O O . SER A 1 324 ? 3.001 50.968 27.183 1.00 22.23 358 SER A O 1
ATOM 2314 N N . VAL A 1 325 ? 3.538 49.837 25.318 1.00 16.90 359 VAL A N 1
ATOM 2315 C CA . VAL A 1 325 ? 4.807 49.352 25.843 1.00 16.84 359 VAL A CA 1
ATOM 2316 C C . VAL A 1 325 ? 5.895 49.604 24.814 1.00 20.43 359 VAL A C 1
ATOM 2317 O O . VAL A 1 325 ? 5.723 49.292 23.628 1.00 20.77 359 VAL A O 1
ATOM 2321 N N . TRP A 1 326 ? 7.007 50.185 25.252 1.00 17.39 360 TRP A N 1
ATOM 2322 C CA . TRP A 1 326 ? 8.220 50.214 24.437 1.00 24.75 360 TRP A CA 1
ATOM 2323 C C . TRP A 1 326 ? 9.225 49.270 25.091 1.00 25.08 360 TRP A C 1
ATOM 2324 O O . TRP A 1 326 ? 9.710 49.530 26.201 1.00 26.33 360 TRP A O 1
ATOM 2335 N N . ASN A 1 327 ? 9.488 48.154 24.420 1.00 19.68 361 ASN A N 1
ATOM 2336 C CA . ASN A 1 327 ? 10.469 47.161 24.854 1.00 20.13 361 ASN A CA 1
ATOM 2337 C C . ASN A 1 327 ? 11.783 47.463 24.146 1.00 21.62 361 ASN A C 1
ATOM 2338 O O . ASN A 1 327 ? 11.943 47.167 22.955 1.00 21.67 361 ASN A O 1
ATOM 2343 N N . VAL A 1 328 ? 12.729 48.057 24.872 1.00 20.32 362 VAL A N 1
ATOM 2344 C CA . VAL A 1 328 ? 13.938 48.601 24.258 1.00 22.24 362 VAL A CA 1
ATOM 2345 C C . VAL A 1 328 ? 14.951 47.480 24.043 1.00 26.55 362 VAL A C 1
ATOM 2346 O O . VAL A 1 328 ? 15.316 46.767 24.980 1.00 21.38 362 VAL A O 1
ATOM 2350 N N . THR A 1 329 ? 15.399 47.310 22.798 1.00 23.45 363 THR A N 1
ATOM 2351 C CA . THR A 1 329 ? 16.244 46.170 22.469 1.00 24.11 363 THR A CA 1
ATOM 2352 C C . THR A 1 329 ? 17.711 46.528 22.326 1.00 19.91 363 THR A C 1
ATOM 2353 O O . THR A 1 329 ? 18.541 45.623 22.229 1.00 22.41 363 THR A O 1
ATOM 2357 N N . GLY A 1 330 ? 18.043 47.810 22.286 1.00 19.89 364 GLY A N 1
ATOM 2358 C CA . GLY A 1 330 ? 19.420 48.235 22.125 1.00 22.50 364 GLY A CA 1
ATOM 2359 C C . GLY A 1 330 ? 19.511 49.689 22.499 1.00 19.95 364 GLY A C 1
ATOM 2360 O O . GLY A 1 330 ? 18.490 50.361 22.670 1.00 21.85 364 GLY A O 1
ATOM 2361 N N . SER A 1 331 ? 20.745 50.164 22.670 1.00 19.47 365 SER A N 1
ATOM 2362 C CA . SER A 1 331 ? 20.967 51.544 23.095 1.00 24.73 365 SER A CA 1
ATOM 2363 C C . SER A 1 331 ? 20.176 52.519 22.234 1.00 26.68 365 SER A C 1
ATOM 2364 O O . SER A 1 331 ? 20.276 52.513 21.001 1.00 27.22 365 SER A O 1
ATOM 2367 N N . SER A 1 332 ? 19.382 53.359 22.887 1.00 22.90 366 SER A N 1
ATOM 2368 C CA . SER A 1 332 ? 18.516 54.281 22.171 1.00 24.86 366 SER A CA 1
ATOM 2369 C C . SER A 1 332 ? 18.767 55.703 22.638 1.00 25.94 366 SER A C 1
ATOM 2370 O O . SER A 1 332 ? 19.046 55.945 23.820 1.00 25.04 366 SER A O 1
ATOM 2373 N N . THR A 1 333 ? 18.656 56.641 21.700 1.00 19.17 367 THR A N 1
ATOM 2374 C CA . THR A 1 333 ? 18.821 58.065 21.961 1.00 22.95 367 THR A CA 1
ATOM 2375 C C . THR A 1 333 ? 17.672 58.823 21.312 1.00 22.24 367 THR A C 1
ATOM 2376 O O . THR A 1 333 ? 17.428 58.664 20.116 1.00 22.06 367 THR A O 1
ATOM 2380 N N . VAL A 1 334 ? 16.985 59.654 22.093 1.00 23.01 368 VAL A N 1
ATOM 2381 C CA . VAL A 1 334 ? 15.905 60.501 21.604 1.00 20.62 368 VAL A CA 1
ATOM 2382 C C . VAL A 1 334 ? 16.048 61.875 22.242 1.00 25.31 368 VAL A C 1
ATOM 2383 O O . VAL A 1 334 ? 16.721 62.048 23.264 1.00 24.58 368 VAL A O 1
ATOM 2387 N N . ASP A 1 335 ? 15.388 62.858 21.633 1.00 20.27 369 ASP A N 1
ATOM 2388 C CA . ASP A 1 335 ? 15.318 64.184 22.237 1.00 26.94 369 ASP A CA 1
ATOM 2389 C C . ASP A 1 335 ? 14.338 64.229 23.395 1.00 27.43 369 ASP A C 1
ATOM 2390 O O . ASP A 1 335 ? 14.554 64.960 24.371 1.00 24.24 369 ASP A O 1
ATOM 2395 N N . ALA A 1 336 ? 13.251 63.476 23.290 1.00 20.41 370 ALA A N 1
ATOM 2396 C CA . ALA A 1 336 ? 12.113 63.642 24.168 1.00 16.87 370 ALA A CA 1
ATOM 2397 C C . ALA A 1 336 ? 11.413 62.301 24.274 1.00 20.09 370 ALA A C 1
ATOM 2398 O O . ALA A 1 336 ? 11.204 61.625 23.262 1.00 20.13 370 ALA A O 1
ATOM 2400 N N . LEU A 1 337 ? 11.051 61.937 25.499 1.00 18.29 371 LEU A N 1
ATOM 2401 C CA . LEU A 1 337 ? 10.310 60.719 25.789 1.00 22.53 371 LEU A CA 1
ATOM 2402 C C . LEU A 1 337 ? 9.159 61.086 26.715 1.00 21.57 371 LEU A C 1
ATOM 2403 O O . LEU A 1 337 ? 9.375 61.688 27.771 1.00 23.98 371 LEU A O 1
ATOM 2408 N N . ALA A 1 338 ? 7.939 60.740 26.320 1.00 21.35 372 ALA A N 1
ATOM 2409 C CA . ALA A 1 338 ? 6.762 61.020 27.133 1.00 20.69 372 ALA A CA 1
ATOM 2410 C C . ALA A 1 338 ? 6.012 59.715 27.350 1.00 25.82 372 ALA A C 1
ATOM 2411 O O . ALA A 1 338 ? 5.840 58.934 26.406 1.00 21.58 372 ALA A O 1
ATOM 2413 N N . VAL A 1 339 ? 5.604 59.465 28.596 1.00 18.99 373 VAL A N 1
ATOM 2414 C CA . VAL A 1 339 ? 4.971 58.212 28.997 1.00 19.10 373 VAL A CA 1
ATOM 2415 C C . VAL A 1 339 ? 3.713 58.542 29.783 1.00 23.70 373 VAL A C 1
ATOM 2416 O O . VAL A 1 339 ? 3.789 59.173 30.847 1.00 24.44 373 VAL A O 1
ATOM 2420 N N . LYS A 1 340 ? 2.570 58.086 29.287 1.00 21.03 374 LYS A N 1
ATOM 2421 C CA . LYS A 1 340 ? 1.289 58.299 29.948 1.00 24.53 374 LYS A CA 1
ATOM 2422 C C . LYS A 1 340 ? 0.583 56.958 30.071 1.00 23.02 374 LYS A C 1
ATOM 2423 O O . LYS A 1 340 ? 0.206 56.359 29.057 1.00 21.75 374 LYS A O 1
ATOM 2429 N N . ASP A 1 341 ? 0.387 56.498 31.315 1.00 22.31 375 ASP A N 1
ATOM 2430 C CA . ASP A 1 341 ? -0.296 55.231 31.571 1.00 21.87 375 ASP A CA 1
ATOM 2431 C C . ASP A 1 341 ? 0.358 54.091 30.794 1.00 19.25 375 ASP A C 1
ATOM 2432 O O . ASP A 1 341 ? -0.308 53.157 30.357 1.00 20.16 375 ASP A O 1
ATOM 2437 N N . SER A 1 342 ? 1.676 54.152 30.642 1.00 18.48 376 SER A N 1
ATOM 2438 C CA . SER A 1 342 ? 2.364 53.281 29.704 1.00 21.86 376 SER A CA 1
ATOM 2439 C C . SER A 1 342 ? 3.675 52.810 30.325 1.00 21.92 376 SER A C 1
ATOM 2440 O O . SER A 1 342 ? 4.046 53.220 31.430 1.00 20.04 376 SER A O 1
ATOM 2443 N N . THR A 1 343 ? 4.389 51.946 29.601 1.00 22.42 377 THR A N 1
ATOM 2444 C CA . THR A 1 343 ? 5.557 51.253 30.131 1.00 22.93 377 THR A CA 1
ATOM 2445 C C . THR A 1 343 ? 6.733 51.365 29.174 1.00 22.30 377 THR A C 1
ATOM 2446 O O . THR A 1 343 ? 6.583 51.130 27.971 1.00 19.49 377 THR A O 1
ATOM 2450 N N . VAL A 1 344 ? 7.913 51.671 29.714 1.00 20.62 378 VAL A N 1
ATOM 2451 C CA . VAL A 1 344 ? 9.171 51.509 28.988 1.00 21.95 378 VAL A CA 1
ATOM 2452 C C . VAL A 1 344 ? 9.965 50.402 29.677 1.00 21.91 378 VAL A C 1
ATOM 2453 O O . VAL A 1 344 ? 10.249 50.490 30.879 1.00 22.91 378 VAL A O 1
ATOM 2457 N N . ASN A 1 345 ? 10.318 49.361 28.924 1.00 21.93 379 ASN A N 1
ATOM 2458 C CA . ASN A 1 345 ? 11.055 48.218 29.465 1.00 19.38 379 ASN A CA 1
ATOM 2459 C C . ASN A 1 345 ? 12.509 48.359 29.031 1.00 24.37 379 ASN A C 1
ATOM 2460 O O . ASN A 1 345 ? 12.847 48.139 27.863 1.00 21.10 379 ASN A O 1
ATOM 2465 N N . ILE A 1 346 ? 13.378 48.719 29.982 1.00 19.33 380 ILE A N 1
ATOM 2466 C CA . ILE A 1 346 ? 14.786 48.908 29.651 1.00 19.44 380 ILE A CA 1
ATOM 2467 C C . ILE A 1 346 ? 15.646 47.836 30.309 1.00 20.44 380 ILE A C 1
ATOM 2468 O O . ILE A 1 346 ? 16.819 48.075 30.603 1.00 22.16 380 ILE A O 1
ATOM 2473 N N . THR A 1 347 ? 15.083 46.639 30.509 1.00 20.30 381 THR A N 1
ATOM 2474 C CA . THR A 1 347 ? 15.868 45.536 31.063 1.00 23.92 381 THR A CA 1
ATOM 2475 C C . THR A 1 347 ? 17.093 45.233 30.216 1.00 26.14 381 THR A C 1
ATOM 2476 O O . THR A 1 347 ? 18.120 44.786 30.742 1.00 26.32 381 THR A O 1
ATOM 2480 N N . LYS A 1 348 ? 17.016 45.482 28.910 1.00 24.15 382 LYS A N 1
ATOM 2481 C CA . LYS A 1 348 ? 18.059 45.044 28.002 1.00 26.34 382 LYS A CA 1
ATOM 2482 C C . LYS A 1 348 ? 18.927 46.169 27.455 1.00 23.92 382 LYS A C 1
ATOM 2483 O O . LYS A 1 348 ? 19.913 45.872 26.771 1.00 26.96 382 LYS A O 1
ATOM 2489 N N . ALA A 1 349 ? 18.607 47.437 27.723 1.00 20.29 383 ALA A N 1
ATOM 2490 C CA . ALA A 1 349 ? 19.371 48.504 27.088 1.00 23.17 383 ALA A CA 1
ATOM 2491 C C . ALA A 1 349 ? 19.077 49.852 27.730 1.00 22.35 383 ALA A C 1
ATOM 2492 O O . ALA A 1 349 ? 18.002 50.084 28.279 1.00 26.95 383 ALA A O 1
ATOM 2494 N N . THR A 1 350 ? 20.037 50.758 27.582 1.00 22.26 384 THR A N 1
ATOM 2495 C CA . THR A 1 350 ? 19.945 52.123 28.080 1.00 23.97 384 THR A CA 1
ATOM 2496 C C . THR A 1 350 ? 19.175 53.010 27.109 1.00 27.68 384 THR A C 1
ATOM 2497 O O . THR A 1 350 ? 19.360 52.926 25.889 1.00 25.18 384 THR A O 1
ATOM 2501 N N . VAL A 1 351 ? 18.297 53.855 27.648 1.00 23.26 385 VAL A N 1
ATOM 2502 C CA . VAL A 1 351 ? 17.660 54.914 26.869 1.00 21.18 385 VAL A CA 1
ATOM 2503 C C . VAL A 1 351 ? 18.274 56.242 27.286 1.00 22.97 385 VAL A C 1
ATOM 2504 O O . VAL A 1 351 ? 18.300 56.576 28.481 1.00 25.51 385 VAL A O 1
ATOM 2508 N N . ASN A 1 352 ? 18.757 56.993 26.310 1.00 21.29 386 ASN A N 1
ATOM 2509 C CA . ASN A 1 352 ? 19.212 58.363 26.512 1.00 23.48 386 ASN A CA 1
ATOM 2510 C C . ASN A 1 352 ? 18.171 59.308 25.928 1.00 21.58 386 ASN A C 1
ATOM 2511 O O . ASN A 1 352 ? 17.842 59.214 24.742 1.00 24.42 386 ASN A O 1
ATOM 2516 N N . THR A 1 353 ? 17.679 60.231 26.742 1.00 22.54 387 THR A N 1
ATOM 2517 C CA . THR A 1 353 ? 16.732 61.226 26.265 1.00 19.73 387 THR A CA 1
ATOM 2518 C C . THR A 1 353 ? 17.103 62.583 26.839 1.00 26.34 387 THR A C 1
ATOM 2519 O O . THR A 1 353 ? 17.685 62.679 27.927 1.00 24.41 387 THR A O 1
ATOM 2523 N N . GLY A 1 354 ? 16.778 63.631 26.084 1.00 22.30 388 GLY A N 1
ATOM 2524 C CA . GLY A 1 354 ? 16.928 64.985 26.569 1.00 22.59 388 GLY A CA 1
ATOM 2525 C C . GLY A 1 354 ? 15.892 65.322 27.619 1.00 29.13 388 GLY A C 1
ATOM 2526 O O . GLY A 1 354 ? 16.247 65.659 28.751 1.00 28.50 388 GLY A O 1
ATOM 2527 N N . THR A 1 355 ? 14.608 65.227 27.276 1.00 25.40 389 THR A N 1
ATOM 2528 C CA . THR A 1 355 ? 13.542 65.456 28.241 1.00 25.16 389 THR A CA 1
ATOM 2529 C C . THR A 1 355 ? 12.760 64.173 28.496 1.00 22.94 389 THR A C 1
ATOM 2530 O O . THR A 1 355 ? 12.766 63.238 27.686 1.00 19.87 389 THR A O 1
ATOM 2534 N N . PHE A 1 356 ? 12.051 64.163 29.624 1.00 21.59 390 PHE A N 1
ATOM 2535 C CA . PHE A 1 356 ? 11.235 63.027 30.027 1.00 23.98 390 PHE A CA 1
ATOM 2536 C C . PHE A 1 356 ? 10.049 63.528 30.838 1.00 29.19 390 PHE A C 1
ATOM 2537 O O . PHE A 1 356 ? 10.213 64.318 31.777 1.00 26.84 390 PHE A O 1
ATOM 2545 N N . ALA A 1 357 ? 8.858 63.076 30.454 1.00 22.77 391 ALA A N 1
ATOM 2546 C CA . ALA A 1 357 ? 7.608 63.440 31.107 1.00 27.96 391 ALA A CA 1
ATOM 2547 C C . ALA A 1 357 ? 6.814 62.164 31.318 1.00 29.35 391 ALA A C 1
ATOM 2548 O O . ALA A 1 357 ? 6.589 61.411 30.366 1.00 26.08 391 ALA A O 1
ATOM 2550 N N . SER A 1 358 ? 6.400 61.912 32.554 1.00 25.76 392 SER A N 1
ATOM 2551 C CA . SER A 1 358 ? 5.730 60.668 32.886 1.00 22.84 392 SER A CA 1
ATOM 2552 C C . SER A 1 358 ? 4.462 60.980 33.663 1.00 26.09 392 SER A C 1
ATOM 2553 O O . SER A 1 358 ? 4.492 61.769 34.612 1.00 28.25 392 SER A O 1
ATOM 2556 N N . GLN A 1 359 ? 3.350 60.363 33.272 1.00 23.54 393 GLN A N 1
ATOM 2557 C CA . GLN A 1 359 ? 2.097 60.496 34.008 1.00 25.57 393 GLN A CA 1
ATOM 2558 C C . GLN A 1 359 ? 1.550 59.095 34.223 1.00 23.89 393 GLN A C 1
ATOM 2559 O O . GLN A 1 359 ? 1.104 58.454 33.268 1.00 24.19 393 GLN A O 1
ATOM 2565 N N . ASN A 1 360 ? 1.578 58.624 35.471 1.00 21.61 394 ASN A N 1
ATOM 2566 C CA . ASN A 1 360 ? 1.322 57.218 35.765 1.00 24.83 394 ASN A CA 1
ATOM 2567 C C . ASN A 1 360 ? 2.165 56.336 34.838 1.00 23.59 394 ASN A C 1
ATOM 2568 O O . ASN A 1 360 ? 1.681 55.412 34.182 1.00 24.17 394 ASN A O 1
ATOM 2573 N N . GLY A 1 361 ? 3.454 56.651 34.778 1.00 23.68 395 GLY A N 1
ATOM 2574 C CA . GLY A 1 361 ? 4.373 55.908 33.946 1.00 21.59 395 GLY A CA 1
ATOM 2575 C C . GLY A 1 361 ? 5.004 54.745 34.687 1.00 25.21 395 GLY A C 1
ATOM 2576 O O . GLY A 1 361 ? 5.065 54.726 35.924 1.00 21.54 395 GLY A O 1
ATOM 2577 N N . THR A 1 362 ? 5.466 53.762 33.912 1.00 21.58 396 THR A N 1
ATOM 2578 C CA . THR A 1 362 ? 6.119 52.569 34.439 1.00 23.85 396 THR A CA 1
ATOM 2579 C C . THR A 1 362 ? 7.444 52.347 33.723 1.00 28.60 396 THR A C 1
ATOM 2580 O O . THR A 1 362 ? 7.514 52.407 32.484 1.00 21.90 396 THR A O 1
ATOM 2584 N N . LEU A 1 363 ? 8.492 52.108 34.507 1.00 21.04 397 LEU A N 1
ATOM 2585 C CA . LEU A 1 363 ? 9.809 51.746 34.002 1.00 18.80 397 LEU A CA 1
ATOM 2586 C C . LEU A 1 363 ? 10.161 50.342 34.473 1.00 22.74 397 LEU A C 1
ATOM 2587 O O . LEU A 1 363 ? 10.176 50.075 35.681 1.00 22.51 397 LEU A O 1
ATOM 2592 N N . ILE A 1 364 ? 10.451 49.442 33.538 1.00 17.99 398 ILE A N 1
ATOM 2593 C CA . ILE A 1 364 ? 10.951 48.121 33.900 1.00 21.20 398 ILE A CA 1
ATOM 2594 C C . ILE A 1 364 ? 12.458 48.143 33.752 1.00 21.57 398 ILE A C 1
ATOM 2595 O O . ILE A 1 364 ? 12.971 48.415 32.666 1.00 20.40 398 ILE A O 1
ATOM 2600 N N . VAL A 1 365 ? 13.179 47.825 34.827 1.00 20.49 399 VAL A N 1
ATOM 2601 C CA . VAL A 1 365 ? 14.626 47.726 34.752 1.00 22.99 399 VAL A CA 1
ATOM 2602 C C . VAL A 1 365 ? 15.043 46.307 35.111 1.00 24.99 399 VAL A C 1
ATOM 2603 O O . VAL A 1 365 ? 14.252 45.503 35.603 1.00 25.16 399 VAL A O 1
ATOM 2607 N N . ASP A 1 366 ? 16.299 45.998 34.818 1.00 23.00 400 ASP A N 1
ATOM 2608 C CA . ASP A 1 366 ? 16.963 44.805 35.329 1.00 27.10 400 ASP A CA 1
ATOM 2609 C C . ASP A 1 366 ? 17.930 45.334 36.385 1.00 25.08 400 ASP A C 1
ATOM 2610 O O . ASP A 1 366 ? 19.008 45.838 36.052 1.00 23.75 400 ASP A O 1
ATOM 2615 N N . ALA A 1 367 ? 17.518 45.248 37.659 1.00 26.50 401 ALA A N 1
ATOM 2616 C CA . ALA A 1 367 ? 18.307 45.820 38.749 1.00 29.77 401 ALA A CA 1
ATOM 2617 C C . ALA A 1 367 ? 19.697 45.206 38.856 1.00 28.74 401 ALA A C 1
ATOM 2618 O O . ALA A 1 367 ? 20.561 45.780 39.524 1.00 30.46 401 ALA A O 1
ATOM 2620 N N . SER A 1 368 ? 19.938 44.058 38.232 1.00 24.98 402 SER A N 1
ATOM 2621 C CA . SER A 1 368 ? 21.273 43.480 38.234 1.00 29.58 402 SER A CA 1
ATOM 2622 C C . SER A 1 368 ? 22.125 43.968 37.064 1.00 35.73 402 SER A C 1
ATOM 2623 O O . SER A 1 368 ? 23.314 43.637 37.006 1.00 35.44 402 SER A O 1
ATOM 2626 N N . SER A 1 369 ? 21.556 44.762 36.145 1.00 28.58 403 SER A N 1
ATOM 2627 C CA . SER A 1 369 ? 22.262 45.242 34.967 1.00 24.31 403 SER A CA 1
ATOM 2628 C C . SER A 1 369 ? 22.755 46.672 35.190 1.00 24.20 403 SER A C 1
ATOM 2629 O O . SER A 1 369 ? 22.571 47.270 36.254 1.00 24.51 403 SER A O 1
ATOM 2632 N N . GLU A 1 370 ? 23.391 47.226 34.162 1.00 27.61 404 GLU A N 1
ATOM 2633 C CA . GLU A 1 370 ? 23.706 48.648 34.108 1.00 27.41 404 GLU A CA 1
ATOM 2634 C C . GLU A 1 370 ? 22.940 49.351 32.983 1.00 25.81 404 GLU A C 1
ATOM 2635 O O . GLU A 1 370 ? 23.410 50.339 32.412 1.00 24.87 404 GLU A O 1
ATOM 2641 N N . ASN A 1 371 ? 21.745 48.857 32.675 1.00 22.14 405 ASN A N 1
ATOM 2642 C CA . ASN A 1 371 ? 20.865 49.486 31.700 1.00 25.04 405 ASN A CA 1
ATOM 2643 C C . ASN A 1 371 ? 19.987 50.490 32.437 1.00 26.02 405 ASN A C 1
ATOM 2644 O O . ASN A 1 371 ? 19.249 50.117 33.359 1.00 23.55 405 ASN A O 1
ATOM 2649 N N . THR A 1 372 ? 20.091 51.764 32.059 1.00 23.49 406 THR A N 1
ATOM 2650 C CA . THR A 1 372 ? 19.512 52.853 32.833 1.00 23.66 406 THR A CA 1
ATOM 2651 C C . THR A 1 372 ? 18.726 53.802 31.938 1.00 22.67 406 THR A C 1
ATOM 2652 O O . THR A 1 372 ? 18.847 53.785 30.706 1.00 21.80 406 THR A O 1
ATOM 2656 N N . LEU A 1 373 ? 17.914 54.640 32.579 1.00 23.98 407 LEU A N 1
ATOM 2657 C CA . LEU A 1 373 ? 17.240 55.751 31.913 1.00 21.89 407 LEU A CA 1
ATOM 2658 C C . LEU A 1 373 ? 18.048 57.018 32.188 1.00 23.61 407 LEU A C 1
ATOM 2659 O O . LEU A 1 373 ? 18.075 57.508 33.321 1.00 23.83 407 LEU A O 1
ATOM 2664 N N . ASP A 1 374 ? 18.736 57.525 31.161 1.00 24.99 408 ASP A N 1
ATOM 2665 C CA . ASP A 1 374 ? 19.645 58.672 31.279 1.00 26.53 408 ASP A CA 1
ATOM 2666 C C . ASP A 1 374 ? 18.977 59.896 30.660 1.00 23.75 408 ASP A C 1
ATOM 2667 O O . ASP A 1 374 ? 18.932 60.027 29.434 1.00 19.18 408 ASP A O 1
ATOM 2672 N N . ILE A 1 375 ? 18.484 60.798 31.502 1.00 20.28 409 ILE A N 1
ATOM 2673 C CA . ILE A 1 375 ? 17.780 61.998 31.059 1.00 21.76 409 ILE A CA 1
ATOM 2674 C C . ILE A 1 375 ? 18.724 63.181 31.246 1.00 24.09 409 ILE A C 1
ATOM 2675 O O . ILE A 1 375 ? 19.020 63.579 32.379 1.00 25.73 409 ILE A O 1
ATOM 2680 N N . SER A 1 376 ? 19.212 63.743 30.137 1.00 27.53 410 SER A N 1
ATOM 2681 C CA . SER A 1 376 ? 20.184 64.829 30.216 1.00 31.58 410 SER A CA 1
ATOM 2682 C C . SER A 1 376 ? 19.542 66.159 30.589 1.00 30.17 410 SER A C 1
ATOM 2683 O O . SER A 1 376 ? 20.209 67.013 31.183 1.00 37.18 410 SER A O 1
ATOM 2686 N N . GLY A 1 377 ? 18.271 66.354 30.265 1.00 28.03 411 GLY A N 1
ATOM 2687 C CA . GLY A 1 377 ? 17.601 67.589 30.616 1.00 27.60 411 GLY A CA 1
ATOM 2688 C C . GLY A 1 377 ? 16.511 67.366 31.643 1.00 28.28 411 GLY A C 1
ATOM 2689 O O . GLY A 1 377 ? 16.676 66.563 32.561 1.00 30.43 411 GLY A O 1
ATOM 2690 N N . LYS A 1 378 ? 15.377 68.041 31.471 1.00 27.12 412 LYS A N 1
ATOM 2691 C CA . LYS A 1 378 ? 14.340 68.084 32.490 1.00 29.05 412 LYS A CA 1
ATOM 2692 C C . LYS A 1 378 ? 13.487 66.819 32.481 1.00 29.83 412 LYS A C 1
ATOM 2693 O O . LYS A 1 378 ? 12.942 66.423 31.438 1.00 27.08 412 LYS A O 1
ATOM 2699 N N . ALA A 1 379 ? 13.375 66.191 33.647 1.00 23.76 413 ALA A N 1
ATOM 2700 C CA . ALA A 1 379 ? 12.485 65.064 33.877 1.00 24.90 413 ALA A CA 1
ATOM 2701 C C . ALA A 1 379 ? 11.375 65.514 34.814 1.00 27.91 413 ALA A C 1
ATOM 2702 O O . ALA A 1 379 ? 11.641 66.203 35.805 1.00 34.32 413 ALA A O 1
ATOM 2704 N N . SER A 1 380 ? 10.138 65.124 34.512 1.00 27.34 414 SER A N 1
ATOM 2705 C CA . SER A 1 380 ? 8.996 65.608 35.273 1.00 26.51 414 SER A CA 1
ATOM 2706 C C . SER A 1 380 ? 7.952 64.505 35.389 1.00 27.39 414 SER A C 1
ATOM 2707 O O . SER A 1 380 ? 7.943 63.550 34.611 1.00 27.50 414 SER A O 1
ATOM 2710 N N . GLY A 1 381 ? 7.079 64.640 36.389 1.00 24.98 415 GLY A N 1
ATOM 2711 C CA . GLY A 1 381 ? 5.959 63.733 36.548 1.00 23.51 415 GLY A CA 1
ATOM 2712 C C . GLY A 1 381 ? 6.166 62.631 37.568 1.00 29.47 415 GLY A C 1
ATOM 2713 O O . GLY A 1 381 ? 6.868 62.823 38.567 1.00 27.38 415 GLY A O 1
ATOM 2714 N N . ASP A 1 382 ? 5.551 61.471 37.336 1.00 28.53 416 ASP A N 1
ATOM 2715 C CA . ASP A 1 382 ? 5.566 60.386 38.312 1.00 26.46 416 ASP A CA 1
ATOM 2716 C C . ASP A 1 382 ? 5.805 59.061 37.606 1.00 30.03 416 ASP A C 1
ATOM 2717 O O . ASP A 1 382 ? 5.193 58.788 36.569 1.00 25.20 416 ASP A O 1
ATOM 2722 N N . LEU A 1 383 ? 6.676 58.237 38.188 1.00 27.80 417 LEU A N 1
ATOM 2723 C CA . LEU A 1 383 ? 7.151 57.001 37.580 1.00 21.93 417 LEU A CA 1
ATOM 2724 C C . LEU A 1 383 ? 7.259 55.910 38.639 1.00 27.64 417 LEU A C 1
ATOM 2725 O O . LEU A 1 383 ? 7.766 56.162 39.737 1.00 26.21 417 LEU A O 1
ATOM 2730 N N A ARG A 1 384 ? 6.783 54.712 38.315 0.47 23.98 418 ARG A N 1
ATOM 2731 N N B ARG A 1 384 ? 6.764 54.719 38.315 0.53 23.89 418 ARG A N 1
ATOM 2732 C CA A ARG A 1 384 ? 7.005 53.538 39.149 0.47 22.96 418 ARG A CA 1
ATOM 2733 C CA B ARG A 1 384 ? 6.983 53.524 39.118 0.53 22.71 418 ARG A CA 1
ATOM 2734 C C A ARG A 1 384 ? 8.007 52.620 38.460 0.47 22.76 418 ARG A C 1
ATOM 2735 C C B ARG A 1 384 ? 8.042 52.660 38.438 0.53 22.84 418 ARG A C 1
ATOM 2736 O O A ARG A 1 384 ? 7.912 52.374 37.251 0.47 22.29 418 ARG A O 1
ATOM 2737 O O B ARG A 1 384 ? 8.022 52.486 37.213 0.53 22.03 418 ARG A O 1
ATOM 2752 N N . VAL A 1 385 ? 8.977 52.137 39.232 1.00 21.29 419 VAL A N 1
ATOM 2753 C CA . VAL A 1 385 ? 10.100 51.353 38.731 1.00 22.50 419 VAL A CA 1
ATOM 2754 C C . VAL A 1 385 ? 10.010 49.930 39.282 1.00 24.42 419 VAL A C 1
ATOM 2755 O O . VAL A 1 385 ? 9.885 49.732 40.502 1.00 24.43 419 VAL A O 1
ATOM 2759 N N . TYR A 1 386 ? 10.098 48.942 38.382 1.00 21.36 420 TYR A N 1
ATOM 2760 C CA . TYR A 1 386 ? 10.050 47.525 38.715 1.00 21.38 420 TYR A CA 1
ATOM 2761 C C . TYR A 1 386 ? 11.287 46.801 38.199 1.00 25.39 420 TYR A C 1
ATOM 2762 O O . TYR A 1 386 ? 11.859 47.160 37.164 1.00 21.30 420 TYR A O 1
ATOM 2771 N N . SER A 1 387 ? 11.687 45.764 38.940 1.00 23.16 421 SER A N 1
ATOM 2772 C CA . SER A 1 387 ? 12.685 44.810 38.478 1.00 25.75 421 SER A CA 1
ATOM 2773 C C . SER A 1 387 ? 12.327 43.440 39.037 1.00 32.76 421 SER A C 1
ATOM 2774 O O . SER A 1 387 ? 11.830 43.339 40.162 1.00 28.64 421 SER A O 1
ATOM 2777 N N . ALA A 1 388 ? 12.553 42.390 38.249 1.00 26.64 422 ALA A N 1
ATOM 2778 C CA . ALA A 1 388 ? 12.455 41.057 38.832 1.00 33.90 422 ALA A CA 1
ATOM 2779 C C . ALA A 1 388 ? 13.547 40.873 39.883 1.00 30.43 422 ALA A C 1
ATOM 2780 O O . ALA A 1 388 ? 14.617 41.481 39.806 1.00 31.57 422 ALA A O 1
ATOM 2782 N N . GLY A 1 389 ? 13.265 40.042 40.882 1.00 27.67 423 GLY A N 1
ATOM 2783 C CA . GLY A 1 389 ? 14.245 39.802 41.921 1.00 25.08 423 GLY A CA 1
ATOM 2784 C C . GLY A 1 389 ? 15.528 39.210 41.368 1.00 30.84 423 GLY A C 1
ATOM 2785 O O . GLY A 1 389 ? 15.540 38.507 40.358 1.00 31.56 423 GLY A O 1
ATOM 2786 N N . SER A 1 390 ? 16.633 39.534 42.025 1.00 32.97 424 SER A N 1
ATOM 2787 C CA . SER A 1 390 ? 17.928 38.979 41.680 1.00 35.79 424 SER A CA 1
ATOM 2788 C C . SER A 1 390 ? 18.416 38.080 42.808 1.00 37.74 424 SER A C 1
ATOM 2789 O O . SER A 1 390 ? 18.219 38.378 43.990 1.00 29.84 424 SER A O 1
ATOM 2792 N N . LEU A 1 391 ? 19.052 36.966 42.438 1.00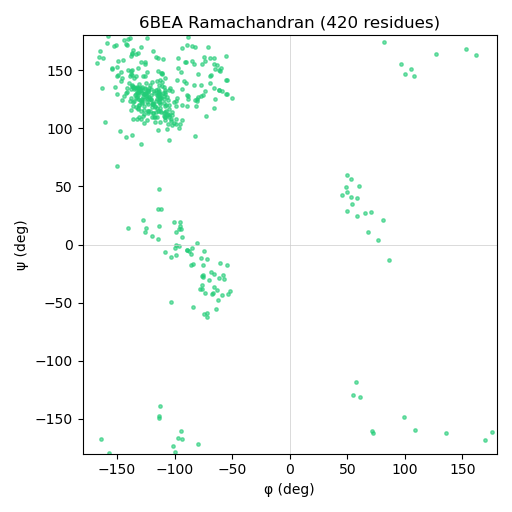 37.56 425 LEU A N 1
ATOM 2793 C CA . LEU A 1 391 ? 19.716 36.166 43.461 1.00 40.43 425 LEU A CA 1
ATOM 2794 C C . LEU A 1 391 ? 20.884 36.923 44.080 1.00 32.83 425 LEU A C 1
ATOM 2795 O O . LEU A 1 391 ? 21.256 36.655 45.225 1.00 33.86 425 LEU A O 1
ATOM 2800 N N . ASP A 1 392 ? 21.464 37.868 43.350 1.00 29.60 426 ASP A N 1
ATOM 2801 C CA . ASP A 1 392 ? 22.613 38.631 43.815 1.00 36.37 426 ASP A CA 1
ATOM 2802 C C . ASP A 1 392 ? 22.165 39.968 44.393 1.00 34.23 426 ASP A C 1
ATOM 2803 O O . ASP A 1 392 ? 21.062 40.453 44.125 1.00 27.99 426 ASP A O 1
ATOM 2808 N N . LEU A 1 393 ? 23.044 40.565 45.199 1.00 26.26 427 LEU A N 1
ATOM 2809 C CA . LEU A 1 393 ? 22.787 41.894 45.728 1.00 24.01 427 LEU A CA 1
ATOM 2810 C C . LEU A 1 393 ? 22.787 42.910 44.581 1.00 24.99 427 LEU A C 1
ATOM 2811 O O . LEU A 1 393 ? 23.393 42.685 43.530 1.00 28.66 427 LEU A O 1
ATOM 2816 N N . ILE A 1 394 ? 22.085 44.032 44.785 1.00 29.77 428 ILE A N 1
ATOM 2817 C CA . ILE A 1 394 ? 21.970 45.091 43.781 1.00 28.75 428 ILE A CA 1
ATOM 2818 C C . ILE A 1 394 ? 23.077 46.108 44.016 1.00 28.05 428 ILE A C 1
ATOM 2819 O O . ILE A 1 394 ? 23.405 46.428 45.164 1.00 27.15 428 ILE A O 1
ATOM 2824 N N . ASN A 1 395 ? 23.662 46.614 42.934 1.00 27.38 429 ASN A N 1
ATOM 2825 C CA . ASN A 1 395 ? 24.654 47.682 43.025 1.00 27.84 429 ASN A CA 1
ATOM 2826 C C . ASN A 1 395 ? 23.930 48.972 43.387 1.00 30.97 429 ASN A C 1
ATOM 2827 O O . ASN A 1 395 ? 23.190 49.533 42.569 1.00 28.08 429 ASN A O 1
ATOM 2832 N N . GLU A 1 396 ? 24.156 49.451 44.613 1.00 31.73 430 GLU A N 1
ATOM 2833 C CA . GLU A 1 396 ? 23.508 50.661 45.096 1.00 33.66 430 GLU A CA 1
ATOM 2834 C C . GLU A 1 396 ? 24.092 51.928 44.487 1.00 30.75 430 GLU A C 1
ATOM 2835 O O . GLU A 1 396 ? 23.556 53.010 44.734 1.00 34.56 430 GLU A O 1
ATOM 2841 N N . GLN A 1 397 ? 25.161 51.831 43.702 1.00 31.89 431 GLN A N 1
ATOM 2842 C CA . GLN A 1 397 ? 25.736 53.003 43.059 1.00 29.15 431 GLN A CA 1
ATOM 2843 C C . GLN A 1 397 ? 25.289 53.163 41.609 1.00 28.90 431 GLN A C 1
ATOM 2844 O O . GLN A 1 397 ? 25.688 54.132 40.956 1.00 35.13 431 GLN A O 1
ATOM 2850 N N . THR A 1 398 ? 24.467 52.251 41.091 1.00 25.73 432 THR A N 1
ATOM 2851 C CA . THR A 1 398 ? 23.961 52.373 39.723 1.00 22.57 432 THR A CA 1
ATOM 2852 C C . THR A 1 398 ? 22.769 53.328 39.710 1.00 25.97 432 THR A C 1
ATOM 2853 O O . THR A 1 398 ? 21.759 53.078 40.381 1.00 28.46 432 THR A O 1
ATOM 2857 N N . ALA A 1 399 ? 22.887 54.425 38.963 1.00 23.53 433 ALA A N 1
ATOM 2858 C CA . ALA A 1 399 ? 21.785 55.377 38.818 1.00 29.69 433 ALA A CA 1
ATOM 2859 C C . ALA A 1 399 ? 20.836 54.849 37.752 1.00 30.33 433 ALA A C 1
ATOM 2860 O O . ALA A 1 399 ? 20.995 55.107 36.553 1.00 27.69 433 ALA A O 1
ATOM 2862 N N . PHE A 1 400 ? 19.818 54.109 38.190 1.00 27.51 434 PHE A N 1
ATOM 2863 C CA . PHE A 1 400 ? 18.886 53.540 37.227 1.00 25.66 434 PHE A CA 1
ATOM 2864 C C . PHE A 1 400 ? 18.039 54.614 36.551 1.00 28.10 434 PHE A C 1
ATOM 2865 O O . PHE A 1 400 ? 17.559 54.406 35.432 1.00 26.99 434 PHE A O 1
ATOM 2873 N N . ILE A 1 401 ? 17.866 55.767 37.186 1.00 27.03 435 ILE A N 1
ATOM 2874 C CA . ILE A 1 401 ? 17.378 56.963 36.513 1.00 25.95 435 ILE A CA 1
ATOM 2875 C C . ILE A 1 401 ? 18.336 58.097 36.832 1.00 23.45 435 ILE A C 1
ATOM 2876 O O . ILE A 1 401 ? 18.599 58.374 38.007 1.00 26.41 435 ILE A O 1
ATOM 2881 N N . SER A 1 402 ? 18.864 58.735 35.795 1.00 21.80 436 SER A N 1
ATOM 2882 C CA . SER A 1 402 ? 19.617 59.977 35.915 1.00 26.68 436 SER A CA 1
ATOM 2883 C C . SER A 1 402 ? 18.794 61.097 35.302 1.00 27.78 436 SER A C 1
ATOM 2884 O O . SER A 1 402 ? 18.171 60.903 34.255 1.00 29.47 436 SER A O 1
ATOM 2887 N N . THR A 1 403 ? 18.800 62.266 35.943 1.00 28.54 437 THR A N 1
ATOM 2888 C CA . THR A 1 403 ? 18.059 63.430 35.477 1.00 30.10 437 THR A CA 1
ATOM 2889 C C . THR A 1 403 ? 18.998 64.629 35.336 1.00 33.33 437 THR A C 1
ATOM 2890 O O . THR A 1 403 ? 20.061 64.693 35.961 1.00 32.46 437 THR A O 1
ATOM 2894 N N . GLY A 1 404 ? 18.606 65.574 34.472 1.00 32.12 438 GLY A N 1
ATOM 2895 C CA . GLY A 1 404 ? 19.226 66.876 34.363 1.00 33.12 438 GLY A CA 1
ATOM 2896 C C . GLY A 1 404 ? 18.500 67.903 35.208 1.00 40.26 438 GLY A C 1
ATOM 2897 O O . GLY A 1 404 ? 17.748 67.566 36.131 1.00 37.12 438 GLY A O 1
ATOM 2898 N N . LYS A 1 405 ? 18.702 69.183 34.885 1.00 43.81 439 LYS A N 1
ATOM 2899 C CA . LYS A 1 405 ? 18.155 70.151 35.831 1.00 57.28 439 LYS A CA 1
ATOM 2900 C C . LYS A 1 405 ? 16.755 70.668 35.505 1.00 47.14 439 LYS A C 1
ATOM 2901 O O . LYS A 1 405 ? 16.167 70.416 34.452 1.00 39.39 439 LYS A O 1
ATOM 2907 N N . ASP A 1 406 ? 16.223 71.355 36.512 1.00 47.22 440 ASP A N 1
ATOM 2908 C CA . ASP A 1 406 ? 14.820 71.635 36.793 1.00 48.92 440 ASP A CA 1
ATOM 2909 C C . ASP A 1 406 ? 13.978 70.367 36.741 1.00 39.24 440 ASP A C 1
ATOM 2910 O O . ASP A 1 406 ? 12.775 70.411 36.476 1.00 42.56 440 ASP A O 1
ATOM 2915 N N . SER A 1 407 ? 14.610 69.233 37.055 1.00 34.86 441 SER A N 1
ATOM 2916 C CA . SER A 1 407 ? 13.897 67.969 37.133 1.00 30.33 441 SER A CA 1
ATOM 2917 C C . SER A 1 407 ? 13.033 67.913 38.379 1.00 33.50 441 SER A C 1
ATOM 2918 O O . SER A 1 407 ? 13.481 68.220 39.493 1.00 33.24 441 SER A O 1
ATOM 2921 N N . THR A 1 408 ? 11.783 67.516 38.178 1.00 26.64 442 THR A N 1
ATOM 2922 C CA . THR A 1 408 ? 10.806 67.404 39.246 1.00 34.06 442 THR A CA 1
ATOM 2923 C C . THR A 1 408 ? 10.195 66.007 39.288 1.00 35.47 442 THR A C 1
ATOM 2924 O O . THR A 1 408 ? 9.171 65.803 39.952 1.00 36.34 442 THR A O 1
ATOM 2928 N N . LEU A 1 409 ? 10.806 65.054 38.588 1.00 33.86 443 LEU A N 1
ATOM 2929 C CA . LEU A 1 409 ? 10.325 63.682 38.522 1.00 27.39 443 LEU A CA 1
ATOM 2930 C C . LEU A 1 409 ? 10.255 63.052 39.905 1.00 28.40 443 LEU A C 1
ATOM 2931 O O . LEU A 1 409 ? 11.214 63.125 40.681 1.00 26.74 443 LEU A O 1
ATOM 2936 N N . LYS A 1 410 ? 9.122 62.417 40.199 1.00 26.47 444 LYS A N 1
ATOM 2937 C CA . LYS A 1 410 ? 8.957 61.581 41.386 1.00 30.06 444 LYS A CA 1
ATOM 2938 C C . LYS A 1 410 ? 8.985 60.119 40.938 1.00 33.62 444 LYS A C 1
ATOM 2939 O O . LYS A 1 410 ? 8.164 59.701 40.112 1.00 29.99 444 LYS A O 1
ATOM 2945 N N . ALA A 1 411 ? 9.947 59.350 41.451 1.00 30.30 445 ALA A N 1
ATOM 2946 C CA . ALA A 1 411 ? 10.132 57.968 41.012 1.00 30.52 445 ALA A CA 1
ATOM 2947 C C . ALA A 1 411 ? 10.265 57.060 42.224 1.00 32.40 445 ALA A C 1
ATOM 2948 O O . ALA A 1 411 ? 11.052 57.344 43.134 1.00 28.59 445 ALA A O 1
ATOM 2950 N N . THR A 1 412 ? 9.497 55.971 42.238 1.00 26.61 446 THR A N 1
ATOM 2951 C CA . THR A 1 412 ? 9.487 55.057 43.375 1.00 27.55 446 THR A CA 1
ATOM 2952 C C . THR A 1 412 ? 9.506 53.626 42.862 1.00 26.43 446 THR 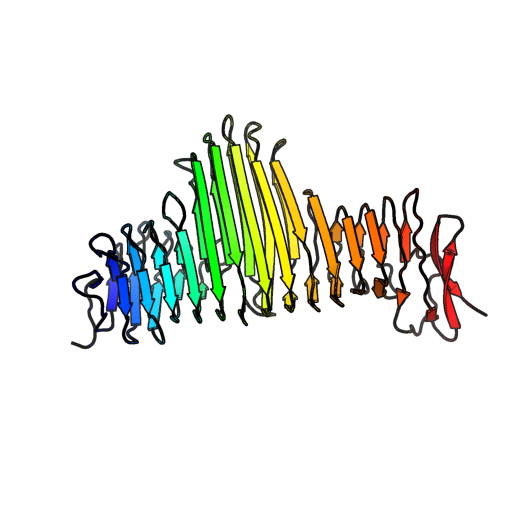A C 1
ATOM 2953 O O . THR A 1 412 ? 9.215 53.361 41.689 1.00 24.61 446 THR A O 1
ATOM 2957 N N . GLY A 1 413 ? 9.836 52.706 43.760 1.00 22.29 447 GLY A N 1
ATOM 2958 C CA . GLY A 1 413 ? 9.806 51.294 43.434 1.00 21.81 447 GLY A CA 1
ATOM 2959 C C . GLY A 1 413 ? 10.610 50.473 44.416 1.00 23.71 447 GLY A C 1
ATOM 2960 O O . GLY A 1 413 ? 11.440 50.981 45.174 1.00 29.50 447 GLY A O 1
ATOM 2961 N N . THR A 1 414 ? 10.342 49.170 44.401 1.00 31.47 448 THR A N 1
ATOM 2962 C CA . THR A 1 414 ? 11.055 48.246 45.273 1.00 35.48 448 THR A CA 1
ATOM 2963 C C . THR A 1 414 ? 11.389 46.994 44.487 1.00 32.33 448 THR A C 1
ATOM 2964 O O . THR A 1 414 ? 10.648 46.583 43.591 1.00 35.20 448 THR A O 1
ATOM 2968 N N . THR A 1 415 ? 12.529 46.403 44.818 1.00 29.74 449 THR A N 1
ATOM 2969 C CA . THR A 1 415 ? 12.945 45.160 44.204 1.00 28.97 449 THR A CA 1
ATOM 2970 C C . THR A 1 415 ? 13.653 44.327 45.261 1.00 29.20 449 THR A C 1
ATOM 2971 O O . THR A 1 415 ? 13.850 44.769 46.397 1.00 33.76 449 THR A O 1
ATOM 2975 N N . GLU A 1 416 ? 14.026 43.111 44.889 1.00 31.04 450 GLU A N 1
ATOM 2976 C CA . GLU A 1 416 ? 14.629 42.161 45.811 1.00 32.43 450 GLU A CA 1
ATOM 2977 C C . GLU A 1 416 ? 15.995 41.759 45.268 1.00 33.16 450 GLU A C 1
ATOM 2978 O O . GLU A 1 416 ? 16.155 41.527 44.065 1.00 31.24 450 GLU A O 1
ATOM 2984 N N . GLY A 1 417 ? 16.991 41.742 46.142 1.00 29.31 451 GLY A N 1
ATOM 2985 C CA . GLY A 1 417 ? 18.332 41.365 45.743 1.00 28.77 451 GLY A CA 1
ATOM 2986 C C . GLY A 1 417 ? 18.949 40.480 46.802 1.00 32.18 451 GLY A C 1
ATOM 2987 O O . GLY A 1 417 ? 19.160 40.931 47.930 1.00 33.33 451 GLY A O 1
ATOM 2988 N N . GLY A 1 418 ? 19.236 39.226 46.466 1.00 34.23 452 GLY A N 1
ATOM 2989 C CA . GLY A 1 418 ? 19.617 38.285 47.508 1.00 39.59 452 GLY A CA 1
ATOM 2990 C C . GLY A 1 418 ? 18.473 38.144 48.491 1.00 35.41 452 GLY A C 1
ATOM 2991 O O . GLY A 1 418 ? 17.307 37.995 48.106 1.00 43.97 452 GLY A O 1
ATOM 2992 N N . LEU A 1 419 ? 18.782 38.245 49.776 1.00 35.69 453 LEU A N 1
ATOM 2993 C CA . LEU A 1 419 ? 17.750 38.155 50.797 1.00 48.54 453 LEU A CA 1
ATOM 2994 C C . LEU A 1 419 ? 17.223 39.521 51.224 1.00 44.42 453 LEU A C 1
ATOM 2995 O O . LEU A 1 419 ? 16.522 39.610 52.236 1.00 37.47 453 LEU A O 1
ATOM 3000 N N . TYR A 1 420 ? 17.525 40.581 50.478 1.00 36.21 454 TYR A N 1
ATOM 3001 C CA . TYR A 1 420 ? 17.175 41.930 50.897 1.00 32.50 454 TYR A CA 1
ATOM 3002 C C . TYR A 1 420 ? 16.159 42.570 49.964 1.00 30.78 454 TYR A C 1
ATOM 3003 O O . TYR A 1 420 ? 16.129 42.298 48.760 1.00 28.80 454 TYR A O 1
ATOM 3012 N N . GLN A 1 421 ? 15.339 43.432 50.548 1.00 32.32 455 GLN A N 1
ATOM 3013 C CA . GLN A 1 421 ? 14.493 44.348 49.809 1.00 35.36 455 GLN A CA 1
ATOM 3014 C C . GLN A 1 421 ? 15.260 45.642 49.575 1.00 33.55 455 GLN A C 1
ATOM 3015 O O . GLN A 1 421 ? 15.970 46.118 50.467 1.00 32.23 455 GLN A O 1
ATOM 3021 N N . TYR A 1 422 ? 15.132 46.197 48.365 1.00 24.79 456 TYR A N 1
ATOM 3022 C CA . TYR A 1 422 ? 15.749 47.465 47.998 1.00 27.30 456 TYR A CA 1
ATOM 3023 C C . TYR A 1 422 ? 14.667 48.466 47.611 1.00 27.42 456 TYR A C 1
ATOM 3024 O O . TYR A 1 422 ? 13.699 48.105 46.940 1.00 29.98 456 TYR A O 1
ATOM 3033 N N . ASP A 1 423 ? 14.832 49.722 48.022 1.00 31.32 457 ASP A N 1
ATOM 3034 C CA . ASP A 1 423 ? 13.892 50.788 47.689 1.00 28.79 457 ASP A CA 1
ATOM 3035 C C . ASP A 1 423 ? 14.564 51.804 46.777 1.00 28.11 457 ASP A C 1
ATOM 3036 O O . ASP A 1 423 ? 15.682 52.252 47.057 1.00 23.40 457 ASP A O 1
ATOM 3041 N N . LEU A 1 424 ? 13.882 52.165 45.685 1.00 27.17 458 LEU A N 1
ATOM 3042 C CA . LEU A 1 424 ? 14.398 53.208 44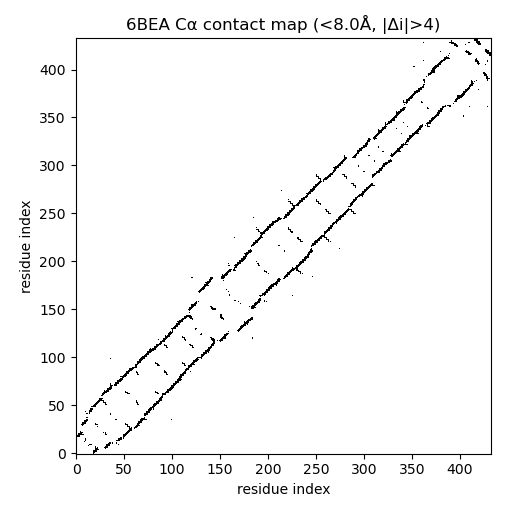.810 1.00 24.83 458 LEU A CA 1
ATOM 3043 C C . LEU A 1 424 ? 14.424 54.523 45.570 1.00 26.82 458 LEU A C 1
ATOM 3044 O O . LEU A 1 424 ? 13.402 54.955 46.110 1.00 29.04 458 LEU A O 1
ATOM 3049 N N . THR A 1 425 ? 15.586 55.165 45.611 1.00 27.56 459 THR A N 1
ATOM 3050 C CA . THR A 1 425 ? 15.773 56.323 46.472 1.00 28.67 459 THR A CA 1
ATOM 3051 C C . THR A 1 425 ? 16.483 57.430 45.716 1.00 26.72 459 THR A C 1
ATOM 3052 O O . THR A 1 425 ? 17.498 57.181 45.061 1.00 30.48 459 THR A O 1
ATOM 3056 N N . GLN A 1 426 ? 15.971 58.656 45.830 1.00 29.76 460 GLN A N 1
ATOM 3057 C CA . GLN A 1 426 ? 16.643 59.792 45.213 1.00 29.85 460 GLN A CA 1
ATOM 3058 C C . GLN A 1 426 ? 17.879 60.172 46.018 1.00 38.30 460 GLN A C 1
ATOM 3059 O O . GLN A 1 426 ? 17.811 60.353 47.240 1.00 35.98 460 GLN A O 1
ATOM 3065 N N . GLY A 1 427 ? 19.012 60.278 45.335 1.00 36.87 461 GLY A N 1
ATOM 3066 C CA . GLY A 1 427 ? 20.232 60.691 45.991 1.00 40.85 461 GLY A CA 1
ATOM 3067 C C . GLY A 1 427 ? 20.395 62.199 45.981 1.00 47.16 461 GLY A C 1
ATOM 3068 O O . GLY A 1 427 ? 19.646 62.922 45.322 1.00 45.45 461 GLY A O 1
ATOM 3069 N N . ALA A 1 428 ? 21.403 62.663 46.725 1.00 47.82 462 ALA A N 1
ATOM 3070 C CA . ALA A 1 428 ? 21.688 64.093 46.789 1.00 50.27 462 ALA A CA 1
ATOM 3071 C C . ALA A 1 428 ? 21.959 64.678 45.408 1.00 49.44 462 ALA A C 1
ATOM 3072 O O . ALA A 1 428 ? 21.730 65.871 45.183 1.00 55.16 462 ALA A O 1
ATOM 3074 N N . ASP A 1 429 ? 22.432 63.857 44.470 1.00 44.01 463 ASP A N 1
ATOM 3075 C CA . ASP A 1 429 ? 22.679 64.301 43.104 1.00 38.43 463 ASP A CA 1
ATOM 3076 C C . ASP A 1 429 ? 21.420 64.346 42.247 1.00 37.30 463 ASP A C 1
ATOM 3077 O O . ASP A 1 429 ? 21.514 64.676 41.061 1.00 38.50 463 ASP A O 1
ATOM 3082 N N . GLY A 1 430 ? 20.255 64.021 42.801 1.00 39.01 464 GLY A N 1
ATOM 3083 C CA . GLY A 1 430 ? 19.018 64.044 42.055 1.00 45.06 464 GLY A CA 1
ATOM 3084 C C . GLY A 1 430 ? 18.697 62.773 41.294 1.00 41.93 464 GLY A C 1
ATOM 3085 O O . GLY A 1 430 ? 17.560 62.614 40.834 1.00 47.02 464 GLY A O 1
ATOM 3086 N N . ASN A 1 431 ? 19.659 61.867 41.149 1.00 31.92 465 ASN A N 1
ATOM 3087 C CA . ASN A 1 431 ? 19.446 60.599 40.474 1.00 30.85 465 ASN A CA 1
ATOM 3088 C C . ASN A 1 431 ? 18.807 59.583 41.420 1.00 25.96 465 ASN A C 1
ATOM 3089 O O . ASN A 1 431 ? 18.712 59.788 42.633 1.00 27.25 465 ASN A O 1
ATOM 3094 N N . PHE A 1 432 ? 18.375 58.464 40.850 1.00 25.05 466 PHE A N 1
ATOM 3095 C CA . PHE A 1 432 ? 17.628 57.459 41.593 1.00 26.79 466 PHE A CA 1
ATOM 3096 C C . PHE A 1 432 ? 18.392 56.146 41.619 1.00 29.17 466 PHE A C 1
ATOM 3097 O O . PHE A 1 432 ? 18.793 55.634 40.568 1.00 24.60 466 PHE A O 1
ATOM 3105 N N . TYR A 1 433 ? 18.529 55.585 42.822 1.00 24.53 467 TYR A N 1
ATOM 3106 C CA . TYR A 1 433 ? 19.343 54.413 43.092 1.00 24.76 467 TYR A CA 1
ATOM 3107 C C . TYR A 1 433 ? 18.531 53.414 43.905 1.00 26.97 467 TYR A C 1
ATOM 3108 O O . TYR A 1 433 ? 17.638 53.791 44.665 1.00 30.26 467 TYR A O 1
ATOM 3117 N N . PHE A 1 434 ? 18.849 52.136 43.767 1.00 25.87 468 PHE A N 1
ATOM 3118 C CA . PHE A 1 434 ? 18.218 51.141 44.623 1.00 28.61 468 PHE A CA 1
ATOM 3119 C C . PHE A 1 434 ? 19.043 51.005 45.895 1.00 32.51 468 PHE A C 1
ATOM 3120 O O . PHE A 1 434 ? 20.252 50.763 45.830 1.00 36.25 468 PHE A O 1
ATOM 3128 N N . VAL A 1 435 ? 18.393 51.183 47.042 1.00 27.85 469 VAL A N 1
ATOM 3129 C CA . VAL A 1 435 ? 19.071 51.257 48.332 1.00 31.87 469 VAL A CA 1
ATOM 3130 C C . VAL A 1 435 ? 18.544 50.148 49.232 1.00 34.19 469 VAL A C 1
ATOM 3131 O O . VAL A 1 435 ? 17.329 50.006 49.407 1.00 29.73 469 VAL A O 1
ATOM 3135 N N . LYS A 1 436 ? 19.458 49.374 49.809 1.00 34.07 470 LYS A N 1
ATOM 3136 C CA . LYS A 1 436 ? 19.063 48.244 50.634 1.00 38.11 470 LYS A CA 1
ATOM 3137 C C . LYS A 1 436 ? 18.250 48.728 51.829 1.00 39.90 470 LYS A C 1
ATOM 3138 O O . LYS A 1 436 ? 18.607 49.713 52.478 1.00 43.26 470 LYS A O 1
ATOM 3144 N N . ASN A 1 437 ? 17.132 48.061 52.087 1.00 38.60 471 ASN A N 1
ATOM 3145 C CA . ASN A 1 437 ? 16.221 48.411 53.168 1.00 50.13 471 ASN A CA 1
ATOM 3146 C C . ASN A 1 437 ? 16.374 47.329 54.229 1.00 62.92 471 ASN A C 1
ATOM 3147 O O . ASN A 1 437 ? 16.025 46.169 53.989 1.00 70.50 471 ASN A O 1
ATOM 3152 N N . THR A 1 438 ? 16.892 47.704 55.392 1.00 66.02 472 THR A N 1
ATOM 3153 C CA . THR A 1 438 ? 17.185 46.724 56.436 1.00 71.09 472 THR A CA 1
ATOM 3154 C C . THR A 1 438 ? 16.256 46.850 57.644 1.00 71.05 472 THR A C 1
ATOM 3155 O O . THR A 1 438 ? 15.888 47.953 58.051 1.00 68.17 472 THR A O 1
#

InterPro domains:
  IPR003991 Pertactin virulence factor family [PR01484] (514-534)
  IPR003991 Pertactin virulence factor family [PR01484] (555-579)
  IPR003991 Pertactin virulence factor family [PR01484] (647-664)
  IPR003991 Pertactin virulence factor family [PR01484] (693-714)
  IPR003991 Pertactin viru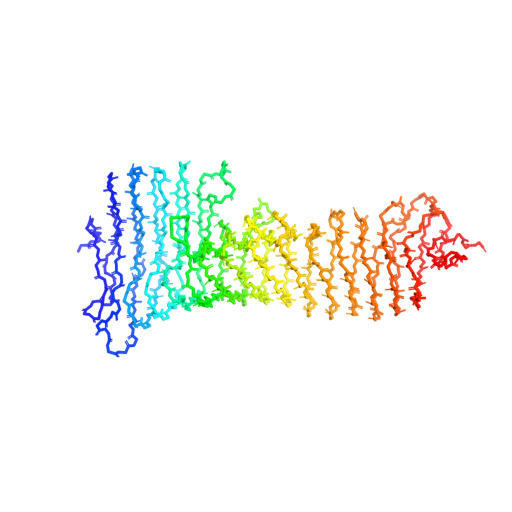lence factor family [PR01484] (731-756)
  IPR003991 Pertactin virulence factor family [PR01484] (756-776)
  IPR005546 Autotransporter beta-domain [PF03797] (517-754)
  IPR005546 Autotransporter beta-domain [PS51208] (510-776)
  IPR005546 Autotransporter beta-domain [SM00869] (514-765)
  IPR006315 Outer membrane autotransporter barrel domain [TIGR01414] (377-776)
  IPR011050 Pectin lyase fold/virulence factor [SSF51126] (102-469)
  IPR012332 Autotransporter, pectate lyase C-like domain superfamily [G3DSA:2.160.20.20] (12-472)
  IPR036709 Autotransporter beta-domain superfamily [G3DSA:2.40.128.130] (473-776)
  IPR036709 Autotransporter beta-domain superfamily [SSF103515] (484-776)
  IPR051551 Bacterial autotransporter adhesion [PTHR35037] (75-775)